Protein AF-W5NQS3-F1 (afdb_monomer)

Radius of gyration: 40.61 Å; Cα contacts (8 Å, |Δi|>4): 223; chains: 1; bounding box: 128×78×98 Å

pLDDT: mean 78.12, std 18.82, range [23.06, 98.0]

Sequence (465 aa):
MEGWTDILYNTNDAAGNTWNWLYFLPLIIIGSFFMLNLVLGVLSGEFAKERERVENRRAFLKLRRQQQIERELNGYLEWIFKAEEVMLAEEDKNAEEKSPLDVLKRAAAKRSRNDLIHAEEGEGRSADLCAVGSPFARASLKSGKTESSSYFRRKEKMFRFFIRRLVKAQSFYWAVLCVVALNTLCVAIVHYQQPQRLTTALYFAEFVFLGLFLAEMALKMYGLGPRSYFRSSFNCFDFGVIVGSIFEVVWAAIKPGTSFGISVLRALRLLRIFKVTKYWSSLRNLVVSLLNSMKSIISLLFLLFLFIVVFALLGMQLFGGQFNFQDETPTTNFDTFPAAILTVFQILTGEDWNAVMYHGIESQGGVSKGMFSSVYFIVLTLFGNYTLLNVFLAIAVDNLANAQELTKDEEEMEEAANQKLALQKAKEVAEVSPMSAANISIAAFVKQTRGTVTRSSSVSSVNSP

Mean predicted aligned error: 15.46 Å

Secondary structure (DSSP, 8-state):
--SHHHHHHHHHHHH-SSSTHHHHHHHHHHHHHHHHHHHHHHHHHHHHHHHHHHHHHHHHHHHHHHHHHHHHHHHHHHHHHHHHHHHHHHHHHHHHTT-HHHHHHHHHHHHHHHHSSSS---------------------S--SSHHHHHHHHHHHHHHHHHHHHHHTSHHHHHHHHHHHHHHHHHHHT--TT--HHHHHHHHHHHHHHHHHHHHHHHHHHHHH-HHHHHTSHHHHHHHHHHHHHHHHHHHHHHSTT-HHHHHHHHHHGGGGGGHHHHH-HHHHHHHHHHHHHHHHHHHHHHHHHHHHHHHHHHHHHHHTTT---SS---SS-SSSHHHHHHHHHHHHHTSSHHHHHHHHHHHTTHHHHGGGGHHHHHHHHHHHHHHHHHHHHHHHHHHHHHHHHHHHHHHHHHHHHHHHHHHHHHHHHHHH-HHHHHHHHHHHHHHHHHHHHHHHHTTSSS---

Nearest PDB structures (foldseek):
  7vfw-assembly1_A  TM=7.939E-01  e=2.216E-32  Homo sapiens
  7miy-assembly1_A  TM=7.704E-01  e=2.255E-33  Homo sapiens
  8x91-assembly1_A  TM=8.191E-01  e=1.533E-30  Homo sapiens
  8x93-assembly1_A  TM=8.223E-01  e=2.588E-30  Homo sapiens
  7yg5-assembly1_A  TM=8.174E-01  e=2.917E-26  Homo sapiens

Solvent-accessible surface area (backbone atoms only — not comparable to full-atom values): 26073 Å² total; per-residue (Å²): 138,67,72,55,65,59,55,52,48,56,46,27,74,74,75,44,69,86,58,58,61,72,53,53,51,53,51,50,54,53,48,49,52,50,51,51,50,51,51,50,49,52,48,52,52,51,52,51,53,50,50,52,52,52,52,52,53,48,52,52,52,52,52,53,52,50,56,47,50,51,51,50,50,51,52,51,48,52,52,50,53,53,50,49,53,52,50,51,55,50,50,50,51,53,49,65,63,47,40,81,68,45,53,51,49,52,52,51,48,57,52,50,60,64,62,63,78,75,67,88,87,85,87,85,91,81,89,85,83,88,83,83,88,81,97,72,86,82,89,78,87,87,80,77,70,58,59,60,52,51,54,50,53,51,50,49,52,52,49,35,50,50,41,35,52,48,69,68,31,72,67,47,54,52,52,54,52,49,54,42,52,53,52,50,49,61,60,68,68,66,57,89,93,60,58,68,68,55,56,52,51,50,55,54,47,50,55,52,52,48,52,53,53,51,50,54,49,49,48,44,34,62,30,63,30,59,73,63,36,63,70,34,67,69,50,43,50,52,48,52,54,50,53,51,53,51,48,44,56,53,47,52,70,75,49,78,78,62,63,76,63,52,55,56,50,60,52,53,61,62,57,54,60,57,58,52,35,78,74,38,63,69,56,32,52,50,52,51,51,51,60,66,47,40,68,61,49,52,59,46,52,49,52,53,48,50,52,42,50,56,52,19,54,51,41,29,75,75,37,42,75,42,54,68,49,96,91,54,62,60,89,66,34,22,68,44,73,72,41,12,40,49,37,47,49,37,34,54,72,56,55,69,37,64,60,52,35,49,50,48,14,45,54,48,60,25,82,86,61,5,54,67,50,42,54,60,51,53,50,46,41,54,53,41,42,50,52,50,49,54,47,51,49,53,50,51,50,54,51,51,57,50,51,55,46,54,52,48,54,52,51,53,50,50,51,52,49,52,50,51,51,52,53,48,53,51,51,54,51,36,73,77,35,69,80,60,38,61,64,50,50,53,52,51,52,56,52,53,52,52,57,53,53,61,60,53,61,72,68,70,77,83,77,79,136

Structure (mmCIF, N/CA/C/O backbone):
data_AF-W5NQS3-F1
#
_entry.id   AF-W5NQS3-F1
#
loop_
_atom_site.group_PDB
_atom_site.id
_atom_site.type_symbol
_atom_site.label_atom_id
_atom_site.label_alt_id
_atom_site.label_comp_id
_atom_site.label_asym_id
_atom_site.label_entity_id
_atom_site.label_seq_id
_atom_site.pdbx_PDB_ins_code
_atom_site.Cartn_x
_atom_site.Cartn_y
_atom_site.Cartn_z
_atom_site.occupancy
_atom_site.B_iso_or_equiv
_atom_site.auth_seq_id
_atom_site.auth_comp_id
_atom_site.auth_asym_id
_atom_site.auth_atom_id
_atom_site.pdbx_PDB_model_num
ATOM 1 N N . MET A 1 1 ? 23.374 2.181 -8.013 1.00 84.88 1 MET A N 1
ATOM 2 C CA . MET A 1 1 ? 23.959 0.865 -7.680 1.00 84.88 1 MET A CA 1
ATOM 3 C C . MET A 1 1 ? 23.405 -0.226 -8.593 1.00 84.88 1 MET A C 1
ATOM 5 O O . MET A 1 1 ? 23.549 -1.391 -8.269 1.00 84.88 1 MET A O 1
ATOM 9 N N . GLU A 1 2 ? 22.826 0.142 -9.737 1.00 88.44 2 GLU A N 1
ATOM 10 C CA . GLU A 1 2 ? 22.215 -0.795 -10.680 1.00 88.44 2 GLU A CA 1
ATOM 11 C C . GLU A 1 2 ? 23.173 -1.022 -11.852 1.00 88.44 2 GLU A C 1
ATOM 13 O O . GLU A 1 2 ? 23.837 -0.067 -12.266 1.00 88.44 2 GLU A O 1
ATOM 18 N N . GLY A 1 3 ? 23.300 -2.264 -12.331 1.00 88.69 3 GLY A N 1
ATOM 19 C CA . GLY A 1 3 ? 24.117 -2.623 -13.503 1.00 88.69 3 GLY A CA 1
ATOM 20 C C . GLY A 1 3 ? 25.634 -2.394 -13.379 1.00 88.69 3 GLY A C 1
ATOM 21 O O . GLY A 1 3 ? 26.357 -2.446 -14.371 1.00 88.69 3 GLY A O 1
ATOM 22 N N . TRP A 1 4 ? 26.164 -2.108 -12.183 1.00 92.69 4 TRP A N 1
ATOM 23 C CA . TRP A 1 4 ? 27.591 -1.781 -12.017 1.00 92.69 4 TRP A CA 1
ATOM 24 C C . TRP A 1 4 ? 28.512 -2.999 -12.171 1.00 92.69 4 TRP A C 1
ATOM 26 O O . TRP A 1 4 ? 29.656 -2.852 -12.605 1.00 92.69 4 TRP A O 1
ATOM 36 N N . THR A 1 5 ? 28.026 -4.193 -11.821 1.00 93.75 5 THR A N 1
ATOM 37 C CA . THR A 1 5 ? 28.763 -5.452 -11.984 1.00 93.75 5 THR A CA 1
ATOM 38 C C . THR A 1 5 ? 28.946 -5.804 -13.449 1.00 93.75 5 THR A C 1
ATOM 40 O O . THR A 1 5 ? 30.009 -6.291 -13.817 1.00 93.75 5 THR A O 1
ATOM 43 N N . ASP A 1 6 ? 27.963 -5.491 -14.291 1.00 93.38 6 ASP A N 1
ATOM 44 C CA . ASP A 1 6 ? 28.035 -5.764 -15.727 1.00 93.38 6 ASP A CA 1
ATOM 45 C C . ASP A 1 6 ? 29.139 -4.921 -16.367 1.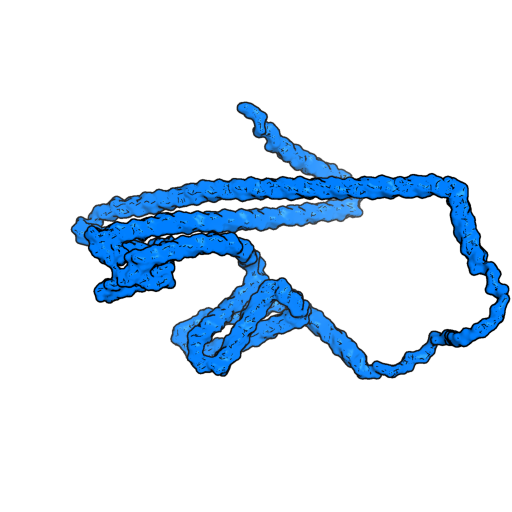00 93.38 6 ASP A C 1
ATOM 47 O O . ASP A 1 6 ? 29.952 -5.422 -17.138 1.00 93.38 6 ASP A O 1
ATOM 51 N N . ILE A 1 7 ? 29.257 -3.652 -15.960 1.00 93.19 7 ILE A N 1
ATOM 52 C CA . ILE A 1 7 ? 30.352 -2.776 -16.396 1.00 93.19 7 ILE A CA 1
ATOM 53 C C . ILE A 1 7 ? 31.706 -3.292 -15.881 1.00 93.19 7 ILE A C 1
ATOM 55 O O . ILE A 1 7 ? 32.685 -3.293 -16.632 1.00 93.19 7 ILE A O 1
ATOM 59 N N . LEU A 1 8 ? 31.782 -3.763 -14.631 1.00 93.81 8 LEU A N 1
ATOM 60 C CA . LEU A 1 8 ? 32.999 -4.376 -14.086 1.00 93.81 8 LEU A CA 1
ATOM 61 C C . LEU A 1 8 ? 33.418 -5.608 -14.902 1.00 93.81 8 LEU A C 1
ATOM 63 O O . LEU A 1 8 ? 34.589 -5.721 -15.262 1.00 93.81 8 LEU A O 1
ATOM 67 N N . TYR A 1 9 ? 32.485 -6.509 -15.214 1.00 95.12 9 TYR A N 1
ATOM 68 C CA . TYR A 1 9 ? 32.772 -7.714 -15.991 1.00 95.12 9 TYR A CA 1
ATOM 69 C C . TYR A 1 9 ? 33.158 -7.391 -17.433 1.00 95.12 9 TYR A C 1
ATOM 71 O O . TYR A 1 9 ? 34.188 -7.876 -17.889 1.00 95.12 9 TYR A O 1
ATOM 79 N N . ASN A 1 10 ? 32.469 -6.456 -18.088 1.00 94.38 10 ASN A N 1
ATOM 80 C CA . ASN A 1 10 ? 32.867 -5.969 -19.412 1.00 94.38 10 ASN A CA 1
ATOM 81 C C . ASN A 1 10 ? 34.294 -5.388 -19.406 1.00 94.38 10 ASN A C 1
ATOM 83 O O . ASN A 1 10 ? 35.069 -5.593 -20.339 1.00 94.38 10 ASN A O 1
ATOM 87 N N . THR A 1 11 ? 34.674 -4.686 -18.334 1.00 94.06 11 THR A N 1
ATOM 88 C CA . THR A 1 11 ? 36.037 -4.150 -18.181 1.00 94.06 11 THR A CA 1
ATOM 89 C C . THR A 1 11 ? 37.053 -5.270 -17.931 1.00 94.06 11 THR A C 1
ATOM 91 O O . THR A 1 11 ? 38.169 -5.220 -18.450 1.00 94.06 11 THR A O 1
ATOM 94 N N . ASN A 1 12 ? 36.682 -6.299 -17.164 1.00 95.12 12 ASN A N 1
ATOM 95 C CA . ASN A 1 12 ? 37.519 -7.478 -16.930 1.00 95.12 12 ASN A CA 1
ATOM 96 C C . ASN A 1 12 ? 37.780 -8.264 -18.214 1.00 95.12 12 ASN A C 1
ATOM 98 O O . ASN A 1 12 ? 38.911 -8.696 -18.424 1.00 95.12 12 ASN A O 1
ATOM 102 N N . ASP A 1 13 ? 36.772 -8.402 -19.069 1.00 95.62 13 ASP A N 1
ATOM 103 C CA . ASP A 1 13 ? 36.897 -9.096 -20.348 1.00 95.62 13 ASP A CA 1
ATOM 104 C C . ASP A 1 13 ? 37.767 -8.304 -21.336 1.00 95.62 13 ASP A C 1
ATOM 106 O O . ASP A 1 13 ? 38.534 -8.890 -22.099 1.00 95.62 13 ASP A O 1
ATOM 110 N N . ALA A 1 14 ? 37.711 -6.968 -21.289 1.00 94.19 14 ALA A N 1
ATOM 111 C CA . ALA A 1 14 ? 38.488 -6.101 -22.175 1.00 94.19 14 ALA A CA 1
ATOM 112 C C . ALA A 1 14 ? 39.953 -5.895 -21.736 1.00 94.19 14 ALA A C 1
ATOM 114 O O . ALA A 1 14 ? 40.851 -5.877 -22.577 1.00 94.19 14 ALA A O 1
ATOM 115 N N . ALA A 1 15 ? 40.203 -5.695 -20.437 1.00 91.88 15 ALA A N 1
ATOM 116 C CA . ALA A 1 15 ? 41.502 -5.262 -19.901 1.00 91.88 15 ALA A CA 1
ATOM 117 C C . ALA A 1 15 ? 42.138 -6.247 -18.897 1.00 91.88 15 ALA A C 1
ATOM 119 O O . ALA A 1 15 ? 43.254 -6.016 -18.428 1.00 91.88 15 ALA A O 1
ATOM 120 N N . GLY A 1 16 ? 41.454 -7.348 -18.569 1.00 89.56 16 GLY A N 1
ATOM 121 C CA . GLY A 1 16 ? 41.859 -8.311 -17.542 1.00 89.56 16 GLY A CA 1
ATOM 122 C C . GLY A 1 16 ? 41.371 -7.943 -16.133 1.00 89.56 16 GLY A C 1
ATOM 123 O O . GLY A 1 16 ? 41.188 -6.779 -15.791 1.00 89.56 16 GLY A O 1
ATOM 124 N N . ASN A 1 17 ? 41.175 -8.949 -15.275 1.00 91.19 17 ASN A N 1
ATOM 125 C CA . ASN A 1 17 ? 40.559 -8.803 -13.941 1.00 91.19 17 ASN A CA 1
ATOM 126 C C . ASN A 1 17 ? 41.521 -8.318 -12.829 1.00 91.19 17 ASN A C 1
ATOM 128 O O . ASN A 1 17 ? 41.143 -8.182 -11.669 1.00 91.19 17 ASN A O 1
ATOM 132 N N . THR A 1 18 ? 42.794 -8.074 -13.126 1.00 90.62 18 THR A N 1
ATOM 133 C CA . THR A 1 18 ? 43.811 -7.921 -12.072 1.00 90.62 18 THR A CA 1
ATOM 134 C C . THR A 1 18 ? 43.593 -6.680 -11.194 1.00 90.62 18 THR A C 1
ATOM 136 O O . THR A 1 18 ? 43.826 -6.738 -9.987 1.00 90.62 18 THR A O 1
ATOM 139 N N . TRP A 1 19 ? 43.111 -5.574 -11.779 1.00 90.56 19 TRP A N 1
ATOM 140 C CA . TRP A 1 19 ? 43.070 -4.263 -11.111 1.00 90.56 19 TRP A CA 1
ATOM 141 C C . TRP A 1 19 ? 41.715 -3.541 -11.149 1.00 90.56 19 TRP A C 1
ATOM 143 O O . TRP A 1 19 ? 41.509 -2.624 -10.359 1.00 90.56 19 TRP A O 1
ATOM 153 N N . ASN A 1 20 ? 40.765 -3.938 -12.001 1.00 91.06 20 ASN A N 1
ATOM 154 C CA . ASN A 1 20 ? 39.506 -3.195 -12.183 1.00 91.06 20 ASN A CA 1
ATOM 155 C C . ASN A 1 20 ? 38.659 -3.122 -10.904 1.00 91.06 20 ASN A C 1
ATOM 157 O O . ASN A 1 20 ? 38.038 -2.098 -10.613 1.00 91.06 20 ASN A O 1
ATOM 161 N N . TRP A 1 21 ? 38.677 -4.182 -10.092 1.00 90.12 21 TRP A N 1
ATOM 162 C CA . TRP A 1 21 ? 37.953 -4.232 -8.822 1.00 90.12 21 TRP A CA 1
ATOM 163 C C . TRP A 1 21 ? 38.385 -3.124 -7.842 1.00 90.12 21 TRP A C 1
ATOM 165 O O . TRP A 1 21 ? 37.553 -2.664 -7.058 1.00 90.12 21 TRP A O 1
ATOM 175 N N . LEU A 1 22 ? 39.638 -2.642 -7.916 1.00 92.81 22 LEU A N 1
ATOM 176 C CA . LEU A 1 22 ? 40.135 -1.530 -7.092 1.00 92.81 22 LEU A CA 1
ATOM 177 C C . LEU A 1 22 ? 39.477 -0.191 -7.428 1.00 92.81 22 LEU A C 1
ATOM 179 O O . LEU A 1 22 ? 39.502 0.708 -6.597 1.00 92.81 22 LEU A O 1
ATOM 183 N N . TYR A 1 23 ? 38.907 -0.033 -8.621 1.00 92.94 23 TYR A N 1
ATOM 184 C CA . TYR A 1 23 ? 38.142 1.158 -8.976 1.00 92.94 23 TYR A CA 1
ATOM 185 C C . TYR A 1 23 ? 36.671 0.999 -8.580 1.00 92.94 23 TYR A C 1
ATOM 187 O O . TYR A 1 23 ? 36.119 1.834 -7.860 1.00 92.94 23 TYR A O 1
ATOM 195 N N . PHE A 1 24 ? 36.041 -0.098 -9.009 1.00 94.06 24 PHE A N 1
ATOM 196 C CA . PHE A 1 24 ? 34.600 -0.287 -8.840 1.00 94.06 24 PHE A CA 1
ATOM 197 C C . PHE A 1 24 ? 34.189 -0.503 -7.379 1.00 94.06 24 PHE A C 1
ATOM 199 O O . PHE A 1 24 ? 33.191 0.077 -6.954 1.00 94.06 24 PHE A O 1
ATOM 206 N N . LEU A 1 25 ? 34.945 -1.272 -6.580 1.00 93.31 25 LEU A N 1
ATOM 207 C CA . LEU A 1 25 ? 34.571 -1.502 -5.178 1.00 93.31 25 LEU A CA 1
ATOM 208 C C . LEU A 1 25 ? 34.609 -0.210 -4.349 1.00 93.31 25 LEU A C 1
ATOM 210 O O . LEU A 1 25 ? 33.595 0.095 -3.719 1.00 93.31 25 LEU A O 1
ATOM 214 N N . PRO A 1 26 ? 35.684 0.605 -4.359 1.00 95.00 26 PRO A N 1
ATOM 215 C CA . PRO A 1 26 ? 35.670 1.879 -3.649 1.00 95.00 26 PRO A CA 1
ATOM 216 C C . PRO A 1 26 ? 34.640 2.859 -4.203 1.00 95.00 26 PRO A C 1
ATOM 218 O O . PRO A 1 26 ? 33.994 3.535 -3.411 1.00 95.00 26 PRO A O 1
ATOM 221 N N . LEU A 1 27 ? 34.430 2.917 -5.524 1.00 94.31 27 LEU A N 1
ATOM 222 C CA . LEU A 1 27 ? 33.406 3.782 -6.117 1.00 94.31 27 LEU A CA 1
ATOM 223 C C . LEU A 1 27 ? 32.010 3.451 -5.575 1.00 94.31 27 LEU A C 1
ATOM 225 O O . LEU A 1 27 ? 31.273 4.352 -5.178 1.00 94.31 27 LEU A O 1
ATOM 229 N N . ILE A 1 28 ? 31.653 2.166 -5.528 1.00 94.12 28 ILE A N 1
ATOM 230 C CA . ILE A 1 28 ? 30.353 1.728 -5.021 1.00 94.12 28 ILE A CA 1
ATOM 231 C C . ILE A 1 28 ? 30.265 1.898 -3.509 1.00 94.12 28 ILE A C 1
ATOM 233 O O . ILE A 1 28 ? 29.268 2.434 -3.038 1.00 94.12 28 ILE A O 1
ATOM 237 N N . ILE A 1 29 ? 31.284 1.510 -2.740 1.00 93.94 29 ILE A N 1
ATOM 238 C CA . ILE A 1 29 ? 31.284 1.654 -1.276 1.00 93.94 29 ILE A CA 1
ATOM 239 C C . ILE A 1 29 ? 31.210 3.130 -0.871 1.00 93.94 29 ILE A C 1
ATOM 241 O O . ILE A 1 29 ? 30.323 3.512 -0.114 1.00 93.94 29 ILE A O 1
ATOM 245 N N . ILE A 1 30 ? 32.096 3.979 -1.394 1.00 94.69 30 ILE A N 1
ATOM 246 C CA . ILE A 1 30 ? 32.132 5.407 -1.058 1.00 94.69 30 ILE A CA 1
ATOM 247 C C . ILE A 1 30 ? 30.890 6.108 -1.607 1.00 94.69 30 ILE A C 1
ATOM 249 O O . ILE A 1 30 ? 30.262 6.880 -0.888 1.00 94.69 30 ILE A O 1
ATOM 253 N N . GLY A 1 31 ? 30.497 5.823 -2.852 1.00 91.00 31 GLY A N 1
ATOM 254 C CA . GLY A 1 31 ? 29.333 6.440 -3.485 1.00 91.00 31 GLY A CA 1
ATOM 255 C C . GLY A 1 31 ? 28.022 6.071 -2.792 1.00 91.00 31 GLY A C 1
ATOM 256 O O . GLY A 1 31 ? 27.206 6.945 -2.514 1.00 91.00 31 GLY A O 1
ATOM 257 N N . SER A 1 32 ? 27.830 4.793 -2.453 1.00 89.25 32 SER A N 1
ATOM 258 C CA . SER A 1 32 ? 26.659 4.330 -1.695 1.00 89.25 32 SER A CA 1
ATOM 259 C C . SER A 1 32 ? 26.621 4.911 -0.291 1.00 89.25 32 SER A C 1
ATOM 261 O O . SER A 1 32 ? 25.582 5.422 0.117 1.00 89.25 32 SER A O 1
ATOM 263 N N . PHE A 1 33 ? 27.748 4.902 0.421 1.00 91.75 33 PHE A N 1
ATOM 264 C CA . PHE A 1 33 ? 27.846 5.476 1.756 1.00 91.75 33 PHE A CA 1
ATOM 265 C C . PHE A 1 33 ? 27.564 6.981 1.740 1.00 91.75 33 PHE A C 1
ATOM 267 O O . PHE A 1 33 ? 26.804 7.479 2.569 1.00 91.75 33 PHE A O 1
ATOM 274 N N . PHE A 1 34 ? 28.113 7.703 0.762 1.00 91.50 34 PHE A N 1
ATOM 275 C CA . PHE A 1 34 ? 27.843 9.123 0.569 1.00 91.50 34 PHE A CA 1
ATOM 276 C C . PHE A 1 34 ? 26.362 9.381 0.278 1.00 91.50 34 PHE A C 1
ATOM 278 O O . PHE A 1 34 ? 25.754 10.213 0.946 1.00 91.50 34 PHE A O 1
ATOM 285 N N . MET A 1 35 ? 25.761 8.644 -0.661 1.00 85.75 35 MET A N 1
ATOM 286 C CA . MET A 1 35 ? 24.342 8.790 -0.999 1.00 85.75 35 MET A CA 1
ATOM 287 C C . MET A 1 35 ? 23.434 8.472 0.190 1.00 85.75 35 MET A C 1
ATOM 289 O O . MET A 1 35 ? 22.506 9.230 0.461 1.00 85.75 35 MET A O 1
ATOM 293 N N . LEU A 1 36 ? 23.715 7.401 0.937 1.00 85.94 36 LEU A N 1
ATOM 294 C CA . LEU A 1 36 ? 22.963 7.055 2.144 1.00 85.94 36 LEU A CA 1
ATOM 295 C C . LEU A 1 36 ? 23.073 8.151 3.200 1.00 85.94 36 LEU A C 1
ATOM 297 O O . LEU A 1 36 ? 22.055 8.557 3.746 1.00 85.94 36 LEU A O 1
ATOM 301 N N . ASN A 1 37 ? 24.271 8.675 3.458 1.00 88.25 37 ASN A N 1
ATOM 302 C CA . ASN A 1 37 ? 24.455 9.742 4.440 1.00 88.25 37 ASN A CA 1
ATOM 303 C C . ASN A 1 37 ? 23.826 11.062 4.001 1.00 88.25 37 ASN A C 1
ATOM 305 O O . ASN A 1 37 ? 23.280 11.775 4.837 1.00 88.25 37 ASN A O 1
ATOM 309 N N . LEU A 1 38 ? 23.864 11.384 2.708 1.00 86.56 38 LEU A N 1
ATOM 310 C CA . LEU A 1 38 ? 23.178 12.552 2.167 1.00 86.56 38 LEU A CA 1
ATOM 311 C C . LEU A 1 38 ? 21.665 12.415 2.366 1.00 86.56 38 LEU A C 1
ATOM 313 O O . LEU A 1 38 ? 21.034 13.321 2.903 1.00 86.56 38 LEU A O 1
ATOM 317 N N . VAL A 1 39 ? 21.094 11.268 1.988 1.00 82.94 39 VAL A N 1
ATOM 318 C CA . VAL A 1 39 ? 19.663 10.987 2.151 1.00 82.94 39 VAL A CA 1
ATOM 319 C C . VAL A 1 39 ? 19.274 11.002 3.627 1.00 82.94 39 VAL A C 1
ATOM 321 O O . VAL A 1 39 ? 18.310 11.670 3.984 1.00 82.94 39 VAL A O 1
ATOM 324 N N . LEU A 1 40 ? 20.034 10.339 4.500 1.00 84.25 40 LEU A N 1
ATOM 325 C CA . LEU A 1 40 ? 19.803 10.333 5.947 1.00 84.25 40 LEU A CA 1
ATOM 326 C C . LEU A 1 40 ? 19.945 11.728 6.556 1.00 84.25 40 LEU A C 1
ATOM 328 O O . LEU A 1 40 ? 19.153 12.088 7.420 1.00 84.25 40 LEU A O 1
ATOM 332 N N . GLY A 1 41 ? 20.916 12.520 6.106 1.00 86.94 41 GLY A N 1
ATOM 333 C CA . GLY A 1 41 ? 21.126 13.889 6.564 1.00 86.94 41 GLY A CA 1
ATOM 334 C C . GLY A 1 41 ? 19.971 14.807 6.171 1.00 86.94 41 GLY A C 1
ATOM 335 O O . GLY 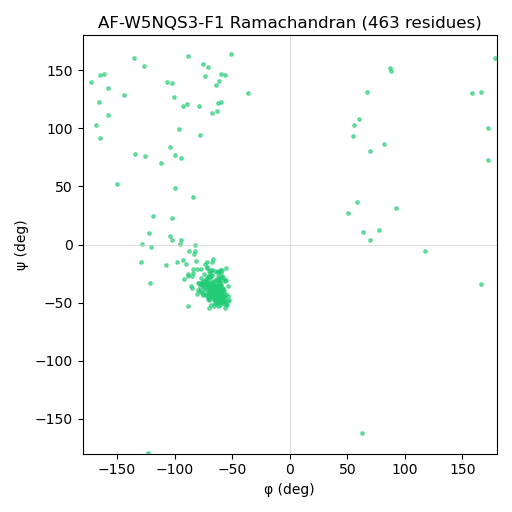A 1 41 ? 19.429 15.506 7.026 1.00 86.94 41 GLY A O 1
ATOM 336 N N . VAL A 1 42 ? 19.545 14.760 4.904 1.00 83.81 42 VAL A N 1
ATOM 337 C CA . VAL A 1 42 ? 18.388 15.522 4.407 1.00 83.81 42 VAL A CA 1
ATOM 338 C C . VAL A 1 42 ? 17.114 15.077 5.114 1.00 83.81 42 VAL A C 1
ATOM 340 O O . VAL A 1 42 ? 16.389 15.920 5.638 1.00 83.81 42 VAL A O 1
ATOM 343 N N . LEU A 1 43 ? 16.874 13.765 5.203 1.00 82.12 43 LEU A N 1
ATOM 344 C CA . LEU A 1 43 ? 15.743 13.216 5.942 1.00 82.12 43 LEU A CA 1
ATOM 345 C C . LEU A 1 43 ? 15.769 13.690 7.389 1.00 82.12 43 LEU A C 1
ATOM 347 O O . LEU A 1 43 ? 14.774 14.218 7.853 1.00 82.12 43 LEU A O 1
ATOM 351 N N . SER A 1 44 ? 16.886 13.547 8.103 1.00 83.81 44 SER A N 1
ATOM 352 C CA . SER A 1 44 ? 16.990 13.944 9.508 1.00 83.81 44 SER A CA 1
ATOM 353 C C . SER A 1 44 ? 16.745 15.440 9.702 1.00 83.81 44 SER A C 1
ATOM 355 O O . SER A 1 44 ? 16.077 15.821 10.663 1.00 83.81 44 SER A O 1
ATOM 357 N N . GLY A 1 45 ? 17.270 16.287 8.813 1.00 85.75 45 GLY A N 1
ATOM 358 C CA . GLY A 1 45 ? 17.059 17.732 8.860 1.00 85.75 45 GLY A CA 1
ATOM 359 C C . GLY A 1 45 ? 15.599 18.113 8.623 1.00 85.75 45 GLY A C 1
ATOM 360 O O . GLY A 1 45 ? 15.020 18.872 9.402 1.00 85.75 45 GLY A O 1
ATOM 361 N N . GLU A 1 46 ? 14.976 17.544 7.592 1.00 82.94 46 GLU A N 1
ATOM 362 C CA . GLU A 1 46 ? 13.569 17.801 7.284 1.00 82.94 46 GLU A CA 1
ATOM 363 C C . GLU A 1 46 ? 12.624 17.181 8.327 1.00 82.94 46 GLU A C 1
ATOM 365 O O . GLU A 1 46 ? 11.678 17.838 8.755 1.00 82.94 46 GLU A O 1
ATOM 370 N N . PHE A 1 47 ? 12.912 15.973 8.828 1.00 82.81 47 PHE A N 1
ATOM 371 C CA . PHE A 1 47 ? 12.183 15.344 9.938 1.00 82.81 47 PHE A CA 1
ATOM 372 C C . PHE A 1 47 ? 12.223 16.225 11.187 1.00 82.81 47 PHE A C 1
ATOM 374 O O . PHE A 1 47 ? 11.192 16.413 11.831 1.00 82.81 47 PHE A O 1
ATOM 381 N N . ALA A 1 48 ? 13.391 16.770 11.542 1.00 84.62 48 ALA A N 1
ATOM 382 C CA . ALA A 1 48 ? 13.535 17.640 12.707 1.00 84.62 48 ALA A CA 1
ATOM 383 C C . ALA A 1 48 ? 12.715 18.927 12.547 1.00 84.62 48 ALA A C 1
ATOM 385 O O . ALA A 1 48 ? 11.951 19.293 13.440 1.00 84.62 48 ALA A O 1
ATOM 386 N N . LYS A 1 49 ? 12.816 19.565 11.378 1.00 85.38 49 LYS A N 1
ATOM 387 C CA . LYS A 1 49 ? 12.087 20.793 11.051 1.00 85.38 49 LYS A CA 1
ATOM 388 C C . LYS A 1 49 ? 10.574 20.584 11.036 1.00 85.38 49 LYS A C 1
ATOM 390 O O . LYS A 1 49 ? 9.828 21.406 11.566 1.00 85.38 49 LYS A O 1
ATOM 395 N N . GLU A 1 50 ? 10.104 19.491 10.439 1.00 78.81 50 GLU A N 1
ATOM 396 C CA . GLU A 1 50 ? 8.675 19.193 10.370 1.00 78.81 50 GLU A CA 1
ATOM 397 C C . GLU A 1 50 ? 8.120 18.806 11.742 1.00 78.81 50 GLU A C 1
ATOM 399 O O . GLU A 1 50 ? 7.052 19.276 12.138 1.00 78.81 50 GLU A O 1
ATOM 404 N N . ARG A 1 51 ? 8.882 18.043 12.532 1.00 79.12 51 ARG A N 1
ATOM 405 C CA . ARG A 1 51 ? 8.526 17.740 13.919 1.00 79.12 51 ARG A CA 1
ATOM 406 C C . ARG A 1 51 ? 8.371 19.011 14.754 1.00 79.12 51 ARG A C 1
ATOM 408 O O . ARG A 1 51 ? 7.372 19.144 15.460 1.00 79.12 51 ARG A O 1
ATOM 415 N N . GLU A 1 52 ? 9.308 19.950 14.648 1.00 84.06 52 GLU A N 1
ATOM 416 C CA . GLU A 1 52 ? 9.240 21.233 15.356 1.00 84.06 52 GLU A CA 1
ATOM 417 C C . GLU A 1 52 ? 7.987 22.032 14.956 1.00 84.06 52 GLU A C 1
ATOM 419 O O . GLU A 1 52 ? 7.262 22.545 15.811 1.00 84.06 52 GLU A O 1
ATOM 424 N N . ARG A 1 53 ? 7.655 22.082 13.657 1.00 82.38 53 ARG A N 1
ATOM 425 C CA . ARG A 1 53 ? 6.417 22.722 13.172 1.00 82.38 53 ARG A CA 1
ATOM 426 C C . ARG A 1 53 ? 5.163 22.077 13.754 1.00 82.38 53 ARG A C 1
ATOM 428 O O . ARG A 1 53 ? 4.245 22.794 14.164 1.00 82.38 53 ARG A O 1
ATOM 435 N N . VAL A 1 54 ? 5.107 20.745 13.791 1.00 78.94 54 VAL A N 1
ATOM 436 C CA . VAL A 1 54 ? 3.973 20.000 14.354 1.00 78.94 54 VAL A CA 1
ATOM 437 C C . VAL A 1 54 ? 3.847 20.264 15.856 1.00 78.94 54 VAL A C 1
ATOM 439 O O . VAL A 1 54 ? 2.742 20.535 16.331 1.00 78.94 54 VAL A O 1
ATOM 442 N N . GLU A 1 55 ? 4.951 20.256 16.605 1.00 79.56 55 GLU A N 1
ATOM 443 C CA . GLU A 1 55 ? 4.968 20.574 18.039 1.00 79.56 55 GLU A CA 1
ATOM 444 C C . GLU A 1 55 ? 4.519 22.023 18.312 1.00 79.56 55 GLU A C 1
ATOM 446 O O . GLU A 1 55 ? 3.634 22.237 19.144 1.00 79.56 55 GLU A O 1
ATOM 451 N N . ASN A 1 56 ? 5.004 23.004 17.545 1.00 86.12 56 ASN A N 1
ATOM 452 C CA . ASN A 1 56 ? 4.590 24.409 17.656 1.00 86.12 56 ASN A CA 1
ATOM 453 C C . ASN A 1 56 ? 3.100 24.607 17.344 1.00 86.12 56 ASN A C 1
ATOM 455 O O . ASN A 1 56 ? 2.373 25.275 18.087 1.00 86.12 56 ASN A O 1
ATOM 459 N N . ARG A 1 57 ? 2.601 23.978 16.273 1.00 82.50 57 ARG A N 1
ATOM 460 C CA . ARG A 1 57 ? 1.176 24.015 15.915 1.00 82.50 57 ARG A CA 1
ATOM 461 C C . ARG A 1 57 ? 0.310 23.382 17.005 1.00 82.50 57 ARG A C 1
ATOM 463 O O . ARG A 1 57 ? -0.762 23.904 17.316 1.00 82.50 57 ARG A O 1
ATOM 470 N N . ARG A 1 58 ? 0.774 22.283 17.607 1.00 77.44 58 ARG A N 1
ATOM 471 C CA . ARG A 1 58 ? 0.112 21.625 18.742 1.00 77.44 58 ARG A CA 1
ATOM 472 C C . ARG A 1 58 ? 0.078 22.529 19.971 1.00 77.44 58 ARG A C 1
ATOM 474 O O . ARG A 1 58 ? -0.992 22.690 20.555 1.00 77.44 58 ARG A O 1
ATOM 481 N N . ALA A 1 59 ? 1.202 23.143 20.338 1.00 83.38 59 ALA A N 1
ATOM 482 C CA . ALA A 1 59 ? 1.280 24.077 21.459 1.00 83.38 59 ALA A CA 1
ATOM 483 C C . ALA A 1 59 ? 0.300 25.247 21.277 1.00 83.38 59 ALA A C 1
ATOM 485 O O . ALA A 1 59 ? -0.468 25.563 22.186 1.00 83.38 59 ALA A O 1
ATOM 486 N N . PHE A 1 60 ? 0.236 25.805 20.066 1.00 88.50 60 PHE A N 1
ATOM 487 C CA . PHE A 1 60 ? -0.712 26.859 19.716 1.00 88.50 60 PHE A CA 1
ATOM 488 C C . PHE A 1 60 ? -2.180 26.418 19.849 1.00 88.50 60 PHE A C 1
ATOM 490 O O . PHE A 1 60 ? -2.992 27.123 20.450 1.00 88.50 60 PHE A O 1
ATOM 497 N N . LEU A 1 61 ? -2.543 25.240 19.326 1.00 82.38 61 LEU A N 1
ATOM 498 C CA . LEU A 1 61 ? -3.911 24.717 19.433 1.00 82.38 61 LEU A CA 1
ATOM 499 C C . LEU A 1 61 ? -4.307 24.406 20.884 1.00 82.38 61 LEU A C 1
ATOM 501 O O . LEU A 1 61 ? -5.438 24.706 21.274 1.00 82.38 61 LEU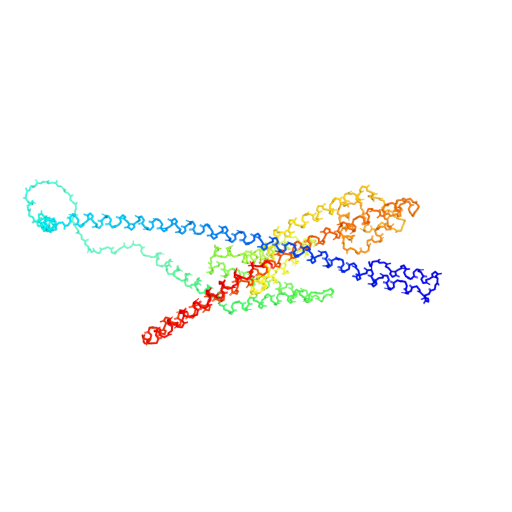 A O 1
ATOM 505 N N . LYS A 1 62 ? -3.390 23.853 21.692 1.00 85.94 62 LYS A N 1
ATOM 506 C CA . LYS A 1 62 ? -3.609 23.628 23.132 1.00 85.94 62 LYS A CA 1
ATOM 507 C C . LYS A 1 62 ? -3.847 24.949 23.860 1.00 85.94 62 LYS A C 1
ATOM 509 O O . LYS A 1 62 ? -4.842 25.061 24.571 1.00 85.94 62 LYS A O 1
ATOM 514 N N . LEU A 1 63 ? -3.013 25.960 23.611 1.00 89.44 63 LEU A N 1
ATOM 515 C CA . LEU A 1 63 ? -3.170 27.291 24.199 1.00 89.44 63 LEU A CA 1
ATOM 516 C C . LEU A 1 63 ? -4.525 27.910 23.833 1.00 89.44 63 LEU A C 1
ATOM 518 O O . LEU A 1 63 ? -5.251 28.379 24.706 1.00 89.44 63 LEU A O 1
ATOM 522 N N . ARG A 1 64 ? -4.917 27.842 22.556 1.00 90.12 64 ARG A N 1
ATOM 523 C CA . ARG A 1 64 ? -6.209 28.362 22.089 1.00 90.12 64 ARG A CA 1
ATOM 524 C C . ARG A 1 64 ? -7.392 27.641 22.736 1.00 90.12 64 ARG A C 1
ATOM 526 O O . ARG A 1 64 ? -8.381 28.282 23.088 1.00 90.12 64 ARG A O 1
ATOM 533 N N . ARG A 1 65 ? -7.303 26.318 22.902 1.00 86.94 65 ARG A N 1
ATOM 534 C CA . ARG A 1 65 ? -8.328 25.524 23.593 1.00 86.94 65 ARG A CA 1
ATOM 535 C C . ARG A 1 65 ? -8.412 25.897 25.070 1.00 86.94 65 ARG A C 1
ATOM 537 O O . ARG A 1 65 ? -9.514 26.035 25.584 1.00 86.94 65 ARG A O 1
ATOM 544 N N . GLN A 1 66 ? -7.276 26.116 25.724 1.00 88.88 66 GLN A N 1
ATOM 545 C CA . GLN A 1 66 ? -7.226 26.536 27.120 1.00 88.88 66 GLN A CA 1
ATOM 546 C C . GLN A 1 66 ? -7.838 27.927 27.312 1.00 88.88 66 GLN A C 1
ATOM 548 O O . GLN A 1 66 ? -8.711 28.084 28.154 1.00 88.88 66 GLN A O 1
ATOM 553 N N . GLN A 1 67 ? -7.505 28.890 26.449 1.00 89.38 67 GLN A N 1
ATOM 554 C CA . GLN A 1 67 ? -8.135 30.216 26.441 1.00 89.38 67 GLN A CA 1
ATOM 555 C C . GLN A 1 67 ? -9.641 30.168 26.151 1.00 89.38 67 GLN A C 1
ATOM 557 O O . GLN A 1 67 ? -10.386 31.048 26.576 1.00 89.38 67 GLN A O 1
ATOM 562 N N . GLN A 1 68 ? -10.103 29.200 25.355 1.00 90.94 68 GLN A N 1
ATOM 563 C CA . GLN A 1 68 ? -11.529 28.999 25.104 1.00 90.94 68 GLN A CA 1
ATOM 564 C C . GLN A 1 68 ? -12.230 28.458 26.353 1.00 90.94 68 GLN A C 1
ATOM 566 O O . GLN A 1 68 ? -13.241 29.016 26.758 1.00 90.94 68 GLN A O 1
ATOM 571 N N . ILE A 1 69 ? -11.660 27.430 26.987 1.00 92.12 69 ILE A N 1
ATOM 572 C CA . ILE A 1 69 ? -12.188 26.844 28.225 1.00 92.12 69 ILE A CA 1
ATOM 573 C C . ILE A 1 69 ? -12.193 27.875 29.353 1.00 92.12 69 ILE A C 1
ATOM 575 O O . ILE A 1 69 ? -13.162 27.945 30.090 1.00 92.12 69 ILE A O 1
ATOM 579 N N . GLU A 1 70 ? -11.150 28.691 29.482 1.00 91.12 70 GLU A N 1
ATOM 580 C CA . GLU A 1 70 ? -11.071 29.740 30.501 1.00 91.12 70 GLU A CA 1
ATOM 581 C C . GLU A 1 70 ? -12.145 30.816 30.291 1.00 91.12 70 GLU A C 1
ATOM 583 O O . GLU A 1 70 ? -12.815 31.214 31.240 1.00 91.12 70 GLU A O 1
ATOM 588 N N . ARG A 1 71 ? -12.390 31.226 29.039 1.00 91.88 71 ARG A N 1
ATOM 589 C CA . ARG A 1 71 ? -13.495 32.139 28.708 1.00 91.88 71 ARG A CA 1
ATOM 590 C C . ARG A 1 71 ? -14.864 31.519 28.982 1.00 91.88 71 ARG A C 1
ATOM 592 O O . ARG A 1 71 ? -15.727 32.197 29.528 1.00 91.88 71 ARG A O 1
ATOM 599 N N . GLU A 1 72 ? -15.063 30.250 28.629 1.00 93.31 72 GLU A N 1
ATOM 600 C CA . GLU A 1 72 ? -16.301 29.521 28.931 1.00 93.31 72 GLU A CA 1
ATOM 601 C C . GLU A 1 72 ? -16.500 29.363 30.444 1.00 93.31 72 GLU A C 1
ATOM 603 O O . GLU A 1 72 ? -17.591 29.617 30.940 1.00 93.31 72 GLU A O 1
ATOM 608 N N . LEU A 1 73 ? -15.446 29.023 31.191 1.00 92.94 73 LEU A N 1
ATOM 609 C CA . LEU A 1 73 ? -15.469 28.890 32.646 1.00 92.94 73 LEU A CA 1
ATOM 610 C C . LEU A 1 73 ? -15.806 30.218 33.325 1.00 92.94 73 LEU A C 1
ATOM 612 O O . LEU A 1 73 ? -16.665 30.235 34.200 1.00 92.94 73 LEU A O 1
ATOM 616 N N . ASN A 1 74 ? -15.184 31.319 32.897 1.00 92.00 74 ASN A N 1
ATOM 617 C CA . ASN A 1 74 ? -15.499 32.649 33.414 1.00 92.00 74 ASN A CA 1
ATOM 618 C C . ASN A 1 74 ? -16.945 33.046 33.090 1.00 92.00 74 ASN A C 1
ATOM 620 O O . ASN A 1 74 ? -17.641 33.546 33.966 1.00 92.00 74 ASN A O 1
ATOM 624 N N . GLY A 1 75 ? -17.434 32.747 31.881 1.00 91.38 75 GLY A N 1
ATOM 625 C CA . GLY A 1 75 ? -18.837 32.970 31.522 1.00 91.38 75 GLY A CA 1
ATOM 626 C C . GLY A 1 75 ? -19.813 32.152 32.378 1.00 91.38 75 GLY A C 1
ATOM 627 O O . GLY A 1 75 ? -20.828 32.676 32.833 1.00 91.38 75 GLY A O 1
ATOM 628 N N . TYR A 1 76 ? -19.496 30.883 32.662 1.00 91.50 76 TYR A N 1
ATOM 629 C CA . TYR A 1 76 ? -20.288 30.068 33.586 1.00 91.50 76 TYR A CA 1
ATOM 630 C C . TYR A 1 76 ? -20.240 30.610 35.015 1.00 91.50 76 TYR A C 1
ATOM 632 O O . TYR A 1 76 ? -21.266 30.614 35.692 1.00 91.50 76 TYR A O 1
ATOM 640 N N . LEU A 1 77 ? -19.079 31.082 35.472 1.00 91.19 77 LEU A N 1
ATOM 641 C CA . LEU A 1 77 ? -18.916 31.652 36.804 1.00 91.19 77 LEU A CA 1
ATOM 642 C C . LEU A 1 77 ? -19.739 32.939 36.967 1.00 91.19 77 LEU A C 1
ATOM 644 O O . LEU A 1 77 ? -20.426 33.092 37.971 1.00 91.19 77 LEU A O 1
ATOM 648 N N . GLU A 1 78 ? -19.752 33.817 35.959 1.00 91.12 78 GLU A N 1
ATOM 649 C CA . GLU A 1 78 ? -20.618 35.003 35.937 1.00 91.12 78 GLU A CA 1
ATOM 650 C C . GLU A 1 78 ? -22.106 34.638 35.999 1.00 91.12 78 GLU A C 1
ATOM 652 O O . GLU A 1 78 ? -22.865 35.263 36.739 1.00 91.12 78 GLU A O 1
ATOM 657 N N . TRP A 1 79 ? -22.545 33.614 35.258 1.00 90.31 79 TRP A N 1
ATOM 658 C CA . TRP A 1 79 ? -23.925 33.127 35.350 1.00 90.31 79 TRP A CA 1
ATOM 659 C C . TRP A 1 79 ? -24.260 32.559 36.728 1.00 90.31 79 TRP A C 1
ATOM 661 O O . TRP A 1 79 ? -25.369 32.788 37.207 1.00 90.31 79 TRP A O 1
ATOM 671 N N . ILE A 1 80 ? -23.325 31.852 37.371 1.00 89.06 80 ILE A N 1
ATOM 672 C CA . ILE A 1 80 ? -23.502 31.341 38.735 1.00 89.06 80 ILE A CA 1
ATOM 673 C C . ILE A 1 80 ? -23.636 32.503 39.721 1.00 89.06 80 ILE A C 1
ATOM 675 O O . ILE A 1 80 ? -24.617 32.534 40.457 1.00 89.06 80 ILE A O 1
ATOM 679 N N . PHE A 1 81 ? -22.726 33.482 39.693 1.00 87.94 81 PHE A N 1
ATOM 680 C CA . PHE A 1 81 ? -22.801 34.650 40.578 1.00 87.94 81 PHE A CA 1
ATOM 681 C C . PHE A 1 81 ? -24.086 35.448 40.372 1.00 87.94 81 PHE A C 1
ATOM 683 O O . PHE A 1 81 ? -24.736 35.842 41.333 1.00 87.94 81 PHE A O 1
ATOM 690 N N . LYS A 1 82 ? -24.509 35.632 39.119 1.00 88.62 82 LYS A N 1
ATOM 691 C CA . LYS A 1 82 ? -25.758 36.332 38.817 1.00 88.62 82 LYS A CA 1
ATOM 692 C C . LYS A 1 82 ? -26.990 35.560 39.291 1.00 88.62 82 LYS A C 1
ATOM 694 O O . LYS A 1 82 ? -27.962 36.169 39.724 1.00 88.62 82 LYS A O 1
ATOM 699 N N . ALA A 1 83 ? -26.967 34.230 39.208 1.00 83.12 83 ALA A N 1
ATOM 700 C CA . ALA A 1 83 ? -28.022 33.396 39.771 1.00 83.12 83 ALA A CA 1
ATOM 701 C C . ALA A 1 83 ? -28.037 33.467 41.308 1.00 83.12 83 ALA A C 1
ATOM 703 O O . ALA A 1 83 ? -29.115 33.556 41.890 1.00 83.12 83 ALA A O 1
ATOM 704 N N . GLU A 1 84 ? -26.867 33.476 41.953 1.00 82.94 84 GLU A N 1
ATOM 705 C CA . GLU A 1 84 ? -26.717 33.633 43.404 1.00 82.94 84 GLU A CA 1
ATOM 706 C C . GLU A 1 84 ? -27.234 34.997 43.886 1.00 82.94 84 GLU A C 1
ATOM 708 O O . GLU A 1 84 ? -28.036 35.037 44.814 1.00 82.94 84 GLU A O 1
ATOM 713 N N . GLU A 1 85 ? -26.891 36.098 43.208 1.00 82.88 85 GLU A N 1
ATOM 714 C CA . GLU A 1 85 ? -27.431 37.436 43.502 1.00 82.88 85 GLU A CA 1
ATOM 715 C C . GLU A 1 85 ? -28.959 37.491 43.389 1.00 82.88 85 GLU A C 1
ATOM 717 O O . GLU A 1 85 ? -29.621 38.077 44.243 1.00 82.88 85 GLU A O 1
ATOM 722 N N . VAL A 1 86 ? -29.540 36.883 42.347 1.00 80.94 86 VAL A N 1
ATOM 723 C CA . VAL A 1 86 ? -31.002 36.838 42.178 1.00 80.94 86 VAL A CA 1
ATOM 724 C C . VAL A 1 86 ? -31.653 36.011 43.286 1.00 80.94 86 VAL A C 1
ATOM 726 O O . VAL A 1 86 ? -32.676 36.436 43.819 1.00 80.94 86 VAL A O 1
ATOM 729 N N . MET A 1 87 ? -31.062 34.873 43.665 1.00 74.12 87 MET A N 1
ATOM 730 C CA . MET A 1 87 ? -31.558 34.068 44.783 1.00 74.12 87 MET A CA 1
ATOM 731 C C . MET A 1 87 ? -31.485 34.827 46.110 1.00 74.12 87 MET A C 1
ATOM 733 O O . MET A 1 87 ? -32.472 34.837 46.836 1.00 74.12 87 MET A O 1
ATOM 737 N N . LEU A 1 88 ? -30.369 35.504 46.399 1.00 74.50 88 LEU A N 1
ATOM 738 C CA . LEU A 1 88 ? -30.211 36.326 47.604 1.00 74.50 88 LEU A CA 1
ATOM 739 C C . LEU A 1 88 ? -31.207 37.492 47.624 1.00 74.50 88 LEU A C 1
ATOM 741 O O . LEU A 1 88 ? -31.867 37.711 48.631 1.00 74.50 88 LEU A O 1
ATOM 745 N N . ALA A 1 89 ? -31.406 38.185 46.499 1.00 76.06 89 ALA A N 1
ATOM 746 C CA . ALA A 1 89 ? -32.404 39.250 46.398 1.00 76.06 89 ALA A CA 1
ATOM 747 C C . ALA A 1 89 ? -33.844 38.732 46.571 1.00 76.06 89 ALA A C 1
ATOM 749 O O . ALA A 1 89 ? -34.721 39.457 47.043 1.00 76.06 89 ALA A O 1
ATOM 750 N N . GLU A 1 90 ? -34.119 37.490 46.171 1.00 73.00 90 GLU A N 1
ATOM 751 C CA . GLU A 1 90 ? -35.409 36.839 46.394 1.00 73.00 90 GLU A CA 1
ATOM 752 C C . GLU A 1 90 ? -35.562 36.344 47.841 1.00 73.00 90 GLU A C 1
ATOM 754 O O . GLU A 1 90 ? -36.659 36.423 48.394 1.00 73.00 90 GLU A O 1
ATOM 759 N N . GLU A 1 91 ? -34.484 35.911 48.498 1.00 66.56 91 GLU A N 1
ATOM 760 C CA . GLU A 1 91 ? -34.452 35.648 49.941 1.00 66.56 91 GLU A CA 1
ATOM 761 C C . GLU A 1 91 ? -34.661 36.929 50.763 1.00 66.56 91 GLU A C 1
ATOM 763 O O . GLU A 1 91 ? -35.484 36.910 51.677 1.00 66.56 91 GLU A O 1
ATOM 768 N N . ASP A 1 92 ? -34.028 38.046 50.395 1.00 66.62 92 ASP A N 1
ATOM 769 C CA . ASP A 1 92 ? -34.191 39.356 51.041 1.00 66.62 92 ASP A CA 1
ATOM 770 C C . ASP A 1 92 ? -35.605 39.914 50.846 1.00 66.62 92 ASP A C 1
ATOM 772 O O . ASP A 1 92 ? -36.239 40.335 51.812 1.00 66.62 92 ASP A O 1
ATOM 776 N N . LYS A 1 93 ? -36.176 39.825 49.635 1.00 64.19 93 LYS A N 1
ATOM 777 C CA . LYS A 1 93 ? -37.597 40.152 49.405 1.00 64.19 93 LYS A CA 1
ATOM 778 C C . LYS A 1 93 ? -38.525 39.265 50.227 1.00 64.19 93 LYS A C 1
ATOM 780 O O . LYS A 1 93 ? -39.510 39.749 50.777 1.00 64.19 93 LYS A O 1
ATOM 785 N N . ASN A 1 94 ? -38.218 37.973 50.337 1.00 54.78 94 ASN A N 1
ATOM 786 C CA . ASN A 1 94 ? -38.962 37.056 51.195 1.00 54.78 94 ASN A CA 1
ATOM 787 C C . ASN A 1 94 ? -38.747 37.341 52.691 1.00 54.78 94 ASN A C 1
ATOM 789 O O . ASN A 1 94 ? -39.610 36.973 53.485 1.00 54.78 94 ASN A O 1
ATOM 793 N N . ALA A 1 95 ? -37.634 37.955 53.099 1.00 56.28 95 ALA A N 1
ATOM 794 C CA . ALA A 1 95 ? -37.364 38.381 54.470 1.00 56.28 95 ALA A CA 1
ATOM 795 C C . ALA A 1 95 ? -38.072 39.708 54.805 1.00 56.28 95 ALA A C 1
ATOM 797 O O . ALA A 1 95 ? -38.663 39.817 55.877 1.00 56.28 95 ALA A O 1
ATOM 798 N N . GLU A 1 96 ? -38.116 40.664 53.872 1.00 53.19 96 GLU A N 1
ATOM 799 C CA . GLU A 1 96 ? -38.889 41.910 53.981 1.00 53.19 96 GLU A CA 1
ATOM 800 C C . GLU A 1 96 ? -40.407 41.657 53.937 1.00 53.19 96 GLU A C 1
ATOM 802 O O . GLU A 1 96 ? -41.148 42.198 54.759 1.00 53.19 96 GLU A O 1
ATOM 807 N N . GLU A 1 97 ? -40.888 40.753 53.071 1.00 48.19 97 GLU A N 1
ATOM 808 C CA . GLU A 1 97 ? -42.278 40.260 53.109 1.00 48.19 97 GLU A CA 1
ATOM 809 C C . GLU A 1 97 ? -42.581 39.411 54.358 1.00 48.19 97 GLU A C 1
ATOM 811 O O . GLU A 1 97 ? -43.745 39.142 54.667 1.00 48.19 97 GLU A O 1
ATOM 816 N N . LYS A 1 98 ? -41.557 38.959 55.091 1.00 46.50 98 LYS A N 1
ATOM 817 C CA . LYS A 1 98 ? -41.691 38.293 56.394 1.00 46.50 98 LYS A CA 1
ATOM 818 C C . LYS A 1 98 ? -41.409 39.272 57.533 1.00 46.50 98 LYS A C 1
ATOM 820 O O . LYS A 1 98 ? -40.733 38.938 58.504 1.00 46.50 98 LYS A O 1
ATOM 825 N N . SER A 1 99 ? -42.029 40.451 57.496 1.00 43.03 99 SER A N 1
ATOM 826 C CA . SER A 1 99 ? -42.309 41.154 58.748 1.00 43.03 99 SER A CA 1
ATOM 827 C C . SER A 1 99 ? -43.135 40.224 59.670 1.00 43.03 99 SER A C 1
ATOM 829 O O . SER A 1 99 ? -43.969 39.449 59.176 1.00 43.03 99 SER A O 1
ATOM 831 N N . PRO A 1 100 ? -42.960 40.261 61.008 1.00 52.81 100 PRO A N 1
ATOM 832 C CA . PRO A 1 100 ? -43.690 39.380 61.933 1.00 52.81 100 PRO A CA 1
ATOM 833 C C . PRO A 1 100 ? -45.220 39.468 61.791 1.00 52.81 100 PRO A C 1
ATOM 835 O O . PRO A 1 100 ? -45.940 38.551 62.188 1.00 52.81 100 PRO A O 1
ATOM 838 N N . LEU A 1 101 ? -45.714 40.561 61.200 1.00 49.28 101 LEU A N 1
ATOM 839 C CA . LEU A 1 101 ? -47.126 40.832 60.963 1.00 49.28 101 LEU A CA 1
ATOM 840 C C . LEU A 1 101 ? -47.703 40.042 59.769 1.00 49.28 101 LEU A C 1
ATOM 842 O O . LEU A 1 101 ? -48.860 39.620 59.819 1.00 49.28 101 LEU A O 1
ATOM 846 N N . ASP A 1 102 ? -46.911 39.787 58.721 1.00 50.28 102 ASP A N 1
ATOM 847 C CA . ASP A 1 102 ? -47.383 39.126 57.491 1.00 50.28 102 ASP A CA 1
ATOM 848 C C . ASP A 1 102 ? -47.286 37.597 57.539 1.00 50.28 102 ASP A C 1
ATOM 850 O O . ASP A 1 102 ? -48.122 36.895 56.958 1.00 50.28 102 ASP A O 1
ATOM 854 N N . VAL A 1 103 ? -46.351 37.050 58.323 1.00 54.47 103 VAL A N 1
ATOM 855 C CA . VAL A 1 103 ? -46.323 35.611 58.653 1.00 54.47 103 VAL A CA 1
ATOM 856 C C . VAL A 1 103 ? -47.572 35.218 59.453 1.00 54.47 103 VAL A C 1
ATOM 858 O O . VAL A 1 103 ? -48.178 34.176 59.185 1.00 54.47 103 VAL A O 1
ATOM 861 N N . LEU A 1 104 ? -48.021 36.089 60.365 1.00 52.75 104 LEU A N 1
ATOM 862 C CA . LEU A 1 104 ? -49.260 35.931 61.134 1.00 52.75 104 LEU A CA 1
ATOM 863 C C . LEU A 1 104 ? -50.509 36.064 60.249 1.00 52.75 104 LEU A C 1
ATOM 865 O O . LEU A 1 104 ? -51.419 35.243 60.366 1.00 52.75 104 LEU A O 1
ATOM 869 N N . LYS A 1 105 ? -50.534 37.011 59.297 1.00 53.16 105 LYS A N 1
ATOM 870 C CA . LYS A 1 105 ? -51.627 37.134 58.314 1.00 53.16 105 LYS A CA 1
ATOM 871 C C . LYS A 1 105 ? -51.708 35.956 57.345 1.00 53.16 105 LYS A C 1
ATOM 873 O O . LYS A 1 105 ? -52.812 35.498 57.071 1.00 53.16 105 LYS A O 1
ATOM 878 N N . ARG A 1 106 ? -50.590 35.409 56.847 1.00 53.72 106 ARG A N 1
ATOM 879 C CA . ARG A 1 106 ? -50.610 34.223 55.961 1.00 53.72 106 ARG A CA 1
ATOM 880 C C . ARG A 1 106 ? -50.943 32.931 56.707 1.00 53.72 106 ARG A C 1
ATOM 882 O O . ARG A 1 106 ? -51.627 32.082 56.138 1.00 53.72 106 ARG A O 1
ATOM 889 N N . ALA A 1 107 ? -50.524 32.779 57.965 1.00 52.69 107 ALA A N 1
ATOM 890 C CA . ALA A 1 107 ? -50.942 31.660 58.813 1.00 52.69 107 ALA A CA 1
ATOM 891 C C . ALA A 1 107 ? -52.437 31.749 59.180 1.00 52.69 107 ALA A C 1
ATOM 893 O O . ALA A 1 107 ? -53.140 30.741 59.111 1.00 52.69 107 ALA A O 1
ATOM 894 N N . ALA A 1 108 ? -52.951 32.952 59.467 1.00 51.59 108 ALA A N 1
ATOM 895 C CA . ALA A 1 108 ? -54.377 33.200 59.684 1.00 51.59 108 ALA A CA 1
ATOM 896 C C . ALA A 1 108 ? -55.210 33.023 58.400 1.00 51.59 108 ALA A C 1
ATOM 898 O O . ALA A 1 108 ? -56.287 32.438 58.457 1.00 51.59 108 ALA A O 1
ATOM 899 N N . ALA A 1 109 ? -54.696 33.421 57.231 1.00 50.09 109 ALA A N 1
ATOM 900 C CA . ALA A 1 109 ? -55.361 33.234 55.939 1.00 50.09 109 ALA A CA 1
ATOM 901 C C . ALA A 1 109 ? -55.345 31.770 55.461 1.00 50.09 109 ALA A C 1
ATOM 903 O O . ALA A 1 109 ? -56.319 31.320 54.868 1.00 50.09 109 ALA A O 1
ATOM 904 N N . LYS A 1 110 ? -54.291 30.988 55.749 1.00 50.88 110 LYS A N 1
ATOM 905 C CA . LYS A 1 110 ? -54.286 29.531 55.494 1.00 50.88 110 LYS A CA 1
ATOM 906 C C . LYS A 1 110 ? -55.192 28.757 56.455 1.00 50.88 110 LYS A C 1
ATOM 908 O O . LYS A 1 110 ? -55.728 27.731 56.053 1.00 50.88 110 LYS A O 1
ATOM 913 N N . ARG A 1 111 ? -55.398 29.247 57.682 1.00 47.38 111 ARG A N 1
ATOM 914 C CA . ARG A 1 111 ? -56.368 28.671 58.630 1.00 47.38 111 ARG A CA 1
ATOM 915 C C . ARG A 1 111 ? -57.808 29.047 58.250 1.00 47.38 111 ARG A C 1
ATOM 917 O O . ARG A 1 111 ? -58.649 28.172 58.135 1.00 47.38 111 ARG A O 1
ATOM 924 N N . SER A 1 112 ? -58.048 30.308 57.885 1.00 43.69 112 SER A N 1
ATOM 925 C CA . SER A 1 112 ? -59.347 30.799 57.399 1.00 43.69 112 SER A CA 1
ATOM 926 C C . SER A 1 112 ? -59.762 30.197 56.046 1.00 43.69 112 SER A C 1
ATOM 928 O O . SER A 1 112 ? -60.937 29.913 55.851 1.00 43.69 112 SER A O 1
ATOM 930 N N . ARG A 1 113 ? -58.823 29.918 55.129 1.00 43.69 113 ARG A N 1
ATOM 931 C CA . ARG A 1 113 ? -59.125 29.294 53.825 1.00 43.69 113 ARG A CA 1
ATOM 932 C C . ARG A 1 113 ? -59.384 27.783 53.904 1.00 43.69 113 ARG A C 1
ATOM 934 O O . ARG A 1 113 ? -60.032 27.252 53.009 1.00 43.69 113 ARG A O 1
ATOM 941 N N . ASN A 1 114 ? -58.919 27.107 54.956 1.00 45.00 114 ASN A N 1
ATOM 942 C CA . ASN A 1 114 ? -59.272 25.706 55.209 1.00 45.00 114 ASN A CA 1
ATOM 943 C C . ASN A 1 114 ? -60.611 25.563 55.953 1.00 45.00 114 ASN A C 1
ATOM 945 O O . ASN A 1 114 ? -61.280 24.552 55.763 1.00 45.00 114 ASN A O 1
ATOM 949 N N . ASP A 1 115 ? -61.037 26.582 56.707 1.00 43.56 115 ASP A N 1
ATOM 950 C CA . ASP A 1 115 ? -62.307 26.560 57.449 1.00 43.56 115 ASP A CA 1
ATOM 951 C C . ASP A 1 115 ? -63.500 27.169 56.671 1.00 43.56 115 ASP A C 1
ATOM 953 O O . ASP A 1 115 ? -64.645 26.913 57.027 1.00 43.56 115 ASP A O 1
ATOM 957 N N . LEU A 1 116 ? -63.275 27.896 55.563 1.00 45.41 116 LEU A N 1
ATOM 958 C CA . LEU A 1 116 ? -64.344 28.422 54.683 1.00 45.41 116 LEU A CA 1
ATOM 959 C C . LEU A 1 116 ? -64.705 27.536 53.475 1.00 45.41 116 LEU A C 1
ATOM 961 O O . LEU A 1 116 ? -65.538 27.923 52.664 1.00 45.41 116 LEU A O 1
ATOM 965 N N . ILE A 1 117 ? -64.112 26.347 53.338 1.00 44.94 117 ILE A N 1
ATOM 966 C CA . ILE A 1 117 ? -64.533 25.354 52.325 1.00 44.94 117 ILE A CA 1
ATOM 967 C C . ILE A 1 117 ? -65.526 24.335 52.931 1.00 44.94 117 ILE A C 1
ATOM 969 O O . ILE A 1 117 ? -66.017 23.450 52.237 1.00 44.94 117 ILE A O 1
ATOM 973 N N . HIS A 1 118 ? -65.877 24.471 54.219 1.00 42.53 118 HIS A N 1
ATOM 974 C CA . HIS A 1 118 ? -66.674 23.476 54.947 1.00 42.53 118 HIS A CA 1
ATOM 975 C C . HIS A 1 118 ? -67.991 23.958 55.576 1.00 42.53 118 HIS A C 1
ATOM 977 O O . HIS A 1 118 ? -68.624 23.174 56.283 1.00 42.53 118 HIS A O 1
ATOM 983 N N . ALA A 1 119 ? -68.470 25.170 55.293 1.00 40.72 119 ALA A N 1
ATOM 984 C CA . ALA A 1 119 ? -69.781 25.605 55.773 1.00 40.72 119 ALA A CA 1
ATOM 985 C C . ALA A 1 119 ? -70.490 26.495 54.745 1.00 40.72 119 ALA A C 1
ATOM 987 O O . ALA A 1 119 ? -69.921 27.482 54.300 1.00 40.72 119 ALA A O 1
ATOM 988 N N . GLU A 1 120 ? -71.737 26.121 54.446 1.00 32.91 120 GLU A N 1
ATOM 989 C CA . GLU A 1 120 ? -72.736 26.819 53.619 1.00 32.91 120 GLU A CA 1
ATOM 990 C C . GLU A 1 120 ? -72.625 26.654 52.095 1.00 32.91 120 GLU A C 1
ATOM 992 O O . GLU A 1 120 ? -72.065 27.482 51.393 1.00 32.91 120 GLU A O 1
ATOM 997 N N . GLU A 1 121 ? -73.249 25.581 51.588 1.00 30.09 121 GLU A N 1
ATOM 998 C CA . GLU A 1 121 ? -74.355 25.697 50.617 1.00 30.09 121 GLU A CA 1
ATOM 999 C C . GLU A 1 121 ? -75.118 24.352 50.498 1.00 30.09 121 GLU A C 1
ATOM 1001 O O . GLU A 1 121 ? -74.781 23.459 49.722 1.00 30.09 121 GLU A O 1
ATOM 1006 N N . GLY A 1 122 ? -76.164 24.196 51.316 1.00 29.39 122 GLY A N 1
ATOM 1007 C CA . GLY A 1 122 ? -77.448 23.615 50.893 1.00 29.39 122 GLY A CA 1
ATOM 1008 C C . GLY A 1 122 ? -78.420 24.801 50.814 1.00 29.39 122 GLY A C 1
ATOM 1009 O O . GLY A 1 122 ? -78.300 25.711 51.623 1.00 29.39 122 GLY A O 1
ATOM 1010 N N . GLU A 1 123 ? -79.330 24.952 49.856 1.00 27.95 123 GLU A N 1
ATOM 1011 C CA . GLU A 1 123 ? -80.371 24.028 49.410 1.00 27.95 123 GLU A CA 1
ATOM 1012 C C . GLU A 1 123 ? -81.031 24.642 48.145 1.00 27.95 123 GLU A C 1
ATOM 1014 O O . GLU A 1 123 ? -81.242 25.853 48.100 1.00 27.95 123 GLU A O 1
ATOM 1019 N N . GLY A 1 124 ? -81.365 23.859 47.104 1.00 27.33 124 GLY A N 1
ATOM 1020 C CA . GLY A 1 124 ? -81.962 24.427 45.878 1.00 27.33 124 GLY A CA 1
ATOM 1021 C C . GLY A 1 124 ? -82.132 23.473 44.689 1.00 27.33 124 GLY A C 1
ATOM 1022 O O . GLY A 1 124 ? -81.421 23.544 43.699 1.00 27.33 124 GLY A O 1
ATOM 1023 N N . ARG A 1 125 ? -83.103 22.570 44.811 1.00 27.78 125 ARG A N 1
ATOM 1024 C CA . ARG A 1 125 ? -83.660 21.605 43.839 1.00 27.78 125 ARG A CA 1
ATOM 1025 C C . ARG A 1 125 ? -83.761 22.096 42.372 1.00 27.78 125 ARG A C 1
ATOM 1027 O O . ARG A 1 125 ? -84.432 23.097 42.137 1.00 27.78 125 ARG A O 1
ATOM 1034 N N . SER A 1 126 ? -83.274 21.307 41.395 1.00 23.06 126 SER A N 1
ATOM 1035 C CA . SER A 1 126 ? -84.045 20.731 40.253 1.00 23.06 126 SER A CA 1
ATOM 1036 C C . SER A 1 126 ? -83.163 20.152 39.123 1.00 23.06 126 SER A C 1
ATOM 1038 O O . SER A 1 126 ? -82.283 20.834 38.624 1.00 23.06 126 SER A O 1
ATOM 1040 N N . ALA A 1 127 ? -83.499 18.918 38.711 1.00 26.92 127 ALA A N 1
ATOM 1041 C CA . ALA A 1 127 ? -83.332 18.300 37.380 1.00 26.92 127 ALA A CA 1
ATOM 1042 C C . ALA A 1 127 ? -81.924 18.248 36.730 1.00 26.92 127 ALA A C 1
ATOM 1044 O O . ALA A 1 127 ? -81.461 19.217 36.148 1.00 26.92 127 ALA A O 1
ATOM 1045 N N . ASP A 1 128 ? -81.256 17.085 36.743 1.00 26.03 128 ASP A N 1
ATOM 1046 C CA . ASP A 1 128 ? -81.389 16.062 35.684 1.00 26.03 128 ASP A CA 1
ATOM 1047 C C . ASP A 1 128 ? -80.194 15.077 35.608 1.00 26.03 128 ASP A C 1
ATOM 1049 O O . ASP A 1 128 ? -79.030 15.453 35.531 1.00 26.03 128 ASP A O 1
ATOM 1053 N N . LEU A 1 129 ? -80.565 13.790 35.585 1.00 28.61 129 LEU A N 1
ATOM 1054 C CA . LEU A 1 129 ? -79.979 12.649 34.859 1.00 28.61 129 LEU A CA 1
ATOM 1055 C C . LEU A 1 129 ? -78.509 12.190 35.078 1.00 28.61 129 LEU A C 1
ATOM 1057 O O . LEU A 1 129 ? -77.568 12.696 34.481 1.00 28.61 129 LEU A O 1
ATOM 1061 N N . CYS A 1 130 ? -78.426 11.024 35.753 1.00 28.03 130 CYS A N 1
ATOM 1062 C CA . CYS A 1 130 ? -77.580 9.836 35.486 1.00 28.03 130 CYS A CA 1
ATOM 1063 C C . CYS A 1 130 ? -76.042 9.938 35.649 1.00 28.03 130 CYS A C 1
ATOM 1065 O O . CYS A 1 130 ? -75.392 10.763 35.037 1.00 28.03 130 CYS A O 1
ATOM 1067 N N . ALA A 1 131 ? -75.323 9.041 36.334 1.00 30.17 131 ALA A N 1
ATOM 1068 C CA . ALA A 1 131 ? -75.651 7.818 37.061 1.00 30.17 131 ALA A CA 1
ATOM 1069 C C . ALA A 1 131 ? -74.486 7.466 38.016 1.00 30.17 131 ALA A C 1
ATOM 1071 O O . ALA A 1 131 ? -73.316 7.709 37.725 1.00 30.17 131 ALA A O 1
ATOM 1072 N N . VAL A 1 132 ? -74.856 6.890 39.158 1.00 31.14 132 VAL A N 1
ATOM 1073 C CA . VAL A 1 132 ? -74.029 6.515 40.313 1.00 31.14 132 VAL A CA 1
ATOM 1074 C C . VAL A 1 132 ? -73.188 5.253 40.063 1.00 31.14 132 VAL A C 1
ATOM 1076 O O . VAL A 1 132 ? -73.520 4.404 39.240 1.00 31.14 132 VAL A O 1
ATOM 1079 N N . GLY A 1 133 ? -72.092 5.173 40.823 1.00 28.88 133 GLY A N 1
ATOM 1080 C CA . GLY A 1 133 ? -71.055 4.146 40.860 1.00 28.88 133 GLY A CA 1
ATOM 1081 C C . GLY A 1 133 ? -71.456 2.671 40.988 1.00 28.88 133 GLY A C 1
ATOM 1082 O O . GLY A 1 133 ? -72.537 2.299 41.432 1.00 28.88 133 GLY A O 1
ATOM 1083 N N . SER A 1 134 ? -70.469 1.829 40.679 1.00 28.92 134 SER A N 1
ATOM 1084 C CA . SER A 1 134 ? -70.227 0.522 41.299 1.00 28.92 134 SER A CA 1
ATOM 1085 C C . SER A 1 134 ? -68.816 0.038 40.921 1.00 28.92 134 SER A C 1
ATOM 1087 O O . SER A 1 134 ? -68.523 -0.089 39.728 1.00 28.92 134 SER A O 1
ATOM 1089 N N . PRO A 1 135 ? -67.929 -0.248 41.892 1.00 44.53 135 PRO A N 1
ATOM 1090 C CA . PRO A 1 135 ? -66.665 -0.922 41.662 1.00 44.53 135 PRO A CA 1
ATOM 1091 C C . PRO A 1 135 ? -66.809 -2.404 42.026 1.00 44.53 135 PRO A C 1
ATOM 1093 O O . PRO A 1 135 ? -66.359 -2.832 43.082 1.00 44.53 135 PRO A O 1
ATOM 1096 N N . PHE A 1 136 ? -67.436 -3.215 41.173 1.00 31.95 136 PHE A N 1
ATOM 1097 C CA . PHE A 1 136 ? -67.236 -4.666 41.223 1.00 31.95 136 PHE A CA 1
ATOM 1098 C C . PHE A 1 136 ? -67.579 -5.342 39.891 1.00 31.95 136 PHE A C 1
ATOM 1100 O O . PHE A 1 136 ? -68.616 -5.090 39.288 1.00 31.95 136 PHE A O 1
ATOM 1107 N N . ALA A 1 137 ? -66.681 -6.238 39.480 1.00 39.66 137 ALA A N 1
ATOM 1108 C CA . ALA A 1 137 ? -66.894 -7.351 38.558 1.00 39.66 137 ALA A CA 1
ATOM 1109 C C . ALA A 1 137 ? -67.491 -7.062 37.163 1.00 39.66 137 ALA A C 1
ATOM 1111 O O . ALA A 1 137 ? -68.679 -7.238 36.915 1.00 39.66 137 ALA A O 1
ATOM 1112 N N . ARG A 1 138 ? -66.603 -6.861 36.179 1.00 34.38 138 ARG A N 1
ATOM 1113 C CA . ARG A 1 138 ? -66.753 -7.486 34.850 1.00 34.38 138 ARG A CA 1
ATOM 1114 C C . ARG A 1 138 ? -65.422 -8.071 34.385 1.00 34.38 138 ARG A C 1
ATOM 1116 O O . ARG A 1 138 ? -64.725 -7.529 33.536 1.00 34.38 138 ARG A O 1
ATOM 1123 N N . ALA A 1 139 ? -65.099 -9.236 34.938 1.00 41.53 139 ALA A N 1
ATOM 1124 C CA . ALA A 1 139 ? -64.414 -10.252 34.158 1.00 41.53 139 ALA A CA 1
ATOM 1125 C C . ALA A 1 139 ? -65.406 -10.740 33.094 1.00 41.53 139 ALA A C 1
ATOM 1127 O O . ALA A 1 139 ? -66.433 -11.310 33.444 1.00 41.53 139 ALA A O 1
ATOM 1128 N N . SER A 1 140 ? -65.140 -10.474 31.814 1.00 35.09 140 SER A N 1
ATOM 1129 C CA . SER A 1 140 ? -65.755 -11.219 30.711 1.00 35.09 140 SER A CA 1
ATOM 1130 C C . SER A 1 140 ? -65.078 -10.915 29.370 1.00 35.09 140 SER A C 1
ATOM 1132 O O . SER A 1 140 ? -65.361 -9.918 28.713 1.00 35.09 140 SER A O 1
ATOM 1134 N N . LEU A 1 141 ? -64.245 -11.876 28.964 1.00 43.78 141 LEU A N 1
ATOM 1135 C CA . LEU A 1 141 ? -64.195 -12.442 27.611 1.00 43.78 141 LEU A CA 1
ATOM 1136 C C . LEU A 1 141 ? -63.662 -11.565 26.465 1.00 43.78 141 LEU A C 1
ATOM 1138 O O . LEU A 1 141 ? -64.386 -11.151 25.565 1.00 43.78 141 LEU A O 1
ATOM 1142 N N . LYS A 1 142 ? -62.328 -11.498 26.386 1.00 34.78 142 LYS A N 1
ATOM 1143 C CA . LYS A 1 142 ? -61.609 -11.839 25.140 1.00 34.78 142 LYS A CA 1
ATOM 1144 C C . LYS A 1 142 ? -60.208 -12.390 25.449 1.00 34.78 142 LYS A C 1
ATOM 1146 O O . LYS A 1 142 ? -59.202 -11.905 24.942 1.00 34.78 142 LYS A O 1
ATOM 1151 N N . SER A 1 143 ? -60.147 -13.390 26.330 1.00 43.06 143 SER A N 1
ATOM 1152 C CA . SER A 1 143 ? -58.928 -14.161 26.610 1.00 43.06 143 SER A CA 1
ATOM 1153 C C . SER A 1 143 ? -59.003 -15.490 25.865 1.00 43.06 143 SER A C 1
ATOM 1155 O O . SER A 1 143 ? -60.007 -16.190 25.940 1.00 43.06 143 SER A O 1
ATOM 1157 N N . GLY A 1 144 ? -57.971 -15.793 25.084 1.00 37.12 144 GLY A N 1
ATOM 1158 C CA . GLY A 1 144 ? -57.854 -17.050 24.340 1.00 37.12 144 GLY A CA 1
ATOM 1159 C C . GLY A 1 144 ? -56.762 -17.009 23.270 1.00 37.12 144 GLY A C 1
ATOM 1160 O O . GLY A 1 144 ? -56.060 -17.991 23.065 1.00 37.12 144 GLY A O 1
ATOM 1161 N N . LYS A 1 145 ? -56.530 -15.846 22.638 1.00 39.41 145 LYS A N 1
ATOM 1162 C CA . LYS A 1 145 ? -55.424 -15.643 21.669 1.00 39.41 145 LYS A CA 1
ATOM 1163 C C . LYS A 1 145 ? -54.262 -14.781 22.189 1.00 39.41 145 LYS A C 1
ATOM 1165 O O . LYS A 1 145 ? -53.166 -14.833 21.637 1.00 39.41 145 LYS A O 1
ATOM 1170 N N . THR A 1 146 ? -54.464 -14.014 23.259 1.00 44.34 146 THR A N 1
ATOM 1171 C CA . THR A 1 146 ? -53.478 -13.077 23.834 1.00 44.34 146 THR A CA 1
ATOM 1172 C C . THR A 1 146 ? -52.551 -13.701 24.877 1.00 44.34 146 THR A C 1
ATOM 1174 O O . THR A 1 146 ? -51.411 -13.252 25.009 1.00 44.34 146 THR A O 1
ATOM 1177 N N . GLU A 1 147 ? -52.966 -14.769 25.561 1.00 46.09 147 GLU A N 1
ATOM 1178 C CA . GLU A 1 147 ? -52.073 -15.514 26.457 1.00 46.09 147 GLU A CA 1
ATOM 1179 C C . GLU A 1 147 ? -51.000 -16.252 25.657 1.00 46.09 147 GLU A C 1
ATOM 1181 O O . GLU A 1 147 ? -49.820 -15.988 25.849 1.00 46.09 147 GLU A O 1
ATOM 1186 N N . SER A 1 148 ? -51.363 -17.048 24.648 1.00 49.09 148 SER A N 1
ATOM 1187 C CA . SER A 1 148 ? -50.369 -17.730 23.802 1.00 49.09 148 SER A CA 1
ATOM 1188 C C . SER A 1 148 ? -49.331 -16.747 23.225 1.00 49.09 148 SER A C 1
ATOM 1190 O O . SER A 1 148 ? -48.129 -16.932 23.407 1.00 49.09 148 SER A O 1
ATOM 1192 N N . SER A 1 149 ? -49.780 -15.615 22.665 1.00 52.69 149 SER A N 1
ATOM 1193 C CA . SER A 1 149 ? -48.903 -14.550 22.146 1.00 52.69 149 SER A CA 1
ATOM 1194 C C . SER A 1 149 ? -47.973 -13.938 23.209 1.00 52.69 149 SER A C 1
ATOM 1196 O O . SER A 1 149 ? -46.790 -13.713 22.946 1.00 52.69 149 SER A O 1
ATOM 1198 N N . SER A 1 150 ? -48.447 -13.715 24.438 1.00 57.00 150 SER A N 1
ATOM 1199 C CA . SER A 1 150 ? -47.613 -13.175 25.523 1.00 57.00 150 SER A CA 1
ATOM 1200 C C . SER A 1 150 ? -46.635 -14.207 26.103 1.00 57.00 150 SER A C 1
ATOM 1202 O O . SER A 1 150 ? -45.490 -13.848 26.400 1.00 57.00 150 SER A O 1
ATOM 1204 N N . TYR A 1 151 ? -47.010 -15.488 26.164 1.00 59.31 151 TYR A N 1
ATOM 1205 C CA . TYR A 1 151 ? -46.110 -16.599 26.499 1.00 59.31 151 TYR A CA 1
ATOM 1206 C C . TYR A 1 151 ? -45.012 -16.784 25.438 1.00 59.31 151 TYR A C 1
ATOM 1208 O O . TYR A 1 151 ? -43.832 -16.880 25.791 1.00 59.31 151 TYR A O 1
ATOM 1216 N N . PHE A 1 152 ? -45.360 -16.751 24.146 1.00 62.00 152 PHE A N 1
ATOM 1217 C CA . PHE A 1 152 ? -44.394 -16.801 23.042 1.00 62.00 152 PHE A CA 1
ATOM 1218 C C . PHE A 1 152 ? -43.443 -15.601 23.065 1.00 62.00 152 PHE A C 1
ATOM 1220 O O . PHE A 1 152 ? -42.230 -15.783 22.990 1.00 62.00 152 PHE A O 1
ATOM 1227 N N . ARG A 1 153 ? -43.951 -14.385 23.295 1.00 65.12 153 ARG A N 1
ATOM 1228 C CA . ARG A 1 153 ? -43.131 -13.165 23.404 1.00 65.12 153 ARG A CA 1
ATOM 1229 C C . ARG A 1 153 ? -42.200 -13.186 24.622 1.00 65.12 153 ARG A C 1
ATOM 1231 O O . ARG A 1 153 ? -41.101 -12.633 24.572 1.00 65.12 153 ARG A O 1
ATOM 1238 N N . ARG A 1 154 ? -42.603 -13.833 25.723 1.00 68.25 154 ARG A N 1
ATOM 1239 C CA . ARG A 1 154 ? -41.763 -14.025 26.919 1.00 68.25 154 ARG A CA 1
ATOM 1240 C C . ARG A 1 154 ? -40.657 -15.053 26.670 1.00 68.25 154 ARG A C 1
ATOM 1242 O O . ARG A 1 154 ? -39.506 -14.780 27.013 1.00 68.25 154 ARG A O 1
ATOM 1249 N N . LYS A 1 155 ? -40.970 -16.180 26.019 1.00 72.94 155 LYS A N 1
ATOM 1250 C CA . LYS A 1 155 ? -39.971 -17.179 25.600 1.00 72.94 155 LYS A CA 1
ATOM 1251 C C . LYS A 1 155 ? -39.002 -16.624 24.556 1.00 72.94 155 LYS A C 1
ATOM 1253 O O . LYS A 1 155 ? -37.805 -16.846 24.683 1.00 72.94 155 LYS A O 1
ATOM 1258 N N . GLU A 1 156 ? -39.476 -15.829 23.598 1.00 78.50 156 GLU A N 1
ATOM 1259 C CA . GLU A 1 156 ? -38.631 -15.161 22.601 1.00 78.50 156 GLU A CA 1
ATOM 1260 C C . GLU A 1 156 ? -37.644 -14.189 23.261 1.00 78.50 156 GLU A C 1
ATOM 1262 O O . GLU A 1 156 ? -36.453 -14.207 22.953 1.00 78.50 156 GLU A O 1
ATOM 1267 N N . LYS A 1 157 ? -38.107 -13.374 24.219 1.00 75.06 157 LYS A N 1
ATOM 1268 C CA . LYS A 1 157 ? -37.234 -12.473 24.989 1.00 75.06 157 LYS A CA 1
ATOM 1269 C C . LYS A 1 157 ? -36.176 -13.242 25.782 1.00 75.06 157 LYS A C 1
ATOM 1271 O O . LYS A 1 157 ? -35.013 -12.839 25.775 1.00 75.06 157 LYS A O 1
ATOM 1276 N N . MET A 1 158 ? -36.555 -14.350 26.421 1.00 77.12 158 MET A N 1
ATOM 1277 C CA . MET A 1 158 ? -35.615 -15.213 27.147 1.00 77.12 158 MET A CA 1
ATOM 1278 C C . MET A 1 158 ? -34.606 -15.875 26.208 1.00 77.12 158 MET A C 1
ATOM 1280 O O . MET A 1 158 ? -33.413 -15.887 26.502 1.00 77.12 158 MET A O 1
ATOM 1284 N N . PHE A 1 159 ? -35.053 -16.336 25.041 1.00 78.44 159 PHE A N 1
ATOM 1285 C CA . PHE A 1 159 ? -34.185 -16.917 24.025 1.00 78.44 159 PHE A CA 1
ATOM 1286 C C . PHE A 1 159 ? -33.213 -15.877 23.448 1.00 78.44 159 PHE A C 1
ATOM 1288 O O . PHE A 1 159 ? -32.014 -16.122 23.395 1.00 78.44 159 PHE A O 1
ATOM 1295 N N . ARG A 1 160 ? -33.674 -14.664 23.115 1.00 81.19 160 ARG A N 1
ATOM 1296 C CA . ARG A 1 160 ? -32.796 -13.553 22.698 1.00 81.19 160 ARG A CA 1
ATOM 1297 C C . ARG A 1 160 ? -31.765 -13.200 23.767 1.00 81.19 160 ARG A C 1
ATOM 1299 O O . ARG A 1 160 ? -30.615 -12.926 23.434 1.00 81.19 160 ARG A O 1
ATOM 1306 N N . PHE A 1 161 ? -32.156 -13.205 25.041 1.00 81.56 161 PHE A N 1
ATOM 1307 C CA . PHE A 1 161 ? -31.237 -12.950 26.148 1.00 81.56 161 PHE A CA 1
ATOM 1308 C C . PHE A 1 161 ? -30.195 -14.066 26.300 1.00 81.56 161 PHE A C 1
ATOM 1310 O O . PHE A 1 161 ? -29.011 -13.774 26.469 1.00 81.56 161 PHE A O 1
ATOM 1317 N N . PHE A 1 162 ? -30.608 -15.328 26.161 1.00 84.12 162 PHE A N 1
ATOM 1318 C CA . PHE A 1 162 ? -29.706 -16.477 26.139 1.00 84.12 162 PHE A CA 1
ATOM 1319 C C . PHE A 1 162 ? -28.702 -16.390 24.981 1.00 84.12 162 PHE A C 1
ATOM 1321 O O . PHE A 1 162 ? -27.499 -16.469 25.210 1.00 84.12 162 PHE A O 1
ATOM 1328 N N . ILE A 1 163 ? -29.170 -16.119 23.759 1.00 87.38 163 ILE A N 1
ATOM 1329 C CA . ILE A 1 163 ? -28.309 -15.958 22.576 1.00 87.38 163 ILE A CA 1
ATOM 1330 C C . ILE A 1 163 ? -27.354 -14.777 22.757 1.00 87.38 163 ILE A C 1
ATOM 1332 O O . ILE A 1 163 ? -26.169 -14.885 22.455 1.00 87.38 163 ILE A O 1
ATOM 1336 N N . ARG A 1 164 ? -27.823 -13.657 23.317 1.00 85.62 164 ARG A N 1
ATOM 1337 C CA . ARG A 1 164 ? -26.960 -12.517 23.649 1.00 85.62 164 ARG A CA 1
ATOM 1338 C C . ARG A 1 164 ? -25.879 -12.892 24.664 1.00 85.62 164 ARG A C 1
ATOM 1340 O O . ARG A 1 164 ? -24.752 -12.423 24.527 1.00 85.62 164 ARG A O 1
ATOM 1347 N N . ARG A 1 165 ? -26.206 -13.707 25.670 1.00 86.56 165 ARG A N 1
ATOM 1348 C CA . ARG A 1 165 ? -25.239 -14.211 26.655 1.00 86.56 165 ARG A CA 1
ATOM 1349 C C . ARG A 1 165 ? -24.218 -15.142 25.996 1.00 86.56 165 ARG A C 1
ATOM 1351 O O . ARG A 1 165 ? -23.034 -14.988 26.259 1.00 86.56 165 ARG A O 1
ATOM 1358 N N . LEU A 1 166 ? -24.663 -16.027 25.104 1.00 89.81 166 LEU A N 1
ATOM 1359 C CA . LEU A 1 166 ? -23.806 -16.935 24.339 1.00 89.81 166 LEU A CA 1
ATOM 1360 C C . LEU A 1 166 ? -22.837 -16.164 23.434 1.00 89.81 166 LEU A C 1
ATOM 1362 O O . LEU A 1 166 ? -21.636 -16.378 23.514 1.00 89.81 166 LEU A O 1
ATOM 1366 N N . VAL A 1 167 ? -23.329 -15.211 22.636 1.00 88.00 167 VAL A N 1
ATOM 1367 C CA . VAL A 1 167 ? -22.501 -14.394 21.725 1.00 88.00 167 VAL A CA 1
ATOM 1368 C C . VAL A 1 167 ? -21.450 -13.568 22.478 1.00 88.00 167 VAL A C 1
ATOM 1370 O O . VAL A 1 167 ? -20.390 -13.275 21.931 1.00 88.00 167 VAL A O 1
ATOM 1373 N N . LYS A 1 168 ? -21.735 -13.179 23.727 1.00 85.25 168 LYS A N 1
ATOM 1374 C CA . LYS A 1 168 ? -20.796 -12.456 24.598 1.00 85.25 168 LYS A CA 1
ATOM 1375 C C . LYS A 1 168 ? -19.872 -13.374 25.407 1.00 85.25 168 LYS A C 1
ATOM 1377 O O . LYS A 1 168 ? -19.008 -12.862 26.110 1.00 85.25 168 LYS A O 1
ATOM 1382 N N . ALA A 1 169 ? -20.060 -14.691 25.357 1.00 89.62 169 ALA A N 1
ATOM 1383 C CA . ALA A 1 169 ? -19.249 -15.626 26.121 1.00 89.62 169 ALA A CA 1
ATOM 1384 C C . ALA A 1 169 ? -17.839 -15.756 25.529 1.00 89.62 169 ALA A C 1
ATOM 1386 O O . ALA A 1 169 ? -17.657 -15.779 24.310 1.00 89.62 169 ALA A O 1
ATOM 1387 N N . GLN A 1 170 ? -16.843 -15.936 26.400 1.00 88.69 170 GLN A N 1
ATOM 1388 C CA . GLN A 1 170 ? -15.452 -16.142 25.985 1.00 88.69 170 GLN A CA 1
ATOM 1389 C C . GLN A 1 170 ? -15.271 -17.427 25.158 1.00 88.69 170 GLN A C 1
ATOM 1391 O O . GLN A 1 170 ? -14.424 -17.493 24.273 1.00 88.69 170 GLN A O 1
ATOM 1396 N N . SER A 1 171 ? -16.093 -18.450 25.399 1.00 89.75 171 SER A N 1
ATOM 1397 C CA . SER A 1 171 ? -16.084 -19.688 24.612 1.00 89.75 171 SER A CA 1
ATOM 1398 C C . SER A 1 171 ? -16.501 -19.459 23.159 1.00 89.75 171 SER A C 1
ATOM 1400 O O . SER A 1 171 ? -15.899 -20.029 22.253 1.00 89.75 171 SER A O 1
ATOM 1402 N N . PHE A 1 172 ? -17.485 -18.589 22.918 1.00 89.94 172 PHE A N 1
ATOM 1403 C CA . PHE A 1 172 ? -17.921 -18.238 21.567 1.00 89.94 172 PHE A CA 1
ATOM 1404 C C . PHE A 1 172 ? -16.814 -17.508 20.796 1.00 89.94 172 PHE A C 1
ATOM 1406 O O . PHE A 1 172 ? -16.606 -17.777 19.616 1.00 89.94 172 PHE A O 1
ATOM 1413 N N . TYR A 1 173 ? -16.059 -16.644 21.481 1.00 86.31 173 TYR A N 1
ATOM 1414 C CA . TYR A 1 173 ? -14.865 -16.005 20.928 1.00 86.31 173 TYR A CA 1
ATOM 1415 C C . TYR A 1 173 ? -13.840 -17.038 20.429 1.00 86.31 173 TYR A C 1
ATOM 1417 O O . TYR A 1 173 ? -13.468 -17.012 19.255 1.00 86.31 173 TYR A O 1
ATOM 1425 N N . TRP A 1 174 ? -13.430 -17.977 21.289 1.00 90.00 174 TRP A N 1
ATOM 1426 C CA . TRP A 1 174 ? -12.426 -18.984 20.931 1.00 90.00 174 TRP A CA 1
ATOM 1427 C C . TRP A 1 174 ? -12.926 -19.919 19.831 1.00 90.00 174 TRP A C 1
ATOM 1429 O O . TRP A 1 174 ? -12.180 -20.221 18.906 1.00 90.00 174 TRP A O 1
ATOM 1439 N N . ALA A 1 175 ? -14.204 -20.304 19.871 1.00 92.25 175 ALA A N 1
ATOM 1440 C CA . ALA A 1 175 ? -14.809 -21.137 18.839 1.00 92.25 175 ALA A CA 1
ATOM 1441 C C . ALA A 1 175 ? -14.750 -20.474 17.454 1.00 92.25 175 ALA A C 1
ATOM 1443 O O . ALA A 1 175 ? -14.307 -21.100 16.493 1.00 92.25 175 ALA A O 1
ATOM 1444 N N . VAL A 1 176 ? -15.141 -19.198 17.343 1.00 90.50 176 VAL A N 1
ATOM 1445 C CA . VAL A 1 176 ? -15.072 -18.468 16.066 1.00 90.50 176 VAL A CA 1
ATOM 1446 C C . VAL A 1 176 ? -13.630 -18.347 15.583 1.00 90.50 176 VAL A C 1
ATOM 1448 O O . VAL A 1 176 ? -13.366 -18.557 14.400 1.00 90.50 176 VAL A O 1
ATOM 1451 N N . LEU A 1 177 ? -12.691 -18.050 16.483 1.00 89.25 177 LEU A N 1
ATOM 1452 C CA . LEU A 1 177 ? -11.277 -17.946 16.132 1.00 89.25 177 LEU A CA 1
ATOM 1453 C C . LEU A 1 177 ? -10.721 -19.279 15.605 1.00 89.25 177 LEU A C 1
ATOM 1455 O O . LEU A 1 177 ? -10.045 -19.288 14.579 1.00 89.25 177 LEU A O 1
ATOM 1459 N N . CYS A 1 178 ? -11.060 -20.404 16.241 1.00 92.12 178 CYS A N 1
ATOM 1460 C CA . CYS A 1 178 ? -10.693 -21.738 15.765 1.00 92.12 178 CYS A CA 1
ATOM 1461 C C . CYS A 1 178 ? -11.271 -22.031 14.375 1.00 92.12 178 CYS A C 1
ATOM 1463 O O . CYS A 1 178 ? -10.558 -22.540 13.515 1.00 92.12 178 CYS A O 1
ATOM 1465 N N . VAL A 1 179 ? -12.534 -21.672 14.120 1.00 92.62 179 VAL A N 1
ATOM 1466 C CA . VAL A 1 179 ? -13.163 -21.852 12.799 1.00 92.62 179 VAL A CA 1
ATOM 1467 C C . VAL A 1 179 ? -12.449 -21.023 11.727 1.00 92.62 179 VAL A C 1
ATOM 1469 O O . VAL A 1 179 ? -12.208 -21.526 10.631 1.00 92.62 179 VAL A O 1
ATOM 1472 N N . VAL A 1 180 ? -12.062 -19.780 12.036 1.00 91.00 180 VAL A N 1
ATOM 1473 C CA . VAL A 1 180 ? -11.264 -18.941 11.124 1.00 91.00 180 VAL A CA 1
ATOM 1474 C C . VAL A 1 180 ? -9.895 -19.568 10.866 1.00 91.00 180 VAL A C 1
ATOM 1476 O O . VAL A 1 180 ? -9.499 -19.678 9.711 1.00 91.00 180 VAL A O 1
ATOM 1479 N N . ALA A 1 181 ? -9.194 -20.028 11.905 1.00 90.75 181 ALA A N 1
ATOM 1480 C CA . ALA A 1 181 ? -7.881 -20.656 11.765 1.00 90.75 181 ALA A CA 1
ATOM 1481 C C . ALA A 1 181 ? -7.932 -21.931 10.906 1.00 90.75 181 ALA A C 1
ATOM 1483 O O . ALA A 1 181 ? -7.115 -22.096 10.001 1.00 90.75 181 ALA A O 1
ATOM 1484 N N . LEU A 1 182 ? -8.926 -22.795 11.132 1.00 93.25 182 LEU A N 1
ATOM 1485 C CA . LEU A 1 182 ? -9.145 -23.995 10.323 1.00 93.25 182 LEU A CA 1
ATOM 1486 C C . LEU A 1 182 ? -9.478 -23.646 8.868 1.00 93.25 182 LEU A C 1
ATOM 1488 O O . LEU A 1 182 ? -8.953 -24.277 7.954 1.00 93.25 182 LEU A O 1
ATOM 1492 N N . ASN A 1 183 ? -10.297 -22.616 8.635 1.00 91.31 183 ASN A N 1
ATOM 1493 C CA . ASN A 1 183 ? -10.593 -22.160 7.280 1.00 91.31 183 ASN A CA 1
ATOM 1494 C C . ASN A 1 183 ? -9.334 -21.643 6.566 1.00 91.31 183 ASN A C 1
ATOM 1496 O O . ASN A 1 183 ? -9.098 -22.011 5.418 1.00 91.31 183 ASN A O 1
ATOM 1500 N N . THR A 1 184 ? -8.506 -20.852 7.251 1.00 90.69 184 THR A N 1
ATOM 1501 C CA . THR A 1 184 ? -7.222 -20.372 6.724 1.00 90.69 184 THR A CA 1
ATOM 1502 C C . THR A 1 184 ? -6.279 -21.531 6.404 1.00 90.69 184 THR A C 1
ATOM 1504 O O . THR A 1 184 ? -5.661 -21.530 5.343 1.00 90.69 184 THR A O 1
ATOM 1507 N N . LEU A 1 185 ? -6.210 -22.554 7.263 1.00 91.69 185 LEU A N 1
ATOM 1508 C CA . LEU A 1 185 ? -5.399 -23.748 7.018 1.00 91.69 185 LEU A CA 1
ATOM 1509 C C . LEU A 1 185 ? -5.864 -24.503 5.763 1.00 91.69 185 LEU A C 1
ATOM 1511 O O . LEU A 1 185 ? -5.040 -24.873 4.933 1.00 91.69 185 LEU A O 1
ATOM 1515 N N . CYS A 1 186 ? -7.176 -24.675 5.576 1.00 91.25 186 CYS A N 1
ATOM 1516 C CA . CYS A 1 186 ? -7.725 -25.276 4.359 1.00 91.25 186 CYS A CA 1
ATOM 1517 C C . CYS A 1 186 ? -7.344 -24.494 3.095 1.00 91.25 186 CYS A C 1
ATOM 1519 O O . CYS A 1 186 ? -7.052 -25.104 2.070 1.00 91.25 186 CYS A O 1
ATOM 1521 N N . VAL A 1 187 ? -7.314 -23.159 3.164 1.00 88.50 187 VAL A N 1
ATOM 1522 C CA . VAL A 1 187 ? -6.866 -22.328 2.037 1.00 88.50 187 VAL A CA 1
ATOM 1523 C C . VAL A 1 187 ? -5.359 -22.474 1.797 1.00 88.50 187 VAL A C 1
ATOM 1525 O O . VAL A 1 187 ? -4.946 -22.558 0.645 1.00 88.50 187 VAL A O 1
ATOM 1528 N N . ALA A 1 188 ? -4.551 -22.563 2.856 1.00 90.56 188 ALA A N 1
ATOM 1529 C CA . ALA A 1 188 ? -3.096 -22.704 2.764 1.00 90.56 188 ALA A CA 1
ATOM 1530 C C . ALA A 1 188 ? -2.631 -24.062 2.201 1.00 90.56 188 ALA A C 1
ATOM 1532 O O . ALA A 1 188 ? -1.560 -24.143 1.612 1.00 90.56 188 ALA A O 1
ATOM 1533 N N . ILE A 1 189 ? -3.426 -25.126 2.361 1.00 92.25 189 ILE A N 1
ATOM 1534 C CA . ILE A 1 189 ? -3.108 -26.477 1.859 1.00 92.25 189 ILE A CA 1
ATOM 1535 C C . ILE A 1 189 ? -3.216 -26.579 0.322 1.00 92.25 189 ILE A C 1
ATOM 1537 O O . ILE A 1 189 ? -2.655 -27.500 -0.279 1.00 92.25 189 ILE A O 1
ATOM 1541 N N . VAL A 1 190 ? -3.929 -25.656 -0.332 1.00 89.44 190 VAL A N 1
ATOM 1542 C CA . VAL A 1 190 ? -4.128 -25.668 -1.790 1.00 89.44 190 VAL A CA 1
ATOM 1543 C C . VAL A 1 190 ? -2.785 -25.526 -2.511 1.00 89.44 190 VAL A C 1
ATOM 1545 O O . VAL A 1 190 ? -2.093 -24.526 -2.346 1.00 89.44 190 VAL A O 1
ATOM 1548 N N . HIS A 1 191 ? -2.444 -26.498 -3.360 1.00 91.06 191 HIS A N 1
ATOM 1549 C CA . HIS A 1 191 ? -1.209 -26.495 -4.150 1.00 91.06 191 HIS A CA 1
ATOM 1550 C C . HIS A 1 191 ? -1.447 -26.909 -5.609 1.00 91.06 191 HIS A C 1
ATOM 1552 O O . HIS A 1 191 ? -2.470 -27.510 -5.954 1.00 91.06 191 HIS A O 1
ATOM 1558 N N . TYR A 1 192 ? -0.497 -26.552 -6.481 1.00 90.69 192 TYR A N 1
ATOM 1559 C CA . TYR A 1 192 ? -0.521 -26.925 -7.895 1.00 90.69 192 TYR A CA 1
ATOM 1560 C C . TYR A 1 192 ? -0.411 -28.451 -8.045 1.00 90.69 192 TYR A C 1
ATOM 1562 O O . TYR A 1 192 ? 0.381 -29.079 -7.350 1.00 90.69 192 TYR A O 1
ATOM 1570 N N . GLN A 1 193 ? -1.213 -29.040 -8.942 1.00 91.06 193 GLN A N 1
ATOM 1571 C CA . GLN A 1 193 ? -1.280 -30.495 -9.182 1.00 91.06 193 GLN A CA 1
ATOM 1572 C C . GLN A 1 193 ? -1.660 -31.339 -7.947 1.00 91.06 193 GLN A C 1
ATOM 1574 O O . GLN A 1 193 ? -1.181 -32.456 -7.758 1.00 91.06 193 GLN A O 1
ATOM 1579 N N . GLN A 1 194 ? -2.549 -30.820 -7.097 1.00 93.12 194 GLN A N 1
ATOM 1580 C CA . GLN A 1 194 ? -3.023 -31.546 -5.918 1.00 93.12 194 GLN A CA 1
ATOM 1581 C C . GLN A 1 194 ? -3.954 -32.737 -6.248 1.00 93.12 194 GLN A C 1
ATOM 1583 O O . GLN A 1 194 ? -4.689 -32.697 -7.239 1.00 93.12 194 GLN A O 1
ATOM 1588 N N . PRO A 1 195 ? -4.017 -33.775 -5.389 1.00 95.25 195 PRO A N 1
ATOM 1589 C CA . PRO A 1 195 ? -4.894 -34.926 -5.600 1.00 95.25 195 PRO A CA 1
ATOM 1590 C C . PRO A 1 195 ? -6.383 -34.552 -5.629 1.00 95.25 195 PRO A C 1
ATOM 1592 O O . PRO A 1 195 ? -6.865 -33.814 -4.768 1.00 95.25 195 PRO A O 1
ATOM 1595 N N . GLN A 1 196 ? -7.160 -35.178 -6.522 1.00 93.00 196 GLN A N 1
ATOM 1596 C CA . GLN A 1 196 ? -8.601 -34.908 -6.678 1.00 93.00 196 GLN A CA 1
ATOM 1597 C C . GLN A 1 196 ? -9.405 -35.097 -5.378 1.00 93.00 196 GLN A C 1
ATOM 1599 O O . GLN A 1 196 ? -10.388 -34.393 -5.131 1.00 93.00 196 GLN A O 1
ATOM 1604 N N . ARG A 1 197 ? -8.974 -36.023 -4.508 1.00 94.19 197 ARG A N 1
ATOM 1605 C CA . ARG A 1 197 ? -9.583 -36.232 -3.183 1.00 94.19 197 ARG A CA 1
ATOM 1606 C C . ARG A 1 197 ? -9.454 -35.002 -2.291 1.00 94.19 197 ARG A C 1
ATOM 1608 O O . ARG A 1 197 ? -10.419 -34.641 -1.626 1.00 94.19 197 ARG A O 1
ATOM 1615 N N . LEU A 1 198 ? -8.291 -34.352 -2.310 1.00 92.88 198 LEU A N 1
ATOM 1616 C CA . LEU A 1 198 ? -8.043 -33.139 -1.540 1.00 92.88 198 LEU A CA 1
ATOM 1617 C C . LEU A 1 198 ? -8.885 -31.981 -2.080 1.00 92.88 198 LEU A C 1
ATOM 1619 O O . LEU A 1 198 ? -9.559 -31.314 -1.305 1.00 92.88 198 LEU A O 1
ATOM 1623 N N . THR A 1 199 ? -8.936 -31.801 -3.403 1.00 90.12 199 THR A N 1
ATOM 1624 C CA . THR A 1 199 ? -9.796 -30.785 -4.031 1.00 90.12 199 THR A CA 1
ATOM 1625 C C . THR A 1 199 ? -11.264 -30.969 -3.657 1.00 90.12 199 THR A C 1
ATOM 1627 O O . THR A 1 199 ? -11.935 -30.008 -3.288 1.00 90.12 199 THR A O 1
ATOM 1630 N N . THR A 1 200 ? -11.751 -32.210 -3.686 1.00 90.06 200 THR A N 1
ATOM 1631 C CA . THR A 1 200 ? -13.136 -32.534 -3.324 1.00 90.06 200 THR A CA 1
ATOM 1632 C C . THR A 1 200 ? -13.401 -32.280 -1.836 1.00 90.06 200 THR A C 1
ATOM 1634 O O . THR A 1 200 ? -14.406 -31.669 -1.483 1.00 90.06 200 THR A O 1
ATOM 1637 N N . ALA A 1 201 ? -12.487 -32.692 -0.950 1.00 93.38 201 ALA A N 1
ATOM 1638 C CA . ALA A 1 201 ? -12.609 -32.455 0.488 1.00 93.38 201 ALA A CA 1
ATOM 1639 C C . ALA A 1 201 ? -12.611 -30.955 0.834 1.00 93.38 201 ALA A C 1
ATOM 1641 O O . ALA A 1 201 ? -13.439 -30.511 1.628 1.00 93.38 201 ALA A O 1
ATOM 1642 N N . LEU A 1 202 ? -11.726 -30.169 0.211 1.00 91.06 202 LEU A N 1
ATOM 1643 C CA . LEU A 1 202 ? -11.654 -28.718 0.400 1.00 91.06 202 LEU A CA 1
ATOM 1644 C C . LEU A 1 202 ? -12.911 -28.013 -0.121 1.00 91.06 202 LEU A C 1
ATOM 1646 O O . LEU A 1 202 ? -13.433 -27.139 0.565 1.00 91.06 202 LEU A O 1
ATOM 1650 N N . TYR A 1 203 ? -13.456 -28.453 -1.259 1.00 87.56 203 TYR A N 1
ATOM 1651 C CA . TYR A 1 203 ? -14.733 -27.956 -1.775 1.00 87.56 203 TYR A CA 1
ATOM 1652 C C . TYR A 1 203 ? -15.868 -28.148 -0.760 1.00 87.56 203 TYR A C 1
ATOM 1654 O O . TYR A 1 203 ? -16.573 -27.196 -0.441 1.00 87.56 203 TYR A O 1
ATOM 1662 N N . PHE A 1 204 ? -16.013 -29.341 -0.173 1.00 90.81 204 PHE A N 1
ATOM 1663 C CA . PHE A 1 204 ? -17.019 -29.566 0.873 1.00 90.81 204 PHE A CA 1
ATOM 1664 C C . PHE A 1 204 ? -16.749 -28.746 2.139 1.00 90.81 204 PHE A C 1
ATOM 1666 O O . PHE A 1 204 ? -17.681 -28.182 2.719 1.00 90.81 204 PHE A O 1
ATOM 1673 N N . ALA A 1 205 ? -15.485 -28.636 2.555 1.00 91.50 205 ALA A N 1
ATOM 1674 C CA . ALA A 1 205 ? -15.101 -27.831 3.707 1.00 91.50 205 ALA A CA 1
ATOM 1675 C C . ALA A 1 205 ? -15.507 -26.357 3.535 1.00 91.50 205 ALA A C 1
ATOM 1677 O O . ALA A 1 205 ? -15.959 -25.731 4.493 1.00 91.50 205 ALA A O 1
ATOM 1678 N N . GLU A 1 206 ? -15.427 -25.804 2.322 1.00 88.25 206 GLU A N 1
ATOM 1679 C CA . GLU A 1 206 ? -15.852 -24.429 2.032 1.00 88.25 206 GLU A CA 1
ATOM 1680 C C . GLU A 1 206 ? -17.334 -24.183 2.344 1.00 88.25 206 GLU A C 1
ATOM 1682 O O . GLU A 1 206 ? -17.651 -23.165 2.970 1.00 88.25 206 GLU A O 1
ATOM 1687 N N . PHE A 1 207 ? -18.228 -25.120 2.002 1.00 90.62 207 PHE A N 1
ATOM 1688 C CA . PHE A 1 207 ? -19.649 -25.032 2.366 1.00 90.62 207 PHE A CA 1
ATOM 1689 C C . PHE A 1 207 ? -19.865 -25.148 3.871 1.00 90.62 207 PHE A C 1
ATOM 1691 O O . PHE A 1 207 ? -20.676 -24.409 4.430 1.00 90.62 207 PHE A O 1
ATOM 1698 N N . VAL A 1 208 ? -19.123 -26.037 4.538 1.00 93.50 208 VAL A N 1
ATOM 1699 C CA . VAL A 1 208 ? -19.196 -26.192 5.997 1.00 93.50 208 VAL A CA 1
ATOM 1700 C C . VAL A 1 208 ? -18.792 -24.889 6.688 1.00 93.50 208 VAL A C 1
ATOM 1702 O O . VAL A 1 208 ? -19.541 -24.377 7.519 1.00 93.50 208 VAL A O 1
ATOM 1705 N N . PHE A 1 209 ? -17.658 -24.294 6.309 1.00 92.75 209 PHE A N 1
ATOM 1706 C CA . PHE A 1 209 ? -17.213 -23.017 6.870 1.00 92.75 209 PHE A CA 1
ATOM 1707 C C . PHE A 1 209 ? -18.178 -21.873 6.555 1.00 92.75 209 PHE A C 1
ATOM 1709 O O . PHE A 1 209 ? -18.460 -21.065 7.439 1.00 92.75 209 PHE A O 1
ATOM 1716 N N . LEU A 1 210 ? -18.724 -21.807 5.336 1.00 91.38 210 LEU A N 1
ATOM 1717 C CA . LEU A 1 210 ? -19.743 -20.816 4.986 1.00 91.38 210 LEU A CA 1
ATOM 1718 C C . LEU A 1 210 ? -20.983 -20.954 5.879 1.00 91.38 210 LEU A C 1
ATOM 1720 O O . LEU A 1 210 ? -21.458 -19.954 6.415 1.00 91.38 210 LEU A O 1
ATOM 1724 N N . GLY A 1 211 ? -21.462 -22.180 6.095 1.00 93.56 211 GLY A N 1
ATOM 1725 C CA . GLY A 1 211 ? -22.572 -22.465 7.002 1.00 93.56 211 GLY A CA 1
ATOM 1726 C C . GLY A 1 211 ? -22.280 -22.034 8.442 1.00 93.56 211 GLY A C 1
ATOM 1727 O O . GLY A 1 211 ? -23.109 -21.371 9.066 1.00 93.56 211 GLY A O 1
ATOM 1728 N N . LEU A 1 212 ? -21.080 -22.327 8.954 1.00 94.56 212 LEU A N 1
ATOM 1729 C CA . LEU A 1 212 ? -20.651 -21.911 10.294 1.00 94.56 212 LEU A CA 1
ATOM 1730 C C . LEU A 1 212 ? -20.575 -20.382 10.433 1.00 94.56 212 LEU A C 1
ATOM 1732 O O . LEU A 1 212 ? -21.051 -19.834 11.428 1.00 94.56 212 LEU A O 1
ATOM 1736 N N . PHE A 1 213 ? -20.037 -19.673 9.437 1.00 93.12 213 PHE A N 1
ATOM 1737 C CA . PHE A 1 213 ? -19.983 -18.207 9.448 1.00 93.12 213 PHE A CA 1
ATOM 1738 C C . PHE A 1 213 ? -21.361 -17.562 9.289 1.00 93.12 213 PHE A C 1
ATOM 1740 O O . PHE A 1 213 ? -21.640 -16.541 9.921 1.00 93.12 213 PHE A O 1
ATOM 1747 N N . LEU A 1 214 ? -22.248 -18.162 8.496 1.00 93.88 214 LEU A N 1
ATOM 1748 C CA . LEU A 1 214 ? -23.632 -17.716 8.381 1.00 93.88 214 LEU A CA 1
ATOM 1749 C C . LEU A 1 214 ? -24.376 -17.891 9.712 1.00 93.88 214 LEU A C 1
ATOM 1751 O O . LEU A 1 214 ? -25.079 -16.977 10.147 1.00 93.88 214 LEU A O 1
ATOM 1755 N N . ALA A 1 215 ? -24.174 -19.021 10.396 1.00 94.50 215 ALA A N 1
ATOM 1756 C CA . ALA A 1 215 ? -24.733 -19.270 11.721 1.00 94.50 215 ALA A CA 1
ATOM 1757 C C . ALA A 1 215 ? -24.199 -18.270 12.760 1.00 94.50 215 ALA A C 1
ATOM 1759 O O . ALA A 1 215 ? -24.978 -17.676 13.506 1.00 94.50 215 ALA A O 1
ATOM 1760 N N . GLU A 1 216 ? -22.888 -18.013 12.770 1.00 93.94 216 GLU A N 1
ATOM 1761 C CA . GLU A 1 216 ? -22.255 -16.981 13.600 1.00 93.94 216 GLU A CA 1
ATOM 1762 C C . GLU A 1 216 ? -22.915 -15.603 13.390 1.00 93.94 216 GLU A C 1
ATOM 1764 O O . GLU A 1 216 ? -23.281 -14.921 14.355 1.00 93.94 216 GLU A O 1
ATOM 1769 N N . MET A 1 217 ? -23.091 -15.196 12.129 1.00 92.62 217 MET A N 1
ATOM 1770 C CA . MET A 1 217 ? -23.715 -13.926 11.756 1.00 92.62 217 MET A CA 1
ATOM 1771 C C . MET A 1 217 ? -25.178 -13.856 12.198 1.00 92.62 217 MET A C 1
ATOM 1773 O O . MET A 1 217 ? -25.585 -12.864 12.807 1.00 92.62 217 MET A O 1
ATOM 1777 N N . ALA A 1 218 ? -25.958 -14.907 11.940 1.00 93.81 218 ALA A N 1
ATOM 1778 C CA . ALA A 1 218 ? -27.365 -14.982 12.315 1.00 93.81 218 ALA A CA 1
ATOM 1779 C C . ALA A 1 218 ? -27.550 -14.887 13.840 1.00 93.81 218 ALA A C 1
ATOM 1781 O O . ALA A 1 218 ? -28.374 -14.103 14.317 1.00 93.81 218 ALA A O 1
ATOM 1782 N N . LEU A 1 219 ? -26.727 -15.605 14.616 1.00 92.25 219 LEU A N 1
ATOM 1783 C CA . LEU A 1 219 ? -26.731 -15.546 16.082 1.00 92.25 219 LEU A CA 1
ATOM 1784 C C . LEU A 1 219 ? -26.411 -14.135 16.596 1.00 92.25 219 LEU A C 1
ATOM 1786 O O . LEU A 1 219 ? -27.117 -13.617 17.469 1.00 92.25 219 LEU A O 1
ATOM 1790 N N . LYS A 1 220 ? -25.389 -13.475 16.033 1.00 90.62 220 LYS A N 1
ATOM 1791 C CA . LYS A 1 220 ? -25.026 -12.091 16.381 1.00 90.62 220 LYS A CA 1
ATOM 1792 C C . LYS A 1 220 ? -26.147 -11.107 16.053 1.00 90.62 220 LYS A C 1
ATOM 1794 O O . LYS A 1 220 ? -26.503 -10.287 16.902 1.00 90.62 220 LYS A O 1
ATOM 1799 N N . MET A 1 221 ? -26.720 -11.195 14.855 1.00 91.00 221 MET A N 1
ATOM 1800 C CA . MET A 1 221 ? -27.779 -10.295 14.399 1.00 91.00 221 MET A CA 1
ATOM 1801 C C . MET A 1 221 ? -29.058 -10.458 15.232 1.00 91.00 221 MET A C 1
ATOM 1803 O O . MET A 1 221 ? -29.673 -9.462 15.617 1.00 91.00 221 MET A O 1
ATOM 1807 N N . TYR A 1 222 ? -29.413 -11.694 15.590 1.00 88.88 222 TYR A N 1
ATOM 1808 C CA . TYR A 1 222 ? -30.578 -11.991 16.422 1.00 88.88 222 TYR A CA 1
ATOM 1809 C C . TYR A 1 222 ? -30.386 -11.574 17.894 1.00 88.88 222 TYR A C 1
ATOM 1811 O O . TYR A 1 222 ? -31.278 -10.960 18.488 1.00 88.88 222 TYR A O 1
ATOM 1819 N N . GLY A 1 223 ? -29.218 -11.852 18.488 1.00 85.88 223 GLY A N 1
ATOM 1820 C CA . GLY A 1 223 ? -28.932 -11.561 19.901 1.00 85.88 223 GLY A CA 1
ATOM 1821 C C . GLY A 1 223 ? -28.663 -10.080 20.206 1.00 85.88 223 GLY A C 1
ATOM 1822 O O . GLY A 1 223 ? -29.149 -9.539 21.209 1.00 85.88 223 GLY A O 1
ATOM 1823 N N . LEU A 1 224 ? -27.896 -9.395 19.352 1.00 83.38 224 LEU A N 1
ATOM 1824 C 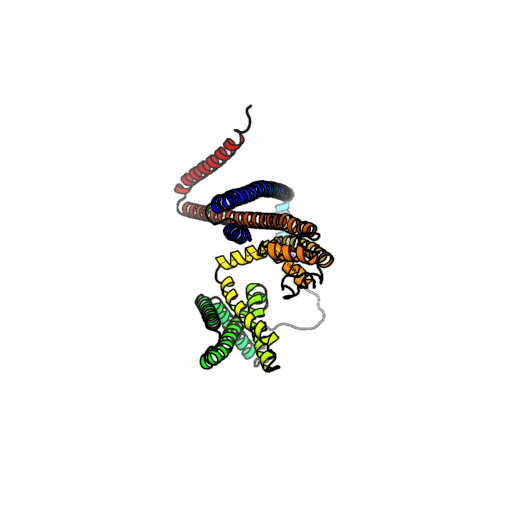CA . LEU A 1 224 ? -27.558 -7.972 19.515 1.00 83.38 224 LEU A CA 1
ATOM 1825 C C . LEU A 1 224 ? -28.645 -7.055 18.937 1.00 83.38 224 LEU A C 1
ATOM 1827 O O . LEU A 1 224 ? -28.843 -5.944 19.428 1.00 83.38 224 LEU A O 1
ATOM 1831 N N . GLY A 1 225 ? -29.381 -7.543 17.940 1.00 84.94 225 GLY A N 1
ATOM 1832 C CA . GLY A 1 225 ? -30.313 -6.766 17.136 1.00 84.94 225 GLY A CA 1
ATOM 1833 C C . GLY A 1 225 ? -29.620 -6.113 15.929 1.00 84.94 225 GLY A C 1
ATOM 1834 O O . GLY A 1 225 ? -28.449 -5.730 16.016 1.00 84.94 225 GLY A O 1
ATOM 1835 N N . PRO A 1 226 ? -30.337 -5.925 14.806 1.00 86.00 226 PRO A N 1
ATOM 1836 C CA . PRO A 1 226 ? -29.744 -5.488 13.540 1.00 86.00 226 PRO A CA 1
ATOM 1837 C C . PRO A 1 226 ? -29.104 -4.096 13.632 1.00 86.00 226 PRO A C 1
ATOM 1839 O O . PRO A 1 226 ? -27.978 -3.909 13.187 1.00 86.00 226 PRO A O 1
ATOM 1842 N N . ARG A 1 227 ? -29.750 -3.131 14.305 1.00 85.00 227 ARG A N 1
ATOM 1843 C CA . ARG A 1 227 ? -29.189 -1.777 14.488 1.00 85.00 227 ARG A CA 1
ATOM 1844 C C . ARG A 1 227 ? -27.853 -1.782 15.234 1.00 85.00 227 ARG A C 1
ATOM 1846 O O . ARG A 1 227 ? -26.927 -1.082 14.842 1.00 85.00 227 ARG A O 1
ATOM 1853 N N . SER A 1 228 ? -27.743 -2.573 16.303 1.00 84.81 228 SER A N 1
ATOM 1854 C CA . SER A 1 228 ? -26.492 -2.674 17.063 1.00 84.81 228 SER A CA 1
ATOM 1855 C C . SER A 1 228 ? -25.419 -3.439 16.294 1.00 84.81 228 SER A C 1
ATOM 1857 O O . SER A 1 228 ? -24.238 -3.157 16.474 1.00 84.81 228 SER A O 1
ATOM 1859 N N . TYR A 1 229 ? -25.816 -4.403 15.460 1.00 87.38 229 TYR A N 1
ATOM 1860 C CA . TYR A 1 229 ? -24.902 -5.170 14.624 1.00 87.38 229 TYR A CA 1
ATOM 1861 C C . TYR A 1 229 ? -24.228 -4.275 13.575 1.00 87.38 229 TYR A C 1
ATOM 1863 O O . TYR A 1 229 ? -23.001 -4.198 13.562 1.00 87.38 229 TYR A O 1
ATOM 1871 N N . PHE A 1 230 ? -25.013 -3.530 12.787 1.00 89.31 230 PHE A N 1
ATOM 1872 C CA . PHE A 1 230 ? -24.506 -2.666 11.710 1.00 89.31 230 PHE A CA 1
ATOM 1873 C C . PHE A 1 230 ? -23.781 -1.403 12.194 1.00 89.31 230 PHE A C 1
ATOM 1875 O O . PHE A 1 230 ? -23.038 -0.801 11.429 1.00 89.31 230 PHE A O 1
ATOM 1882 N N . ARG A 1 231 ? -23.924 -1.019 13.470 1.00 86.31 231 ARG A N 1
ATOM 1883 C CA . ARG A 1 231 ? -23.141 0.084 14.055 1.00 86.31 231 ARG A CA 1
ATOM 1884 C C . ARG A 1 231 ? -21.649 -0.250 14.193 1.00 86.31 231 ARG A C 1
ATOM 1886 O O . ARG A 1 231 ? -20.831 0.656 14.302 1.00 86.31 231 ARG A O 1
ATOM 1893 N N . SER A 1 232 ? -21.282 -1.531 14.226 1.00 83.81 232 SER A N 1
ATOM 1894 C CA . SER A 1 232 ? -19.882 -1.956 14.317 1.00 83.81 232 SER A CA 1
ATOM 1895 C C . SER A 1 232 ? -19.300 -2.193 12.924 1.00 83.81 232 SER A C 1
ATOM 1897 O O . SER A 1 232 ? -19.748 -3.097 12.219 1.00 83.81 232 SER A O 1
ATOM 1899 N N . SER A 1 233 ? -18.256 -1.443 12.555 1.00 87.00 233 SER A N 1
ATOM 1900 C CA . SER A 1 233 ? -17.592 -1.566 11.248 1.00 87.00 233 SER A CA 1
ATOM 1901 C C . SER A 1 233 ? -17.080 -2.985 10.972 1.00 87.00 233 SER A C 1
ATOM 1903 O O . SER A 1 233 ? -17.264 -3.497 9.874 1.00 87.00 233 SER A O 1
ATOM 1905 N N . PHE A 1 234 ? -16.538 -3.676 11.983 1.00 86.06 234 PHE A N 1
ATOM 1906 C CA . PHE A 1 234 ? -16.079 -5.066 11.845 1.00 86.06 234 PHE A CA 1
ATOM 1907 C C . PHE A 1 234 ? -17.222 -6.055 11.584 1.00 86.06 234 PHE A C 1
ATOM 1909 O O . PHE A 1 234 ? -17.057 -6.996 10.819 1.00 86.06 234 PHE A O 1
ATOM 1916 N N . ASN A 1 235 ? -18.397 -5.848 12.187 1.00 89.25 235 ASN A N 1
ATOM 1917 C CA . ASN A 1 235 ? -19.571 -6.671 11.876 1.00 89.25 235 ASN A CA 1
ATOM 1918 C C . ASN A 1 235 ? -20.099 -6.384 10.461 1.00 89.25 235 ASN A C 1
ATOM 1920 O O . ASN A 1 235 ? -20.563 -7.298 9.790 1.00 89.25 235 ASN A O 1
ATOM 1924 N N . CYS A 1 236 ? -20.028 -5.131 10.004 1.00 90.19 236 CYS A N 1
ATOM 1925 C CA . CYS A 1 236 ? -20.397 -4.770 8.635 1.00 90.19 236 CYS A CA 1
ATOM 1926 C C . CYS A 1 236 ? -19.455 -5.428 7.609 1.00 90.19 236 CYS A C 1
ATOM 1928 O O . CYS A 1 236 ? -19.916 -5.980 6.612 1.00 90.19 236 CYS A O 1
ATOM 1930 N N . PHE A 1 237 ? -18.151 -5.460 7.900 1.00 89.06 237 PHE A N 1
ATOM 1931 C CA . PHE A 1 237 ? -17.168 -6.208 7.113 1.00 89.06 237 PHE A CA 1
ATOM 1932 C C . PHE A 1 237 ? -17.484 -7.712 7.082 1.00 89.06 237 PHE A C 1
ATOM 1934 O O . PHE A 1 237 ? -17.570 -8.290 6.000 1.00 89.06 237 PHE A O 1
ATOM 1941 N N . ASP A 1 238 ? -17.745 -8.332 8.242 1.00 89.12 238 ASP A N 1
ATOM 1942 C CA . ASP A 1 238 ? -18.141 -9.748 8.334 1.00 89.12 238 ASP A CA 1
ATOM 1943 C C . ASP A 1 238 ? -19.374 -10.055 7.466 1.00 89.12 238 ASP A C 1
ATOM 1945 O O . ASP A 1 238 ? -19.412 -11.071 6.768 1.00 89.12 238 ASP A O 1
ATOM 1949 N N . PHE A 1 239 ? -20.372 -9.167 7.489 1.00 91.88 239 PHE A N 1
ATOM 1950 C CA . PHE A 1 239 ? -21.569 -9.269 6.656 1.00 91.88 239 PHE A CA 1
ATOM 1951 C C . PHE A 1 239 ? -21.227 -9.219 5.163 1.00 91.88 239 PHE A C 1
ATOM 1953 O O . PHE A 1 239 ? -21.665 -10.090 4.415 1.00 91.88 239 PHE A O 1
ATOM 1960 N N . GLY A 1 240 ? -20.400 -8.259 4.735 1.00 90.38 240 GLY A N 1
ATOM 1961 C CA . GLY A 1 240 ? -19.945 -8.155 3.347 1.00 90.38 240 GLY A CA 1
ATOM 1962 C C . GLY A 1 240 ? -19.209 -9.410 2.865 1.00 90.38 240 GLY A C 1
ATOM 1963 O O . GLY A 1 240 ? -19.503 -9.916 1.784 1.00 90.38 240 GLY A O 1
ATOM 1964 N N . VAL A 1 241 ? -18.321 -9.972 3.693 1.00 88.44 241 VAL A N 1
ATOM 1965 C CA . VAL A 1 241 ? -17.586 -11.212 3.379 1.00 88.44 241 VAL A CA 1
ATOM 1966 C C . VAL A 1 241 ? -18.532 -12.408 3.216 1.00 88.44 241 VAL A C 1
ATOM 1968 O O . VAL A 1 241 ? -18.355 -13.219 2.302 1.00 88.44 241 VAL A O 1
ATOM 1971 N N . ILE A 1 242 ? -19.553 -12.532 4.071 1.00 91.06 242 ILE A N 1
ATOM 1972 C CA . ILE A 1 242 ? -20.543 -13.619 3.984 1.00 91.06 242 ILE A CA 1
ATOM 1973 C C . ILE A 1 242 ? -21.436 -13.443 2.755 1.00 91.06 242 ILE A C 1
ATOM 1975 O O . ILE A 1 242 ? -21.651 -14.408 2.028 1.00 91.06 242 ILE A O 1
ATOM 1979 N N . VAL A 1 243 ? -21.906 -12.224 2.478 1.00 90.88 243 VAL A N 1
ATOM 1980 C CA . VAL A 1 243 ? -22.701 -11.925 1.277 1.00 90.88 243 VAL A CA 1
ATOM 1981 C C . VAL A 1 243 ? -21.905 -12.223 0.007 1.00 90.88 243 VAL A C 1
ATOM 1983 O O . VAL A 1 243 ? -22.424 -12.899 -0.876 1.00 90.88 243 VAL A O 1
ATOM 1986 N N . GLY A 1 244 ? -20.636 -11.808 -0.062 1.00 88.19 244 GLY A N 1
ATOM 1987 C CA . GLY A 1 244 ? -19.747 -12.134 -1.181 1.00 88.19 244 GLY A CA 1
ATOM 1988 C C . GLY A 1 244 ? -19.544 -13.642 -1.359 1.00 88.19 244 GLY A C 1
ATOM 1989 O O . GLY A 1 244 ? -19.571 -14.135 -2.481 1.00 88.19 244 GLY A O 1
ATOM 1990 N N . SER A 1 245 ? -19.438 -14.390 -0.256 1.00 87.31 245 SER A N 1
ATOM 1991 C CA . SER A 1 245 ? -19.313 -15.856 -0.289 1.00 87.31 245 SER A CA 1
ATOM 1992 C C . SER A 1 245 ? -20.601 -16.555 -0.754 1.00 87.31 245 SER A C 1
ATOM 1994 O O . SER A 1 245 ? -20.545 -17.555 -1.460 1.00 87.31 245 SER A O 1
ATOM 1996 N N . ILE A 1 246 ? -21.776 -16.044 -0.371 1.00 89.12 246 ILE A N 1
ATOM 1997 C CA . ILE A 1 246 ? -23.063 -16.559 -0.870 1.00 89.12 246 ILE A CA 1
ATOM 1998 C C . ILE A 1 246 ? -23.199 -16.250 -2.360 1.00 89.12 246 ILE A C 1
ATOM 2000 O O . ILE A 1 246 ? -23.594 -17.119 -3.135 1.00 89.12 246 ILE A O 1
ATOM 2004 N N . PHE A 1 247 ? -22.850 -15.026 -2.762 1.00 87.75 247 PHE A N 1
ATOM 2005 C CA . PHE A 1 247 ? -22.864 -14.612 -4.158 1.00 87.75 247 PHE A CA 1
ATOM 2006 C C . PHE A 1 247 ? -21.962 -15.503 -5.018 1.00 87.75 247 PHE A C 1
ATOM 2008 O O . PHE A 1 247 ? -22.397 -15.934 -6.078 1.00 87.75 247 PHE A O 1
ATOM 2015 N N . GLU A 1 248 ? -20.763 -15.850 -4.545 1.00 84.88 248 GLU A N 1
ATOM 2016 C CA . GLU A 1 248 ? -19.867 -16.803 -5.212 1.00 84.88 248 GLU A CA 1
ATOM 2017 C C . GLU A 1 248 ? -20.550 -18.156 -5.467 1.00 84.88 248 GLU A C 1
ATOM 2019 O O . GLU A 1 248 ? -20.561 -18.631 -6.603 1.00 84.88 248 GLU A O 1
ATOM 2024 N N . VAL A 1 249 ? -21.162 -18.754 -4.438 1.00 85.25 249 VAL A N 1
ATOM 2025 C CA . VAL A 1 249 ? -21.851 -20.052 -4.549 1.00 85.25 249 VAL A CA 1
ATOM 2026 C C . VAL A 1 249 ? -23.015 -19.984 -5.539 1.00 85.25 249 VAL A C 1
ATOM 2028 O O . VAL A 1 249 ? -23.160 -20.861 -6.391 1.00 85.25 249 VAL A O 1
ATOM 2031 N N . VAL A 1 250 ? -23.837 -18.935 -5.451 1.00 86.56 250 VAL A N 1
ATOM 2032 C CA . VAL A 1 250 ? -24.985 -18.730 -6.349 1.00 86.56 250 VAL A CA 1
ATOM 2033 C C . VAL A 1 250 ? -24.515 -18.507 -7.786 1.00 86.56 250 VAL A C 1
ATOM 2035 O O . VAL A 1 250 ? -25.056 -19.103 -8.715 1.00 86.56 250 VAL A O 1
ATOM 2038 N N . TRP A 1 251 ? -23.478 -17.694 -7.981 1.00 84.31 251 TRP A N 1
ATOM 2039 C CA . TRP A 1 251 ? -22.915 -17.412 -9.298 1.00 84.31 251 TRP A CA 1
ATOM 2040 C C . TRP A 1 251 ? -22.331 -18.669 -9.950 1.00 84.31 251 TRP A C 1
ATOM 2042 O O . TRP A 1 251 ? -22.601 -18.936 -11.123 1.00 84.31 251 TRP A O 1
ATOM 2052 N N . ALA A 1 252 ? -21.598 -19.478 -9.180 1.00 79.88 252 ALA A N 1
ATOM 2053 C CA . ALA A 1 252 ? -21.048 -20.751 -9.638 1.00 79.88 252 ALA A CA 1
ATOM 2054 C C . ALA A 1 252 ? -22.140 -21.750 -10.062 1.00 79.88 252 ALA A C 1
ATOM 2056 O O . ALA A 1 252 ? -21.922 -22.527 -10.990 1.00 79.88 252 ALA A O 1
ATOM 2057 N N . ALA A 1 253 ? -23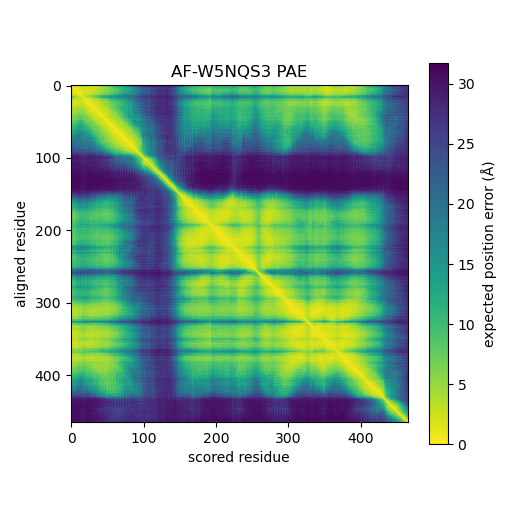.316 -21.706 -9.426 1.00 83.19 253 ALA A N 1
ATOM 2058 C CA . ALA A 1 253 ? -24.462 -22.534 -9.799 1.00 83.19 253 ALA A CA 1
ATOM 2059 C C . ALA A 1 253 ? -25.170 -22.048 -11.081 1.00 83.19 253 ALA A C 1
ATOM 2061 O O . ALA A 1 253 ? -25.639 -22.870 -11.863 1.00 83.19 253 ALA A O 1
ATOM 2062 N N . ILE A 1 254 ? -25.246 -20.730 -11.312 1.00 83.62 254 ILE A N 1
ATOM 2063 C CA . ILE A 1 254 ? -25.947 -20.144 -12.472 1.00 83.62 254 ILE A CA 1
ATOM 2064 C C . ILE A 1 254 ? -25.115 -20.249 -13.757 1.00 83.62 254 ILE A C 1
ATOM 2066 O O . ILE A 1 254 ? -25.666 -20.502 -14.828 1.00 83.62 254 ILE A O 1
ATOM 2070 N N . LYS A 1 255 ? -23.795 -20.033 -13.679 1.00 79.12 255 LYS A N 1
ATOM 2071 C CA . LYS A 1 255 ? -22.887 -20.060 -14.839 1.00 79.12 255 LYS A CA 1
ATOM 2072 C C . LYS A 1 255 ? -21.724 -21.035 -14.619 1.00 79.12 255 LYS A C 1
ATOM 2074 O O . LYS A 1 255 ? -20.594 -20.597 -14.379 1.00 79.12 255 LYS A O 1
ATOM 2079 N N . PRO A 1 256 ? -21.961 -22.354 -14.735 1.00 71.81 256 PRO A N 1
ATOM 2080 C CA . PRO A 1 256 ? -20.876 -23.325 -14.699 1.00 71.81 256 PRO A CA 1
ATOM 2081 C C . PRO A 1 256 ? -19.940 -23.087 -15.897 1.00 71.81 256 PRO A C 1
ATOM 2083 O O . PRO A 1 256 ? -20.349 -23.224 -17.046 1.00 71.81 256 PRO A O 1
ATOM 2086 N N . GLY A 1 257 ? -18.688 -22.691 -15.637 1.00 64.81 257 GLY A N 1
ATOM 2087 C CA . GLY A 1 257 ? -17.632 -22.603 -16.660 1.00 64.81 257 GLY A CA 1
ATOM 2088 C C . GLY A 1 257 ? -17.028 -21.219 -16.937 1.00 64.81 257 GLY A C 1
ATOM 2089 O O . GLY A 1 257 ? -16.040 -21.141 -17.662 1.00 64.81 257 GLY A O 1
ATOM 2090 N N . THR A 1 258 ? -17.526 -20.120 -16.352 1.00 68.50 258 THR A N 1
ATOM 2091 C CA . THR A 1 258 ? -16.867 -18.803 -16.505 1.00 68.50 258 THR A CA 1
ATOM 2092 C C . THR A 1 258 ? -15.635 -18.692 -15.601 1.00 68.50 258 THR A C 1
ATOM 2094 O O . THR A 1 258 ? -15.748 -18.332 -14.432 1.00 68.50 258 THR A O 1
ATOM 2097 N N . SER A 1 259 ? -14.449 -18.999 -16.126 1.00 57.84 259 SER A N 1
ATOM 2098 C CA . SER A 1 259 ? -13.202 -19.107 -15.348 1.00 57.84 259 SER A CA 1
ATOM 2099 C C . SER A 1 259 ? -12.700 -17.785 -14.748 1.00 57.84 259 SER A C 1
ATOM 2101 O O . SER A 1 259 ? -12.215 -17.775 -13.616 1.00 57.84 259 SER A O 1
ATOM 2103 N N . PHE A 1 260 ? -12.841 -16.669 -15.472 1.00 54.25 260 PHE A N 1
ATOM 2104 C CA . PHE A 1 260 ? -12.167 -15.414 -15.118 1.00 54.25 260 PHE A CA 1
ATOM 2105 C C . PHE A 1 260 ? -12.718 -14.771 -13.830 1.00 54.25 260 PHE A C 1
ATOM 2107 O O . PHE A 1 260 ? -11.954 -14.361 -12.962 1.00 54.25 260 PHE A O 1
ATOM 2114 N N . GLY A 1 261 ? -14.045 -14.757 -13.648 1.00 61.16 261 GLY A N 1
ATOM 2115 C CA . GLY A 1 261 ? -14.678 -14.189 -12.448 1.00 61.16 261 GLY A CA 1
ATOM 2116 C C . GLY A 1 261 ? -14.625 -15.105 -11.221 1.00 61.16 261 GLY A C 1
ATOM 2117 O O . GLY A 1 261 ? -14.481 -14.633 -10.096 1.00 61.16 261 GLY A O 1
ATOM 2118 N N . ILE A 1 262 ? -14.688 -16.425 -11.426 1.00 68.69 262 ILE A N 1
ATOM 2119 C CA . ILE A 1 262 ? -14.730 -17.405 -10.330 1.00 68.69 262 ILE A CA 1
ATOM 2120 C C . ILE A 1 262 ? -13.401 -17.432 -9.562 1.00 68.69 262 ILE A C 1
ATOM 2122 O O . ILE A 1 262 ? -13.413 -17.588 -8.346 1.00 68.69 262 ILE A O 1
ATOM 2126 N N . SER A 1 263 ? -12.260 -17.232 -10.231 1.00 68.62 263 SER A N 1
ATOM 2127 C CA . SER A 1 263 ? -10.951 -17.206 -9.559 1.00 68.62 263 SER A CA 1
ATOM 2128 C C . SER A 1 263 ? -10.805 -16.020 -8.592 1.00 68.62 263 SER A C 1
ATOM 2130 O O . SER A 1 263 ? -10.324 -16.180 -7.471 1.00 68.62 263 SER A O 1
ATOM 2132 N N . VAL A 1 264 ? -11.292 -14.837 -8.984 1.00 74.75 264 VAL A N 1
ATOM 2133 C CA . VAL A 1 264 ? -11.259 -13.635 -8.132 1.00 74.75 264 VAL A CA 1
ATOM 2134 C C . VAL A 1 264 ? -12.219 -13.774 -6.951 1.00 74.75 264 VAL A C 1
ATOM 2136 O O . VAL A 1 264 ? -11.842 -13.485 -5.817 1.00 74.75 264 VAL A O 1
ATOM 2139 N N . LEU A 1 265 ? -13.438 -14.274 -7.183 1.00 72.88 265 LEU A N 1
ATOM 2140 C CA . LEU A 1 265 ? -14.403 -14.535 -6.106 1.00 72.88 265 LEU A CA 1
ATOM 2141 C C . LEU A 1 265 ? -13.861 -15.566 -5.109 1.00 72.88 265 LEU A C 1
ATOM 2143 O O . LEU A 1 265 ? -13.948 -15.361 -3.901 1.00 72.88 265 LEU A O 1
ATOM 2147 N N . ARG A 1 266 ? -13.171 -16.591 -5.614 1.00 73.31 266 ARG A N 1
ATOM 2148 C CA . ARG A 1 266 ? -12.458 -17.571 -4.799 1.00 73.31 266 ARG A CA 1
ATOM 2149 C C . ARG A 1 266 ? -11.360 -16.928 -3.949 1.00 73.31 266 ARG A C 1
ATOM 2151 O O . ARG A 1 266 ? -11.122 -17.381 -2.836 1.00 73.31 266 ARG A O 1
ATOM 2158 N N . ALA A 1 267 ? -10.698 -15.868 -4.410 1.00 78.62 267 ALA A N 1
ATOM 2159 C CA . ALA A 1 267 ? -9.719 -15.141 -3.599 1.00 78.62 267 ALA A CA 1
ATOM 2160 C C . ALA A 1 267 ? -10.373 -14.337 -2.457 1.00 78.62 267 ALA A C 1
ATOM 2162 O O . ALA A 1 267 ? -9.757 -14.177 -1.404 1.00 78.62 267 ALA A O 1
ATOM 2163 N N . LEU A 1 268 ? -11.637 -13.904 -2.587 1.00 78.62 268 LEU A N 1
ATOM 2164 C CA . LEU A 1 268 ? -12.340 -13.147 -1.537 1.00 78.62 268 LEU A CA 1
ATOM 2165 C C . LEU A 1 268 ? -12.494 -13.928 -0.229 1.00 78.62 268 LEU A C 1
ATOM 2167 O O . LEU A 1 268 ? -12.603 -13.322 0.835 1.00 78.62 268 LEU A O 1
ATOM 2171 N N . ARG A 1 269 ? -12.446 -15.265 -0.254 1.00 76.12 269 ARG A N 1
ATOM 2172 C CA . ARG A 1 269 ? -12.442 -16.064 0.982 1.00 76.12 269 ARG A CA 1
ATOM 2173 C C . ARG A 1 269 ? -11.215 -15.803 1.856 1.00 76.12 269 ARG A C 1
ATOM 2175 O O . ARG A 1 269 ? -11.317 -15.970 3.068 1.00 76.12 269 ARG A O 1
ATOM 2182 N N . LEU A 1 270 ? -10.103 -15.323 1.285 1.00 83.19 270 LEU A N 1
ATOM 2183 C CA . LEU A 1 270 ? -8.940 -14.869 2.054 1.00 83.19 270 LEU A CA 1
ATOM 2184 C C . LEU A 1 270 ? -9.308 -13.719 2.990 1.00 83.19 270 LEU A C 1
ATOM 2186 O O . LEU A 1 270 ? -8.737 -13.617 4.070 1.00 83.19 270 LEU A O 1
ATOM 2190 N N . LEU A 1 271 ? -10.327 -12.918 2.656 1.00 86.62 271 LEU A N 1
ATOM 2191 C CA . LEU A 1 271 ? -10.784 -11.828 3.516 1.00 86.62 271 LEU A CA 1
ATOM 2192 C C . LEU A 1 271 ? -11.263 -12.312 4.892 1.00 86.62 271 LEU A C 1
ATOM 2194 O O . LEU A 1 271 ? -11.249 -11.552 5.858 1.00 86.62 271 LEU A O 1
ATOM 2198 N N . ARG A 1 272 ? -11.645 -13.590 5.018 1.00 83.00 272 ARG A N 1
ATOM 2199 C CA . ARG A 1 272 ? -12.068 -14.195 6.288 1.00 83.00 272 ARG A CA 1
ATOM 2200 C C . ARG A 1 272 ? -10.946 -14.197 7.325 1.00 83.00 272 ARG A C 1
ATOM 2202 O O . ARG A 1 272 ? -11.252 -14.112 8.513 1.00 83.00 272 ARG A O 1
ATOM 2209 N N . ILE A 1 273 ? -9.674 -14.210 6.910 1.00 86.75 273 ILE A N 1
ATOM 2210 C CA . ILE A 1 273 ? -8.537 -14.110 7.837 1.00 86.75 273 ILE A CA 1
ATOM 2211 C C . ILE A 1 273 ? -8.545 -12.777 8.597 1.00 86.75 273 ILE A C 1
ATOM 2213 O O . ILE A 1 273 ? -8.182 -12.731 9.772 1.00 86.75 273 ILE A O 1
ATOM 2217 N N . PHE A 1 274 ? -9.068 -11.703 7.991 1.00 86.50 274 PHE A N 1
ATOM 2218 C CA . PHE A 1 274 ? -9.171 -10.401 8.650 1.00 86.50 274 PHE A CA 1
ATOM 2219 C C . PHE A 1 274 ? -10.156 -10.404 9.820 1.00 86.50 274 PHE A C 1
ATOM 2221 O O . PHE A 1 274 ? -10.090 -9.499 10.649 1.00 86.50 274 PHE A O 1
ATOM 2228 N N . LYS A 1 275 ? -10.994 -11.438 9.992 1.00 83.94 275 LYS A N 1
ATOM 2229 C CA . LYS A 1 275 ? -11.779 -11.613 11.226 1.00 83.94 275 LYS A CA 1
ATOM 2230 C C . LYS A 1 275 ? -10.896 -11.630 12.473 1.00 83.94 275 LYS A C 1
ATOM 2232 O O . LYS A 1 275 ? -11.331 -11.157 13.519 1.00 83.94 275 LYS A O 1
ATOM 2237 N N . VAL A 1 276 ? -9.651 -12.106 12.365 1.00 85.69 276 VAL A N 1
ATOM 2238 C CA . VAL A 1 276 ? -8.673 -12.101 13.466 1.00 85.69 276 VAL A CA 1
ATOM 2239 C C . VAL A 1 276 ? -8.396 -10.678 13.966 1.00 85.69 276 VAL A C 1
ATOM 2241 O O . VAL A 1 276 ? -8.257 -10.474 15.172 1.00 85.69 276 VAL A O 1
ATOM 2244 N N . THR A 1 277 ? -8.413 -9.672 13.083 1.00 85.31 277 THR A N 1
ATOM 2245 C CA . THR A 1 277 ? -8.139 -8.269 13.455 1.00 85.31 277 THR A CA 1
ATOM 2246 C C . THR A 1 277 ? -9.131 -7.727 14.479 1.00 85.31 277 THR A C 1
ATOM 2248 O O . THR A 1 277 ? -8.763 -6.934 15.332 1.00 85.31 277 THR A O 1
ATOM 2251 N N . LYS A 1 278 ? -10.384 -8.190 14.471 1.00 81.69 278 LYS A N 1
ATOM 2252 C CA . LYS A 1 278 ? -11.395 -7.798 15.462 1.00 81.69 278 LYS A CA 1
ATOM 2253 C C . LYS A 1 278 ? -11.049 -8.277 16.874 1.00 81.69 278 LYS A C 1
ATOM 2255 O O . LYS A 1 278 ? -11.385 -7.610 17.858 1.00 81.69 278 LYS A O 1
ATOM 2260 N N . TYR A 1 279 ? -10.440 -9.455 16.948 1.00 78.31 279 TYR A N 1
ATOM 2261 C CA . TYR A 1 279 ? -10.209 -10.226 18.163 1.00 78.31 279 TYR A CA 1
ATOM 2262 C C . TYR A 1 279 ? -8.854 -9.917 18.799 1.00 78.31 279 TYR A C 1
ATOM 2264 O O . TYR A 1 279 ? -8.731 -9.948 20.020 1.00 78.31 279 TYR A O 1
ATOM 2272 N N . TRP A 1 280 ? -7.870 -9.541 17.986 1.00 82.50 280 TRP A N 1
ATOM 2273 C CA . TRP A 1 280 ? -6.534 -9.205 18.447 1.00 82.50 280 TRP A CA 1
ATOM 2274 C C . TRP A 1 280 ? -6.407 -7.688 18.627 1.00 82.50 280 TRP A C 1
ATOM 2276 O O . TRP A 1 280 ? -6.254 -6.953 17.655 1.00 82.50 280 TRP A O 1
ATOM 2286 N N . SER A 1 281 ? -6.522 -7.206 19.869 1.00 79.75 281 SER A N 1
ATOM 2287 C CA . SER A 1 281 ? -6.592 -5.771 20.200 1.00 79.75 281 SER A CA 1
ATOM 2288 C C . SER A 1 281 ? -5.438 -4.955 19.619 1.00 79.75 281 SER A C 1
ATOM 2290 O O . SER A 1 281 ? -5.690 -3.907 19.033 1.00 79.75 281 SER A O 1
ATOM 2292 N N . SER A 1 282 ? -4.203 -5.451 19.709 1.00 81.31 282 SER A N 1
ATOM 2293 C CA . SER A 1 282 ? -3.027 -4.778 19.146 1.00 81.31 282 SER A CA 1
ATOM 2294 C C . SER A 1 282 ? -3.120 -4.640 17.622 1.00 81.31 282 SER A C 1
ATOM 2296 O O . SER A 1 282 ? -2.936 -3.549 17.092 1.00 81.31 282 SER A O 1
ATOM 2298 N N . LEU A 1 283 ? -3.500 -5.713 16.914 1.00 84.00 283 LEU A N 1
ATOM 2299 C CA . LEU A 1 283 ? -3.692 -5.689 15.459 1.00 84.00 283 LEU A CA 1
ATOM 2300 C C . LEU A 1 283 ? -4.870 -4.790 15.061 1.00 84.00 283 LEU A C 1
ATOM 2302 O O . LEU A 1 283 ? -4.786 -4.057 14.081 1.00 84.00 283 LEU A O 1
ATOM 2306 N N . ARG A 1 284 ? -5.958 -4.806 15.838 1.00 84.38 284 ARG A N 1
ATOM 2307 C CA . ARG A 1 284 ? -7.110 -3.919 15.647 1.00 84.38 284 ARG A CA 1
ATOM 2308 C C . ARG A 1 284 ? -6.698 -2.457 15.718 1.00 84.38 284 ARG A C 1
ATOM 2310 O O . ARG A 1 284 ? -7.070 -1.681 14.844 1.00 84.38 284 ARG A O 1
ATOM 2317 N N . ASN A 1 285 ? -5.965 -2.096 16.767 1.00 80.12 285 ASN A N 1
ATOM 2318 C CA . ASN A 1 285 ? -5.519 -0.731 17.003 1.00 80.12 285 ASN A CA 1
ATOM 2319 C C . ASN A 1 285 ? -4.547 -0.294 15.900 1.00 80.12 285 ASN A C 1
ATOM 2321 O O . ASN A 1 285 ? -4.692 0.811 15.387 1.00 80.12 285 ASN A O 1
ATOM 2325 N N . LEU A 1 286 ? -3.652 -1.184 15.454 1.00 82.75 286 LEU A N 1
ATOM 2326 C CA . LEU A 1 286 ? -2.775 -0.939 14.307 1.00 82.75 286 LEU A CA 1
ATOM 2327 C C . LEU A 1 286 ? -3.573 -0.659 13.022 1.00 82.75 286 LEU A C 1
ATOM 2329 O O . LEU A 1 286 ? -3.325 0.339 12.353 1.00 82.75 286 LEU A O 1
ATOM 2333 N N . VAL A 1 287 ? -4.559 -1.502 12.695 1.00 84.06 287 VAL A N 1
ATOM 2334 C CA . VAL A 1 287 ? -5.406 -1.330 11.501 1.00 84.06 287 VAL A CA 1
ATOM 2335 C C . VAL A 1 287 ? -6.215 -0.035 11.576 1.00 84.06 287 VAL A C 1
ATOM 2337 O O . VAL A 1 287 ? -6.281 0.698 10.596 1.00 84.06 287 VAL A O 1
ATOM 2340 N N . VAL A 1 288 ? -6.820 0.275 12.726 1.00 81.06 288 VAL A N 1
ATOM 2341 C CA . VAL A 1 288 ? -7.577 1.525 12.915 1.00 81.06 288 VAL A CA 1
ATOM 2342 C C . VAL A 1 288 ? -6.658 2.744 12.805 1.00 81.06 288 VAL A C 1
ATOM 2344 O O . VAL A 1 288 ? -7.028 3.714 12.151 1.00 81.06 288 VAL A O 1
ATOM 2347 N N . SER A 1 289 ? -5.458 2.685 13.388 1.00 76.75 289 SER A N 1
ATOM 2348 C CA . SER A 1 289 ? -4.452 3.747 13.289 1.00 76.75 289 SER A CA 1
ATOM 2349 C C . SER A 1 289 ? -4.034 3.992 11.835 1.00 76.75 289 SER A C 1
ATOM 2351 O O . SER A 1 289 ? -4.091 5.127 11.364 1.00 76.75 289 SER A O 1
ATOM 2353 N N . LEU A 1 290 ? -3.749 2.920 11.083 1.00 82.00 290 LEU A N 1
ATOM 2354 C CA . LEU A 1 290 ? -3.471 2.995 9.646 1.00 82.00 290 LEU A CA 1
ATOM 2355 C C . LEU A 1 290 ? -4.637 3.617 8.872 1.00 82.00 290 LEU A C 1
ATOM 2357 O O . LEU A 1 290 ? -4.433 4.536 8.088 1.00 82.00 290 LEU A O 1
ATOM 2361 N N . LEU A 1 291 ? -5.873 3.166 9.105 1.00 83.50 291 LEU A N 1
ATOM 2362 C CA . LEU A 1 291 ? -7.053 3.714 8.426 1.00 83.50 291 LEU A CA 1
ATOM 2363 C C . LEU A 1 291 ? -7.273 5.202 8.728 1.00 83.50 291 LEU A C 1
ATOM 2365 O O . LEU A 1 291 ? -7.730 5.935 7.852 1.00 83.50 291 LEU A O 1
ATOM 2369 N N . ASN A 1 292 ? -6.923 5.661 9.929 1.00 78.81 292 ASN A N 1
ATOM 2370 C CA . ASN A 1 292 ? -6.995 7.076 10.283 1.00 78.81 292 ASN A CA 1
ATOM 2371 C C . ASN A 1 292 ? -5.933 7.910 9.546 1.00 78.81 292 ASN A C 1
ATOM 2373 O O . ASN A 1 292 ? -6.227 9.043 9.157 1.00 78.81 292 ASN A O 1
ATOM 2377 N N . SER A 1 293 ? -4.741 7.360 9.286 1.00 75.69 293 SER A N 1
ATOM 2378 C CA . SER A 1 293 ? -3.707 8.043 8.496 1.00 75.69 293 SER A CA 1
ATOM 2379 C C . SER A 1 293 ? -3.916 7.940 6.980 1.00 75.69 293 SER A C 1
ATOM 2381 O O . SER A 1 293 ? -3.363 8.755 6.237 1.00 75.69 293 SER A O 1
ATOM 2383 N N . MET A 1 294 ? -4.796 7.045 6.503 1.00 83.31 294 MET A N 1
ATOM 2384 C CA . MET A 1 294 ? -5.090 6.881 5.068 1.00 83.31 294 MET A CA 1
ATOM 2385 C C . MET A 1 294 ? -5.486 8.184 4.381 1.00 83.31 294 MET A C 1
ATOM 2387 O O . MET A 1 294 ? -5.113 8.387 3.232 1.00 83.31 294 MET A O 1
ATOM 2391 N N . LYS A 1 295 ? -6.208 9.093 5.050 1.00 77.94 295 LYS A N 1
ATOM 2392 C CA . LYS A 1 295 ? -6.586 10.375 4.430 1.00 77.94 295 LYS A CA 1
ATOM 2393 C C . LYS A 1 295 ? -5.357 11.208 4.033 1.00 77.94 295 LYS A C 1
ATOM 2395 O O . LYS A 1 295 ? -5.373 11.810 2.963 1.00 77.94 295 LYS A O 1
ATOM 2400 N N . SER A 1 296 ? -4.312 11.224 4.867 1.00 75.12 296 SER A N 1
ATOM 2401 C CA . SER A 1 296 ? -3.046 11.909 4.559 1.00 75.12 296 SER A CA 1
ATOM 2402 C C . SER A 1 296 ? -2.284 11.161 3.459 1.00 75.12 296 SER A C 1
ATOM 2404 O O . SER A 1 296 ? -1.915 11.745 2.439 1.00 75.12 296 SER A O 1
ATOM 2406 N N . ILE A 1 297 ? -2.180 9.833 3.593 1.00 83.31 297 ILE A N 1
ATOM 2407 C CA . ILE A 1 297 ? -1.493 8.962 2.627 1.00 83.31 297 ILE A CA 1
ATOM 2408 C C . ILE A 1 297 ? -2.104 9.086 1.224 1.00 83.31 297 ILE A C 1
ATOM 2410 O O . ILE A 1 297 ? -1.372 9.238 0.254 1.00 83.31 297 ILE A O 1
ATOM 2414 N N . ILE A 1 298 ? -3.434 9.078 1.097 1.00 87.00 298 ILE A N 1
ATOM 2415 C CA . ILE A 1 298 ? -4.134 9.191 -0.193 1.00 87.00 298 ILE A CA 1
ATOM 2416 C C . ILE A 1 298 ? -3.790 10.509 -0.891 1.00 87.00 298 ILE A C 1
ATOM 2418 O O . ILE A 1 298 ? -3.569 10.513 -2.100 1.00 87.00 298 ILE A O 1
ATOM 2422 N N . SER A 1 299 ? -3.712 11.619 -0.151 1.00 81.69 299 SER A N 1
ATOM 2423 C CA . SER A 1 299 ? -3.354 12.920 -0.729 1.00 81.69 299 SER A CA 1
ATOM 2424 C C . SER A 1 299 ? -1.938 12.917 -1.310 1.00 81.69 299 SER A C 1
ATOM 2426 O O . SER A 1 299 ? -1.699 13.516 -2.356 1.00 81.69 299 SER A O 1
ATOM 2428 N N . LEU A 1 300 ? -1.001 12.237 -0.649 1.00 81.88 300 LEU A N 1
ATOM 2429 C CA . LEU A 1 300 ? 0.387 12.137 -1.099 1.00 81.88 300 LEU A CA 1
ATOM 2430 C C . LEU A 1 300 ? 0.554 11.134 -2.245 1.00 81.88 300 LEU A C 1
ATOM 2432 O O . LEU A 1 300 ? 1.245 11.423 -3.220 1.00 81.88 300 LEU A O 1
ATOM 2436 N N . LEU A 1 301 ? -0.131 9.990 -2.178 1.00 86.25 301 LEU A N 1
ATOM 2437 C CA . LEU A 1 301 ? -0.180 9.023 -3.275 1.00 86.25 301 LEU A CA 1
ATOM 2438 C C . LEU A 1 301 ? -0.794 9.634 -4.535 1.00 86.25 301 LEU A C 1
ATOM 2440 O O . LEU A 1 301 ? -0.348 9.322 -5.633 1.00 86.25 301 LEU A O 1
ATOM 2444 N N . PHE A 1 302 ? -1.772 10.530 -4.395 1.00 88.44 302 PHE A N 1
ATOM 2445 C CA . PHE A 1 302 ? -2.331 11.263 -5.527 1.00 88.44 302 PHE A CA 1
ATOM 2446 C C . PHE A 1 302 ? -1.291 12.171 -6.199 1.00 88.44 302 PHE A C 1
ATOM 2448 O O . PHE A 1 302 ? -1.217 12.199 -7.425 1.00 88.44 302 PHE A O 1
ATOM 2455 N N . LEU A 1 303 ? -0.454 12.868 -5.420 1.00 86.69 303 LEU A N 1
ATOM 2456 C CA . LEU A 1 303 ? 0.638 13.683 -5.962 1.00 86.69 303 LEU A CA 1
ATOM 2457 C C . LEU A 1 303 ? 1.675 12.823 -6.698 1.00 86.69 303 LEU A C 1
ATOM 2459 O O . LEU A 1 303 ? 2.072 13.161 -7.812 1.00 86.69 303 LEU A O 1
ATOM 2463 N N . LEU A 1 304 ? 2.079 11.698 -6.100 1.00 88.31 304 LEU A N 1
ATOM 2464 C CA . LEU A 1 304 ? 2.990 10.746 -6.737 1.00 88.31 304 LEU A CA 1
ATOM 2465 C C . LEU A 1 304 ? 2.389 10.176 -8.029 1.00 88.31 304 LEU A C 1
ATOM 2467 O O . LEU A 1 304 ? 3.064 10.106 -9.051 1.00 88.31 304 LEU A O 1
ATOM 2471 N N . PHE A 1 305 ? 1.109 9.808 -8.006 1.00 91.81 305 PHE A N 1
ATOM 2472 C CA . PHE A 1 305 ? 0.410 9.309 -9.185 1.00 91.81 305 PHE A CA 1
ATOM 2473 C C . PHE A 1 305 ? 0.327 10.370 -10.287 1.00 91.81 305 PHE A C 1
ATOM 2475 O O . PHE A 1 305 ? 0.577 10.059 -11.447 1.00 91.81 305 PHE A O 1
ATOM 2482 N N . LEU A 1 306 ? 0.052 11.632 -9.942 1.00 92.50 306 LEU A N 1
ATOM 2483 C CA . LEU A 1 306 ? 0.072 12.740 -10.898 1.00 92.50 306 LEU A CA 1
ATOM 2484 C C . LEU A 1 306 ? 1.458 12.907 -11.536 1.00 92.50 306 LEU A C 1
ATOM 2486 O O . LEU A 1 306 ? 1.549 13.059 -12.752 1.00 92.50 306 LEU A O 1
ATOM 2490 N N . PHE A 1 307 ? 2.527 12.833 -10.740 1.00 92.75 307 PHE A N 1
ATOM 2491 C CA . PHE A 1 307 ? 3.901 12.859 -11.246 1.00 92.75 307 PHE A CA 1
ATOM 2492 C C . PHE A 1 307 ? 4.157 11.712 -12.237 1.00 92.75 307 PHE A C 1
ATOM 2494 O O . PHE A 1 307 ? 4.637 11.957 -13.344 1.00 92.75 307 PHE A O 1
ATOM 2501 N N . ILE A 1 308 ? 3.761 10.482 -11.883 1.00 95.50 308 ILE A N 1
ATOM 2502 C CA . ILE A 1 308 ? 3.868 9.310 -12.767 1.00 95.50 308 ILE A CA 1
ATOM 2503 C C . ILE A 1 308 ? 3.105 9.543 -14.073 1.00 95.50 308 ILE A C 1
ATOM 2505 O O . ILE A 1 308 ? 3.643 9.271 -15.139 1.00 95.50 308 ILE A O 1
ATOM 2509 N N . VAL A 1 309 ? 1.885 10.082 -14.016 1.00 96.44 309 VAL A N 1
ATOM 2510 C CA . VAL A 1 309 ? 1.073 10.361 -15.211 1.00 96.44 309 VAL A CA 1
ATOM 2511 C C . VAL A 1 309 ? 1.744 11.390 -16.120 1.00 96.44 309 VAL A C 1
ATOM 2513 O O . VAL A 1 309 ? 1.783 11.183 -17.330 1.00 96.44 309 VAL A O 1
ATOM 2516 N N . VAL A 1 310 ? 2.300 12.473 -15.567 1.00 96.50 310 VAL A N 1
ATOM 2517 C CA . VAL A 1 310 ? 3.000 13.501 -16.358 1.00 96.50 310 VAL A CA 1
ATOM 2518 C C . VAL A 1 310 ? 4.180 12.892 -17.116 1.00 96.50 310 VAL A C 1
ATOM 2520 O O . VAL A 1 310 ? 4.294 13.092 -18.326 1.00 96.50 310 VAL A O 1
ATOM 2523 N N . PHE A 1 311 ? 5.022 12.110 -16.436 1.00 96.81 311 PHE A N 1
ATOM 2524 C CA . PHE A 1 311 ? 6.164 11.457 -17.077 1.00 96.81 311 PHE A CA 1
ATOM 2525 C C . PHE A 1 311 ? 5.743 10.334 -18.023 1.00 96.81 311 PHE A C 1
ATOM 2527 O O . PHE A 1 311 ? 6.319 10.220 -19.095 1.00 96.81 311 PHE A O 1
ATOM 2534 N N . ALA A 1 312 ? 4.703 9.564 -17.703 1.00 97.94 312 ALA A N 1
ATOM 2535 C CA . ALA A 1 312 ? 4.185 8.530 -18.592 1.00 97.94 312 ALA A CA 1
ATOM 2536 C C . ALA A 1 312 ? 3.700 9.137 -19.914 1.00 97.94 312 ALA A C 1
ATOM 2538 O O . ALA A 1 312 ? 4.083 8.660 -20.977 1.00 97.94 312 ALA A O 1
ATOM 2539 N N . LEU A 1 313 ? 2.930 10.230 -19.865 1.00 98.00 313 LEU A N 1
ATOM 2540 C CA . LEU A 1 313 ? 2.475 10.930 -21.069 1.00 98.00 313 LEU A CA 1
ATOM 2541 C C . LEU A 1 313 ? 3.641 11.533 -21.857 1.00 98.00 313 LEU A C 1
ATOM 2543 O O . LEU A 1 313 ? 3.658 11.422 -23.080 1.00 98.00 313 LEU A O 1
ATOM 2547 N N . LEU A 1 314 ? 4.628 12.128 -21.180 1.00 97.69 314 LEU A N 1
ATOM 2548 C CA . LEU A 1 314 ? 5.835 12.628 -21.839 1.00 97.69 314 LEU A CA 1
ATOM 2549 C C . LEU A 1 314 ? 6.612 11.489 -22.519 1.00 97.69 314 LEU A C 1
ATOM 2551 O O . LEU A 1 314 ? 6.982 11.612 -23.682 1.00 97.69 314 LEU A O 1
ATOM 2555 N N . GLY A 1 315 ? 6.800 10.364 -21.831 1.00 97.06 315 GLY A N 1
ATOM 2556 C CA . GLY A 1 315 ? 7.447 9.169 -22.365 1.00 97.06 315 GLY A CA 1
ATOM 2557 C C . GLY A 1 315 ? 6.702 8.582 -23.563 1.00 97.06 315 GLY A C 1
ATOM 2558 O O . GLY A 1 315 ? 7.340 8.212 -24.540 1.00 97.06 315 GLY A O 1
ATOM 2559 N N . MET A 1 316 ? 5.364 8.585 -23.556 1.00 97.31 316 MET A N 1
ATOM 2560 C CA . MET A 1 316 ? 4.563 8.202 -24.728 1.00 97.31 316 MET A CA 1
ATOM 2561 C C . MET A 1 316 ? 4.818 9.117 -25.930 1.00 97.31 316 MET A C 1
ATOM 2563 O O . MET A 1 316 ? 4.916 8.628 -27.051 1.00 97.31 316 MET A O 1
ATOM 2567 N N . GLN A 1 317 ? 4.952 10.432 -25.720 1.00 96.75 317 GLN A N 1
ATOM 2568 C CA . GLN A 1 317 ? 5.252 11.366 -26.815 1.00 96.75 317 GLN A CA 1
ATOM 2569 C C . GLN A 1 317 ? 6.671 11.192 -27.366 1.00 96.75 317 GLN A C 1
ATOM 2571 O O . GLN A 1 317 ? 6.896 11.401 -28.554 1.00 96.75 317 GLN A O 1
ATOM 2576 N N . LEU A 1 318 ? 7.628 10.824 -26.512 1.00 95.31 318 LEU A N 1
ATOM 2577 C CA . LEU A 1 318 ? 9.029 10.666 -26.904 1.00 95.31 318 LEU A CA 1
ATOM 2578 C C . LEU A 1 318 ? 9.336 9.281 -27.495 1.00 95.31 318 LEU A C 1
ATOM 2580 O O . LEU A 1 318 ? 10.136 9.181 -28.420 1.00 95.31 318 LEU A O 1
ATOM 2584 N N . PHE A 1 319 ? 8.726 8.219 -26.965 1.00 96.31 319 PHE A N 1
ATOM 2585 C CA . PHE A 1 319 ? 9.128 6.828 -27.216 1.00 96.31 319 PHE A CA 1
ATOM 2586 C C . PHE A 1 319 ? 7.980 5.909 -27.664 1.00 96.31 319 PHE A C 1
ATOM 2588 O O . PHE A 1 319 ? 8.210 4.722 -27.894 1.00 96.31 319 PHE A O 1
ATOM 2595 N N . GLY A 1 320 ? 6.752 6.418 -27.804 1.00 94.44 320 GLY A N 1
ATOM 2596 C CA . GLY A 1 320 ? 5.595 5.614 -28.203 1.00 94.44 320 GLY A CA 1
ATOM 2597 C C . GLY A 1 320 ? 5.779 4.960 -29.575 1.00 94.44 320 GLY A C 1
ATOM 2598 O O . GLY A 1 320 ? 6.035 5.633 -30.576 1.00 94.44 320 GLY A O 1
ATOM 2599 N N . GLY A 1 321 ? 5.678 3.632 -29.622 1.00 91.94 321 GLY A N 1
ATOM 2600 C CA . GLY A 1 321 ? 5.889 2.816 -30.818 1.00 91.94 321 GLY A CA 1
ATOM 2601 C C . GLY A 1 321 ? 7.342 2.752 -31.296 1.00 91.94 321 GLY A C 1
ATOM 2602 O O . GLY A 1 321 ? 7.600 2.166 -32.345 1.00 91.94 321 GLY A O 1
ATOM 2603 N N . GLN A 1 322 ? 8.287 3.360 -30.569 1.00 91.06 322 GLN A N 1
ATOM 2604 C CA . GLN A 1 322 ? 9.701 3.413 -30.961 1.00 91.06 322 GLN A CA 1
ATOM 2605 C C . GLN A 1 322 ? 10.507 2.228 -30.411 1.00 91.06 322 GLN A C 1
ATOM 2607 O O . GLN A 1 322 ? 11.590 1.939 -30.909 1.00 91.06 322 GLN A O 1
ATOM 2612 N N . PHE A 1 323 ? 9.989 1.508 -29.410 1.00 92.31 323 PHE A N 1
ATOM 2613 C CA . PHE A 1 323 ? 10.651 0.343 -28.802 1.00 92.31 323 PHE A CA 1
ATOM 2614 C C . PHE A 1 323 ? 10.395 -0.946 -29.602 1.00 92.31 323 PHE A C 1
ATOM 2616 O O . PHE A 1 323 ? 10.142 -2.009 -29.040 1.00 92.31 323 PHE A O 1
ATOM 2623 N N . ASN A 1 324 ? 10.432 -0.848 -30.930 1.00 86.94 324 ASN A N 1
ATOM 2624 C CA . ASN A 1 324 ? 10.240 -1.974 -31.835 1.00 86.94 324 ASN A CA 1
ATOM 2625 C C . ASN A 1 324 ? 11.592 -2.411 -32.405 1.00 86.94 324 ASN A C 1
ATOM 2627 O O . ASN A 1 324 ? 12.011 -1.951 -33.469 1.00 86.94 324 ASN A O 1
ATOM 2631 N N . PHE A 1 325 ? 12.302 -3.244 -31.645 1.00 87.38 325 PHE A N 1
ATOM 2632 C CA . PHE A 1 325 ? 13.610 -3.774 -32.027 1.00 87.38 325 PHE A CA 1
ATOM 2633 C C . PHE A 1 325 ? 13.462 -5.066 -32.843 1.00 87.38 325 PHE A C 1
ATOM 2635 O O . PHE A 1 325 ? 12.405 -5.692 -32.845 1.00 87.38 325 PHE A O 1
ATOM 2642 N N . GLN A 1 326 ? 14.524 -5.463 -33.555 1.00 76.62 326 GLN A N 1
ATOM 2643 C CA . GLN A 1 326 ? 14.493 -6.630 -34.452 1.00 76.62 326 GLN A CA 1
ATOM 2644 C C . GLN A 1 326 ? 14.220 -7.949 -33.719 1.00 76.62 326 GLN A C 1
ATOM 2646 O O . GLN A 1 326 ? 13.581 -8.829 -34.292 1.00 76.62 326 GLN A O 1
ATOM 2651 N N . ASP A 1 327 ? 14.690 -8.063 -32.475 1.00 73.44 327 ASP A N 1
ATOM 2652 C CA . ASP A 1 327 ? 14.609 -9.302 -31.706 1.00 73.44 327 ASP A CA 1
ATOM 2653 C C . ASP A 1 327 ? 13.279 -9.452 -30.962 1.00 73.44 327 ASP A C 1
ATOM 2655 O O . ASP A 1 327 ? 12.789 -10.570 -30.884 1.00 73.44 327 ASP A O 1
ATOM 2659 N N . GLU A 1 328 ? 12.687 -8.358 -30.453 1.00 82.44 328 GLU A N 1
ATOM 2660 C CA . GLU A 1 328 ? 11.342 -8.298 -29.851 1.00 82.44 328 GLU A CA 1
ATOM 2661 C C . GLU A 1 328 ? 11.025 -6.878 -29.327 1.00 82.44 328 GLU A C 1
ATOM 2663 O O . GLU A 1 328 ? 11.922 -6.072 -29.060 1.00 82.44 328 GLU A O 1
ATOM 2668 N N . THR A 1 329 ? 9.737 -6.566 -29.132 1.00 85.00 329 THR A N 1
ATOM 2669 C CA . THR A 1 329 ? 9.299 -5.379 -28.374 1.00 85.00 329 THR A CA 1
ATOM 2670 C C . THR A 1 329 ? 9.401 -5.655 -26.869 1.00 85.00 329 THR A C 1
ATOM 2672 O O . THR A 1 329 ? 8.690 -6.546 -26.387 1.00 85.00 329 THR A O 1
ATOM 2675 N N . PRO A 1 330 ? 10.201 -4.898 -26.094 1.00 87.75 330 PRO A N 1
ATOM 2676 C CA . PRO A 1 330 ? 10.295 -5.080 -24.651 1.00 87.75 330 PRO A CA 1
ATOM 2677 C C . PRO A 1 330 ? 8.939 -4.882 -23.975 1.00 87.75 330 PRO A C 1
ATOM 2679 O O . PRO A 1 330 ? 8.141 -4.029 -24.376 1.00 87.75 330 PRO A O 1
ATOM 2682 N N . THR A 1 331 ? 8.688 -5.621 -22.895 1.00 87.44 331 THR A N 1
ATOM 2683 C CA . THR A 1 331 ? 7.478 -5.442 -22.074 1.00 87.44 331 THR A CA 1
ATOM 2684 C C . THR A 1 331 ? 7.436 -4.070 -21.392 1.00 87.44 331 THR A C 1
ATOM 2686 O O . THR A 1 331 ? 6.361 -3.578 -21.055 1.00 87.44 331 THR A O 1
ATOM 2689 N N . THR A 1 332 ? 8.600 -3.443 -21.209 1.00 92.56 332 THR A N 1
ATOM 2690 C CA . THR A 1 332 ? 8.818 -2.118 -20.618 1.00 92.56 332 THR A CA 1
ATOM 2691 C C . THR A 1 332 ? 8.881 -1.039 -21.701 1.00 92.56 332 THR A C 1
ATOM 2693 O O . THR A 1 332 ? 9.939 -0.525 -22.055 1.00 92.56 332 THR A O 1
ATOM 2696 N N . ASN A 1 333 ? 7.722 -0.702 -22.265 1.00 94.06 333 ASN A N 1
ATOM 2697 C CA . ASN A 1 333 ? 7.600 0.270 -23.355 1.00 94.06 333 ASN A CA 1
ATOM 2698 C C . ASN A 1 333 ? 6.655 1.437 -23.015 1.00 94.06 333 ASN A C 1
ATOM 2700 O O . ASN A 1 333 ? 6.100 1.527 -21.914 1.00 94.06 333 ASN A O 1
ATOM 2704 N N . PHE A 1 334 ? 6.499 2.349 -23.977 1.00 96.81 334 PHE A N 1
ATOM 2705 C CA . PHE A 1 334 ? 5.667 3.551 -23.879 1.00 96.81 334 PHE A CA 1
ATOM 2706 C C . PHE A 1 334 ? 4.536 3.569 -24.924 1.00 96.81 334 PHE A C 1
ATOM 2708 O O . PHE A 1 334 ? 4.040 4.633 -25.288 1.00 96.81 334 PHE A O 1
ATOM 2715 N N . ASP A 1 335 ? 4.108 2.404 -25.416 1.00 95.06 335 ASP A N 1
ATOM 2716 C CA . ASP A 1 335 ? 3.150 2.315 -26.531 1.00 95.06 335 ASP A CA 1
ATOM 2717 C C . ASP A 1 335 ? 1.711 2.590 -26.086 1.00 95.06 335 ASP A C 1
ATOM 2719 O O . ASP A 1 335 ? 0.905 3.168 -26.815 1.00 95.06 335 ASP A O 1
ATOM 2723 N N . THR A 1 336 ? 1.377 2.184 -24.860 1.00 95.88 336 THR A N 1
ATOM 2724 C CA . THR A 1 336 ? 0.052 2.383 -24.267 1.00 95.88 336 THR A CA 1
ATOM 2725 C C . THR A 1 336 ? 0.162 3.067 -22.916 1.00 95.88 336 THR A C 1
ATOM 2727 O O . THR A 1 336 ? 1.154 2.922 -22.205 1.00 95.88 336 THR A O 1
ATOM 2730 N N . PHE A 1 337 ? -0.891 3.782 -22.524 1.00 96.56 337 PHE A N 1
ATOM 2731 C CA . PHE A 1 337 ? -0.906 4.515 -21.260 1.00 96.56 337 PHE A CA 1
ATOM 2732 C C . PHE A 1 337 ? -0.664 3.626 -20.019 1.00 96.56 337 PHE A C 1
ATOM 2734 O O . PHE A 1 337 ? 0.171 3.998 -19.195 1.00 96.56 337 PHE A O 1
ATOM 2741 N N . PRO A 1 338 ? -1.289 2.435 -19.870 1.00 96.44 338 PRO A N 1
ATOM 2742 C CA . PRO A 1 338 ? -0.986 1.545 -18.747 1.00 96.44 338 PRO A CA 1
ATOM 2743 C C . PRO A 1 338 ? 0.452 1.012 -18.762 1.00 96.44 338 PRO A C 1
ATOM 2745 O O . PRO A 1 338 ? 1.071 0.936 -17.704 1.00 96.44 338 PRO A O 1
ATOM 2748 N N . ALA A 1 339 ? 0.997 0.682 -19.940 1.00 95.62 339 ALA A N 1
ATOM 2749 C CA . ALA A 1 339 ? 2.384 0.233 -20.065 1.00 95.62 339 ALA A CA 1
ATOM 2750 C C . ALA A 1 339 ? 3.364 1.350 -19.681 1.00 95.62 339 ALA A C 1
ATOM 2752 O O . ALA A 1 339 ? 4.243 1.129 -18.858 1.00 95.62 339 ALA A O 1
ATOM 2753 N N . ALA A 1 340 ? 3.143 2.576 -20.166 1.00 97.31 340 ALA A N 1
ATOM 2754 C CA . ALA A 1 340 ? 3.961 3.738 -19.827 1.00 97.31 340 ALA A CA 1
ATOM 2755 C C . ALA A 1 340 ? 3.963 4.034 -18.316 1.00 97.31 340 ALA A C 1
ATOM 2757 O O . ALA A 1 340 ? 5.014 4.338 -17.754 1.00 97.31 340 ALA A O 1
ATOM 2758 N N . ILE A 1 341 ? 2.814 3.907 -17.638 1.00 97.31 341 ILE A N 1
ATOM 2759 C CA . ILE A 1 341 ? 2.732 4.037 -16.172 1.00 97.31 341 ILE A CA 1
ATOM 2760 C C . ILE A 1 341 ? 3.602 2.986 -15.478 1.00 97.31 341 ILE A C 1
ATOM 2762 O O . ILE A 1 341 ? 4.332 3.329 -14.549 1.00 97.31 341 ILE A O 1
ATOM 2766 N N . LEU A 1 342 ? 3.531 1.723 -15.908 1.00 96.06 342 LEU A N 1
ATOM 2767 C CA . LEU A 1 342 ? 4.329 0.641 -15.327 1.00 96.06 342 LEU A CA 1
ATOM 2768 C C . LEU A 1 342 ? 5.826 0.846 -15.577 1.00 96.06 342 LEU A C 1
ATOM 2770 O O . LEU A 1 342 ? 6.614 0.709 -14.647 1.00 96.06 342 LEU A O 1
ATOM 2774 N N . THR A 1 343 ? 6.208 1.256 -16.786 1.00 96.31 343 THR A N 1
ATOM 2775 C CA . THR A 1 343 ? 7.598 1.567 -17.142 1.00 96.31 343 THR A CA 1
ATOM 2776 C C . THR A 1 343 ? 8.147 2.720 -16.295 1.00 96.31 343 THR A C 1
ATOM 2778 O O . THR A 1 343 ? 9.240 2.619 -15.744 1.00 96.31 343 THR A O 1
ATOM 2781 N N . VAL A 1 344 ? 7.380 3.803 -16.112 1.00 97.00 344 VAL A N 1
ATOM 2782 C CA . VAL A 1 344 ? 7.770 4.907 -15.215 1.00 97.00 344 VAL A CA 1
ATOM 2783 C C . VAL A 1 344 ? 7.868 4.431 -13.769 1.00 97.00 344 VAL A C 1
ATOM 2785 O O . VAL A 1 344 ? 8.819 4.785 -13.080 1.00 97.00 344 VAL A O 1
ATOM 2788 N N . PHE A 1 345 ? 6.923 3.612 -13.304 1.00 95.25 345 PHE A N 1
ATOM 2789 C CA . PHE A 1 345 ? 6.961 3.048 -11.957 1.00 95.25 345 PHE A CA 1
ATOM 2790 C C . PHE A 1 345 ? 8.213 2.190 -11.723 1.00 95.25 345 PHE A C 1
ATOM 2792 O O . PHE A 1 345 ? 8.867 2.369 -10.702 1.00 95.25 345 PHE A O 1
ATOM 2799 N N . GLN A 1 346 ? 8.597 1.334 -12.673 1.00 95.31 346 GLN A N 1
ATOM 2800 C CA . GLN A 1 346 ? 9.833 0.547 -12.607 1.00 95.31 346 GLN A CA 1
ATOM 2801 C C . GLN A 1 346 ? 11.087 1.439 -12.551 1.00 95.31 346 GLN A C 1
ATOM 2803 O O . GLN A 1 346 ? 11.991 1.208 -11.753 1.00 95.31 346 GLN A O 1
ATOM 2808 N N . ILE A 1 347 ? 11.135 2.523 -13.331 1.00 95.12 347 ILE A N 1
ATOM 2809 C CA . ILE A 1 347 ? 12.252 3.478 -13.245 1.00 95.12 347 ILE A CA 1
ATOM 2810 C C . ILE A 1 347 ? 12.308 4.132 -11.852 1.00 95.12 347 ILE A C 1
ATOM 2812 O O . ILE A 1 347 ? 13.392 4.325 -11.300 1.00 95.12 347 ILE A O 1
ATOM 2816 N N . LEU A 1 348 ? 11.151 4.439 -11.253 1.00 93.62 348 LEU A N 1
ATOM 2817 C CA . LEU A 1 348 ? 11.061 5.006 -9.905 1.00 93.62 348 LEU A CA 1
ATOM 2818 C C . LEU A 1 348 ? 11.458 4.031 -8.790 1.00 93.62 348 LEU A C 1
ATOM 2820 O O . LEU A 1 348 ? 11.921 4.489 -7.749 1.00 93.62 348 LEU A O 1
ATOM 2824 N N . THR A 1 349 ? 11.298 2.716 -8.971 1.00 92.44 349 THR A N 1
ATOM 2825 C CA . THR A 1 349 ? 11.830 1.730 -8.010 1.00 92.44 349 THR A CA 1
ATOM 2826 C C . THR A 1 349 ? 13.349 1.598 -8.110 1.00 92.44 349 THR A C 1
ATOM 2828 O O . THR A 1 349 ? 13.981 1.107 -7.176 1.00 92.44 349 THR A O 1
ATOM 2831 N N . GLY A 1 350 ? 13.940 2.072 -9.212 1.00 90.88 350 GLY A N 1
ATOM 2832 C CA . GLY A 1 350 ? 15.365 1.948 -9.501 1.00 90.88 350 GLY A CA 1
ATOM 2833 C C . GLY A 1 350 ? 15.766 0.556 -9.989 1.00 90.88 350 GLY A C 1
ATOM 2834 O O . GLY A 1 350 ? 16.961 0.277 -10.046 1.00 90.88 350 GLY A O 1
ATOM 2835 N N . GLU A 1 351 ? 14.798 -0.291 -10.339 1.00 91.62 351 GLU A N 1
ATOM 2836 C CA . GLU A 1 351 ? 15.016 -1.643 -10.855 1.00 91.62 351 GLU A CA 1
ATOM 2837 C C . GLU A 1 351 ? 15.156 -1.610 -12.377 1.00 91.62 351 GLU A C 1
ATOM 2839 O O . GLU A 1 351 ? 14.251 -1.146 -13.074 1.00 91.62 351 GLU A O 1
ATOM 2844 N N . ASP A 1 352 ? 16.294 -2.081 -12.894 1.00 93.00 352 ASP A N 1
ATOM 2845 C CA . ASP A 1 352 ? 16.556 -2.226 -14.335 1.00 93.00 352 ASP A CA 1
ATOM 2846 C C . ASP A 1 352 ? 16.262 -0.957 -15.177 1.00 93.00 352 ASP A C 1
ATOM 2848 O O . ASP A 1 352 ? 15.936 -0.983 -16.367 1.00 93.00 352 ASP A O 1
ATOM 2852 N N . TRP A 1 353 ? 16.360 0.218 -14.547 1.00 94.75 353 TRP A N 1
ATOM 2853 C CA . TRP A 1 353 ? 16.063 1.508 -15.178 1.00 94.75 353 TRP A CA 1
ATOM 2854 C C . TRP A 1 353 ? 17.083 1.869 -16.268 1.00 94.75 353 TRP A C 1
ATOM 2856 O O . TRP A 1 353 ? 16.776 2.613 -17.203 1.00 94.75 353 TRP A O 1
ATOM 2866 N N . ASN A 1 354 ? 18.306 1.346 -16.146 1.00 93.75 354 ASN A N 1
ATOM 2867 C CA . ASN A 1 354 ? 19.376 1.490 -17.122 1.00 93.75 354 ASN A CA 1
ATOM 2868 C C . ASN A 1 354 ? 19.046 0.749 -18.424 1.00 93.75 354 ASN A C 1
ATOM 2870 O O . ASN A 1 354 ? 19.287 1.321 -19.483 1.00 93.75 354 ASN A O 1
ATOM 2874 N N . ALA A 1 355 ? 18.441 -0.444 -18.377 1.00 92.94 355 ALA A N 1
ATOM 2875 C CA . ALA A 1 355 ? 18.011 -1.149 -19.586 1.00 92.94 355 ALA A CA 1
ATOM 2876 C C . ALA A 1 355 ? 16.921 -0.372 -20.336 1.00 92.94 355 ALA A C 1
ATOM 2878 O O . ALA A 1 355 ? 17.034 -0.149 -21.543 1.00 92.94 355 ALA A O 1
ATOM 2879 N N . VAL A 1 356 ? 15.919 0.151 -19.619 1.00 95.19 356 VAL A N 1
ATOM 2880 C CA . VAL A 1 356 ? 14.879 1.008 -20.220 1.00 95.19 356 VAL A CA 1
ATOM 2881 C C . VAL A 1 356 ? 15.493 2.262 -20.857 1.00 95.19 356 VAL A C 1
ATOM 2883 O O . VAL A 1 356 ? 15.110 2.661 -21.959 1.00 95.19 356 VAL A O 1
ATOM 2886 N N . MET A 1 357 ? 16.492 2.865 -20.205 1.00 95.56 357 MET A N 1
ATOM 2887 C CA . MET A 1 357 ? 17.243 3.988 -20.768 1.00 95.56 357 MET A CA 1
ATOM 2888 C C . MET A 1 357 ? 18.021 3.586 -22.029 1.00 95.56 357 MET A C 1
ATOM 2890 O O . MET A 1 357 ? 18.028 4.350 -22.995 1.00 95.56 357 MET A O 1
ATOM 2894 N N . TYR A 1 358 ? 18.655 2.409 -22.053 1.00 93.50 358 TYR A N 1
ATOM 2895 C CA . TYR A 1 358 ? 19.369 1.909 -23.231 1.00 93.50 358 TYR A CA 1
ATOM 2896 C C . TYR A 1 358 ? 18.425 1.699 -24.415 1.00 93.50 358 TYR A C 1
ATOM 2898 O O . TYR A 1 358 ? 18.739 2.157 -25.511 1.00 93.50 358 TYR A O 1
ATOM 2906 N N . HIS A 1 359 ? 17.232 1.139 -24.199 1.00 93.75 359 HIS A N 1
ATOM 2907 C CA . HIS A 1 359 ? 16.188 1.074 -25.229 1.00 93.75 359 HIS A CA 1
ATOM 2908 C C . HIS A 1 359 ? 15.761 2.471 -25.711 1.00 93.75 359 HIS A C 1
ATOM 2910 O O . HIS A 1 359 ? 15.610 2.708 -26.911 1.00 93.75 359 HIS A O 1
ATOM 2916 N N . GLY A 1 360 ? 15.641 3.433 -24.793 1.00 94.19 360 GLY A N 1
ATOM 2917 C CA . GLY A 1 360 ? 15.376 4.836 -25.115 1.00 94.19 360 GLY A CA 1
ATOM 2918 C C . GLY A 1 360 ? 16.437 5.479 -26.012 1.00 94.19 360 GLY A C 1
ATOM 2919 O O . GLY A 1 360 ? 16.097 6.203 -26.947 1.00 94.19 360 GLY A O 1
ATOM 2920 N N . ILE A 1 361 ? 17.715 5.202 -25.758 1.00 95.00 361 ILE A N 1
ATOM 2921 C CA . ILE A 1 361 ? 18.833 5.689 -26.578 1.00 95.00 361 ILE A CA 1
ATOM 2922 C C . ILE A 1 361 ? 18.845 4.985 -27.938 1.00 95.00 361 ILE A C 1
ATOM 2924 O O . ILE A 1 361 ? 18.953 5.648 -28.969 1.00 95.00 361 ILE A O 1
ATOM 2928 N N . GLU A 1 362 ? 18.698 3.660 -27.950 1.00 93.06 362 GLU A N 1
ATOM 2929 C CA . GLU A 1 362 ? 18.745 2.852 -29.170 1.00 93.06 362 GLU A CA 1
ATOM 2930 C C . GLU A 1 362 ? 17.628 3.237 -30.141 1.00 93.06 362 GLU A C 1
ATOM 2932 O O . GLU A 1 362 ? 17.892 3.526 -31.309 1.00 93.06 362 GLU A O 1
ATOM 2937 N N . SER A 1 363 ? 16.401 3.383 -29.631 1.00 92.12 363 SER A N 1
ATOM 2938 C CA . SER A 1 363 ? 15.232 3.787 -30.423 1.00 92.12 363 SER A CA 1
ATOM 2939 C C . SER A 1 363 ? 15.380 5.150 -31.113 1.00 92.12 363 SER A C 1
ATOM 2941 O O . SER A 1 363 ? 14.729 5.412 -32.120 1.00 92.12 363 SER A O 1
ATOM 2943 N N . GLN A 1 364 ? 16.272 6.011 -30.616 1.00 92.00 364 GLN A N 1
ATOM 2944 C CA . GLN A 1 364 ? 16.502 7.372 -31.113 1.00 92.00 364 GLN A CA 1
ATOM 2945 C C . GLN A 1 364 ? 17.771 7.485 -31.983 1.00 92.00 364 GLN A C 1
ATOM 2947 O O . GLN A 1 364 ? 18.338 8.567 -32.160 1.00 92.00 364 GLN A O 1
ATOM 2952 N N . GLY A 1 365 ? 18.221 6.365 -32.558 1.00 88.56 365 GLY A N 1
ATOM 2953 C CA . GLY A 1 365 ? 19.392 6.299 -33.438 1.00 88.56 365 GLY A CA 1
ATOM 2954 C C . GLY A 1 365 ? 20.693 5.974 -32.703 1.00 88.56 365 GLY A C 1
ATOM 2955 O O . GLY A 1 365 ? 21.760 6.456 -33.102 1.00 88.56 365 GLY A O 1
ATOM 2956 N N . GLY A 1 366 ? 20.598 5.191 -31.625 1.00 89.69 366 GLY A N 1
ATOM 2957 C CA . GLY A 1 366 ? 21.739 4.670 -30.877 1.00 89.69 366 GLY A CA 1
ATOM 2958 C C . GLY A 1 366 ? 22.609 5.744 -30.231 1.00 89.69 366 GLY A C 1
ATOM 2959 O O . GLY A 1 366 ? 22.233 6.910 -30.083 1.00 89.69 366 GLY A O 1
ATOM 2960 N N . VAL A 1 367 ? 23.833 5.360 -29.873 1.00 90.56 367 VAL A N 1
ATOM 2961 C CA . VAL A 1 367 ? 24.788 6.220 -29.150 1.00 90.56 367 VAL A CA 1
ATOM 2962 C C . VAL A 1 367 ? 25.132 7.513 -29.915 1.00 90.56 367 VAL A C 1
ATOM 2964 O O . VAL A 1 367 ? 25.495 8.518 -29.313 1.00 90.56 367 VAL A O 1
ATOM 2967 N N . SER A 1 368 ? 24.992 7.542 -31.244 1.00 88.75 368 SER A N 1
ATOM 2968 C CA . SER A 1 368 ? 25.362 8.721 -32.040 1.00 88.75 368 SER A CA 1
ATOM 2969 C C . SER A 1 368 ? 24.366 9.881 -31.925 1.00 88.75 368 SER A C 1
ATOM 2971 O O . SER A 1 368 ? 24.795 11.033 -31.885 1.00 88.75 368 SER A O 1
ATOM 2973 N N . LYS A 1 369 ? 23.057 9.601 -31.897 1.00 88.25 369 LYS A N 1
ATOM 2974 C CA . LYS A 1 369 ? 22.001 10.635 -31.899 1.00 88.25 369 LYS A CA 1
ATOM 2975 C C . LYS A 1 369 ? 21.075 10.551 -30.687 1.00 88.25 369 LYS A C 1
ATOM 2977 O O . LYS A 1 369 ? 20.639 11.583 -30.184 1.00 88.25 369 LYS A O 1
ATOM 2982 N N . GLY A 1 370 ? 20.830 9.346 -30.182 1.00 89.56 370 GLY A N 1
ATOM 2983 C CA . GLY A 1 370 ? 19.874 9.069 -29.115 1.00 89.56 370 GLY A CA 1
ATOM 2984 C C . GLY A 1 370 ? 20.389 9.323 -27.700 1.00 89.56 370 GLY A C 1
ATOM 2985 O O . GLY A 1 370 ? 19.609 9.258 -26.757 1.00 89.56 370 GLY A O 1
ATOM 2986 N N . MET A 1 371 ? 21.672 9.657 -27.511 1.00 91.94 371 MET A N 1
ATOM 2987 C CA . MET A 1 371 ? 22.234 9.923 -26.175 1.00 91.94 371 MET A CA 1
ATOM 2988 C C . MET A 1 371 ? 21.503 11.043 -25.430 1.00 91.94 371 MET A C 1
ATOM 2990 O O . MET A 1 371 ? 21.407 10.994 -24.206 1.00 91.94 371 MET A O 1
ATOM 2994 N N . PHE A 1 372 ? 20.940 12.025 -26.142 1.00 91.81 372 PHE A N 1
ATOM 2995 C CA . PHE A 1 372 ? 20.146 13.090 -25.525 1.00 91.81 372 PHE A CA 1
ATOM 2996 C C . PHE A 1 372 ? 18.902 12.552 -24.795 1.00 91.81 372 PHE A C 1
ATOM 2998 O O . PHE A 1 372 ? 18.515 13.086 -23.758 1.00 91.81 372 PHE A O 1
ATOM 3005 N N . SER A 1 373 ? 18.327 11.442 -25.261 1.00 93.06 373 SER A N 1
ATOM 3006 C CA . SER A 1 373 ? 17.175 10.784 -24.635 1.00 93.06 373 SER A CA 1
ATOM 3007 C C . SER A 1 373 ? 17.463 10.294 -23.216 1.00 93.06 373 SER A C 1
ATOM 3009 O O . SER A 1 373 ? 16.538 10.202 -22.411 1.00 93.06 373 SER A O 1
ATOM 3011 N N . SER A 1 374 ? 18.734 10.047 -22.866 1.00 94.81 374 SER A N 1
ATOM 3012 C CA . SER A 1 374 ? 19.139 9.699 -21.494 1.00 94.81 374 SER A CA 1
ATOM 3013 C C . SER A 1 374 ? 18.740 10.764 -20.466 1.00 94.81 374 SER A C 1
ATOM 3015 O O . SER A 1 374 ? 18.454 10.426 -19.318 1.00 94.81 374 SER A O 1
ATOM 3017 N N . VAL A 1 375 ? 18.635 12.036 -20.875 1.00 95.12 375 VAL A N 1
ATOM 3018 C CA . VAL A 1 375 ? 18.238 13.149 -19.999 1.00 95.12 375 VAL A CA 1
ATOM 3019 C C . VAL A 1 375 ? 16.852 12.914 -19.406 1.00 95.12 375 VAL A C 1
ATOM 3021 O O . VAL A 1 375 ? 16.660 13.161 -18.218 1.00 95.12 375 VAL A O 1
ATOM 3024 N N . TYR A 1 376 ? 15.905 12.391 -20.191 1.00 96.50 376 TYR A N 1
ATOM 3025 C CA . TYR A 1 376 ? 14.565 12.059 -19.702 1.00 96.50 376 TYR A CA 1
ATOM 3026 C C . TYR A 1 376 ? 14.633 11.073 -18.526 1.00 96.50 376 TYR A C 1
ATOM 3028 O O . TYR A 1 376 ? 14.050 11.329 -17.473 1.00 96.50 376 TYR A O 1
ATOM 3036 N N . PHE A 1 377 ? 15.398 9.988 -18.677 1.00 96.44 377 PHE A N 1
ATOM 3037 C CA . PHE A 1 377 ? 15.531 8.945 -17.659 1.00 96.44 377 PHE A CA 1
ATOM 3038 C C . PHE A 1 377 ? 16.289 9.441 -16.426 1.00 96.44 377 PHE A C 1
ATOM 3040 O O . PHE A 1 377 ? 15.862 9.186 -15.306 1.00 96.44 377 PHE A O 1
ATOM 3047 N N . ILE A 1 378 ? 17.363 10.215 -16.608 1.00 94.94 378 ILE A N 1
ATOM 3048 C CA . ILE A 1 378 ? 18.129 10.797 -15.496 1.00 94.94 378 ILE A CA 1
ATOM 3049 C C . ILE A 1 378 ? 17.257 11.760 -14.681 1.00 94.94 378 ILE A C 1
ATOM 3051 O O . ILE A 1 378 ? 17.231 11.678 -13.453 1.00 94.94 378 ILE A O 1
ATOM 3055 N N . VAL A 1 379 ? 16.519 12.655 -15.347 1.00 95.31 379 VAL A N 1
ATOM 3056 C CA . VAL A 1 379 ? 15.598 13.593 -14.687 1.00 95.31 379 VAL A CA 1
ATOM 3057 C C . VAL A 1 379 ? 14.500 12.830 -13.954 1.00 95.31 379 VAL A C 1
ATOM 3059 O O . VAL A 1 379 ? 14.241 13.124 -12.788 1.00 95.31 379 VAL A O 1
ATOM 3062 N N . LEU A 1 380 ? 13.895 11.828 -14.595 1.00 95.50 380 LEU A N 1
ATOM 3063 C CA . LEU A 1 380 ? 12.872 10.992 -13.977 1.00 95.50 380 LEU A CA 1
ATOM 3064 C C . LEU A 1 380 ? 13.401 10.287 -12.720 1.00 95.50 380 LEU A C 1
ATOM 3066 O O . LEU A 1 380 ? 12.766 10.366 -11.672 1.00 95.50 380 LEU A O 1
ATOM 3070 N N . THR A 1 381 ? 14.579 9.670 -12.782 1.00 92.44 381 THR A N 1
ATOM 3071 C CA . THR A 1 381 ? 15.178 8.975 -11.636 1.00 92.44 381 THR A CA 1
ATOM 3072 C C . THR A 1 381 ? 15.541 9.941 -10.507 1.00 92.44 381 THR A C 1
ATOM 3074 O O . THR A 1 381 ? 15.279 9.644 -9.342 1.00 92.44 381 THR A O 1
ATOM 3077 N N . LEU A 1 382 ? 16.118 11.110 -10.808 1.00 89.94 382 LEU A N 1
ATOM 3078 C CA . LEU A 1 382 ? 16.518 12.080 -9.781 1.00 89.94 382 LEU A CA 1
ATOM 3079 C C . LEU A 1 382 ? 15.312 12.747 -9.112 1.00 89.94 382 LEU A C 1
ATOM 3081 O O . LEU A 1 382 ? 15.179 12.700 -7.887 1.00 89.94 382 LEU A O 1
ATOM 3085 N N . PHE A 1 383 ? 14.423 13.355 -9.901 1.00 89.50 383 PHE A N 1
ATOM 3086 C CA . PHE A 1 383 ? 13.250 14.048 -9.363 1.00 89.50 383 PHE A CA 1
ATOM 3087 C C . PHE A 1 383 ? 12.233 13.070 -8.790 1.00 89.50 383 PHE A C 1
ATOM 3089 O O . PHE A 1 383 ? 11.648 13.344 -7.748 1.00 89.50 383 PHE A O 1
ATOM 3096 N N . GLY A 1 384 ? 12.060 11.914 -9.423 1.00 88.50 384 GLY A N 1
ATOM 3097 C CA . GLY A 1 384 ? 11.153 10.877 -8.962 1.00 88.50 384 GLY A CA 1
ATOM 3098 C C . GLY A 1 384 ? 11.533 10.317 -7.597 1.00 88.50 384 GLY A C 1
ATOM 3099 O O . GLY A 1 384 ? 10.694 10.282 -6.696 1.00 88.50 384 GLY A O 1
ATOM 3100 N N . ASN A 1 385 ? 12.809 9.974 -7.396 1.00 86.25 385 ASN A N 1
ATOM 3101 C CA . ASN A 1 385 ? 13.294 9.532 -6.087 1.00 86.25 385 ASN A CA 1
ATOM 3102 C C . ASN A 1 385 ? 13.218 10.642 -5.035 1.00 86.25 385 ASN A C 1
ATOM 3104 O O . ASN A 1 385 ? 12.887 10.370 -3.882 1.00 86.25 385 ASN A O 1
ATOM 3108 N N . TYR A 1 386 ? 13.457 11.899 -5.418 1.00 85.69 386 TYR A N 1
ATOM 3109 C CA . TYR A 1 386 ? 13.265 13.038 -4.519 1.00 85.69 386 TYR A CA 1
ATOM 3110 C C . TYR A 1 386 ? 11.794 13.200 -4.097 1.00 85.69 386 TYR A C 1
ATOM 3112 O O . TYR A 1 386 ? 11.495 13.368 -2.913 1.00 85.69 386 TYR A O 1
ATOM 3120 N N . THR A 1 387 ? 10.852 13.089 -5.038 1.00 84.56 387 THR A N 1
ATOM 3121 C CA . THR A 1 387 ? 9.415 13.114 -4.742 1.00 84.56 387 THR A CA 1
ATOM 3122 C C . THR A 1 387 ? 9.007 11.943 -3.848 1.00 84.56 387 THR A C 1
ATOM 3124 O O . THR A 1 387 ? 8.292 12.163 -2.870 1.00 84.56 387 THR A O 1
ATOM 3127 N N . LEU A 1 388 ? 9.489 10.726 -4.121 1.00 85.50 388 LEU A N 1
ATOM 3128 C CA . LEU A 1 388 ? 9.244 9.552 -3.276 1.00 85.50 388 LEU A CA 1
ATOM 3129 C C . LEU A 1 388 ? 9.767 9.751 -1.852 1.00 85.50 388 LEU A C 1
ATOM 3131 O O . LEU A 1 388 ? 9.049 9.459 -0.896 1.00 85.50 388 LEU A O 1
ATOM 3135 N N . LEU A 1 389 ? 10.978 10.291 -1.705 1.00 83.50 389 LEU A N 1
ATOM 3136 C CA . LEU A 1 389 ? 11.582 10.575 -0.407 1.00 83.50 389 LEU A CA 1
ATOM 3137 C C . LEU A 1 389 ? 10.741 11.570 0.397 1.00 83.50 389 LEU A C 1
ATOM 3139 O O . LEU A 1 389 ? 10.461 11.331 1.569 1.00 83.50 389 LEU A O 1
ATOM 3143 N N . ASN A 1 390 ? 10.289 12.652 -0.241 1.00 80.56 390 ASN A N 1
ATOM 3144 C CA . ASN A 1 390 ? 9.446 13.662 0.399 1.00 80.56 390 ASN A CA 1
ATOM 3145 C C . ASN A 1 390 ? 8.070 13.109 0.798 1.00 80.56 390 ASN A C 1
ATOM 3147 O O . ASN A 1 390 ? 7.561 13.435 1.870 1.00 80.56 390 ASN A O 1
ATOM 3151 N N . VAL A 1 391 ? 7.471 12.253 -0.036 1.00 83.94 391 VAL A N 1
ATOM 3152 C CA . VAL A 1 391 ? 6.215 11.562 0.294 1.00 83.94 391 VAL A CA 1
ATOM 3153 C C . VAL A 1 391 ? 6.414 10.612 1.476 1.00 83.94 391 VAL A C 1
ATOM 3155 O O . VAL A 1 391 ? 5.618 10.629 2.415 1.00 83.94 391 VAL A O 1
ATOM 3158 N N . PHE A 1 392 ? 7.484 9.815 1.468 1.00 81.50 392 PHE A N 1
ATOM 3159 C CA . PHE A 1 392 ? 7.816 8.903 2.561 1.00 81.50 392 PHE A CA 1
ATOM 3160 C C . PHE A 1 392 ? 8.042 9.655 3.877 1.00 81.50 392 PHE A C 1
ATOM 3162 O O . PHE A 1 392 ? 7.465 9.291 4.900 1.00 81.50 392 PHE A O 1
ATOM 3169 N N . LEU A 1 393 ? 8.831 10.729 3.831 1.00 80.69 393 LEU A N 1
ATOM 3170 C CA . LEU A 1 393 ? 9.097 11.624 4.951 1.00 80.69 393 LEU A CA 1
ATOM 3171 C C . LEU A 1 393 ? 7.793 12.158 5.554 1.00 80.69 393 LEU A C 1
ATOM 3173 O O . LEU A 1 393 ? 7.573 12.007 6.754 1.00 80.69 393 LEU A O 1
ATOM 3177 N N . ALA A 1 394 ? 6.904 12.716 4.729 1.00 78.94 394 ALA A N 1
ATOM 3178 C CA . ALA A 1 394 ? 5.628 13.254 5.194 1.00 78.94 394 ALA A CA 1
ATOM 3179 C C . ALA A 1 394 ? 4.766 12.184 5.893 1.00 78.94 394 ALA A C 1
ATOM 3181 O O . ALA A 1 394 ? 4.267 12.412 6.995 1.00 78.94 394 ALA A O 1
ATOM 3182 N N . ILE A 1 395 ? 4.655 10.983 5.310 1.00 79.06 395 ILE A N 1
ATOM 3183 C CA . ILE A 1 395 ? 3.897 9.869 5.905 1.00 79.06 395 ILE A CA 1
ATOM 3184 C C . ILE A 1 395 ? 4.528 9.407 7.224 1.00 79.06 395 ILE A C 1
ATOM 3186 O O . ILE A 1 395 ? 3.820 9.136 8.196 1.00 79.06 395 ILE A O 1
ATOM 3190 N N . ALA A 1 396 ? 5.853 9.288 7.270 1.00 78.69 396 ALA A N 1
ATOM 3191 C CA . ALA A 1 396 ? 6.572 8.840 8.454 1.00 78.69 396 ALA A CA 1
ATOM 3192 C C . ALA A 1 396 ? 6.453 9.849 9.608 1.00 78.69 396 ALA A C 1
ATOM 3194 O O . ALA A 1 396 ? 6.233 9.426 10.744 1.00 78.69 396 ALA A O 1
ATOM 3195 N N . VAL A 1 397 ? 6.527 11.158 9.325 1.00 77.00 397 VAL A N 1
ATOM 3196 C CA . VAL A 1 397 ? 6.298 12.219 10.322 1.00 77.00 397 VAL A CA 1
ATOM 3197 C C . VAL A 1 397 ? 4.884 12.119 10.881 1.00 77.00 397 VAL A C 1
ATOM 3199 O O . VAL A 1 397 ? 4.722 12.050 12.099 1.00 77.00 397 VAL A O 1
ATOM 3202 N N . ASP A 1 398 ? 3.872 12.066 10.012 1.00 75.69 398 ASP A N 1
ATOM 3203 C CA . ASP A 1 398 ? 2.467 12.003 10.424 1.00 75.69 398 ASP A CA 1
ATOM 3204 C C . ASP A 1 398 ? 2.192 10.760 11.282 1.00 75.69 398 ASP A C 1
ATOM 3206 O O . ASP A 1 398 ? 1.580 10.843 12.349 1.00 75.69 398 ASP A O 1
ATOM 3210 N N . ASN A 1 399 ? 2.679 9.593 10.853 1.00 74.50 399 ASN A N 1
ATOM 3211 C CA . ASN A 1 399 ? 2.487 8.345 11.587 1.00 74.50 399 ASN A CA 1
ATOM 3212 C C . ASN A 1 399 ? 3.221 8.346 12.935 1.00 74.50 399 ASN A C 1
ATOM 3214 O O . ASN A 1 399 ? 2.646 7.904 13.929 1.00 74.50 399 ASN A O 1
ATOM 3218 N N . LEU A 1 400 ? 4.454 8.860 13.001 1.00 73.25 400 LEU A N 1
ATOM 3219 C CA . LEU A 1 400 ? 5.209 8.953 14.254 1.00 73.25 400 LEU A CA 1
ATOM 3220 C C . LEU A 1 400 ? 4.560 9.951 15.220 1.00 73.25 400 LEU A C 1
ATOM 3222 O O . LEU A 1 400 ? 4.435 9.665 16.410 1.00 73.25 400 LEU A O 1
ATOM 3226 N N . ALA A 1 401 ? 4.101 11.096 14.709 1.00 73.12 401 ALA A N 1
ATOM 3227 C CA . ALA A 1 401 ? 3.410 12.107 15.497 1.00 73.12 401 ALA A CA 1
ATOM 3228 C C . ALA A 1 401 ? 2.102 11.569 16.095 1.00 73.12 401 ALA A C 1
ATOM 3230 O O . ALA A 1 401 ? 1.813 11.866 17.257 1.00 73.12 401 ALA A O 1
ATOM 3231 N N . ASN A 1 402 ? 1.345 10.773 15.333 1.00 71.75 402 ASN A N 1
ATOM 3232 C CA . ASN A 1 402 ? 0.122 10.112 15.797 1.00 71.75 402 ASN A CA 1
ATOM 3233 C C . ASN A 1 402 ? 0.418 8.977 16.789 1.00 71.75 402 ASN A C 1
ATOM 3235 O O . ASN A 1 402 ? -0.279 8.841 17.790 1.00 71.75 402 ASN A O 1
ATOM 3239 N N . ALA A 1 403 ? 1.459 8.173 16.548 1.00 71.62 403 ALA A N 1
ATOM 3240 C CA . ALA A 1 403 ? 1.852 7.097 17.456 1.00 71.62 403 ALA A CA 1
ATOM 3241 C C . ALA A 1 403 ? 2.284 7.642 18.826 1.00 71.62 403 ALA A C 1
ATOM 3243 O O . ALA A 1 403 ? 1.835 7.135 19.847 1.00 71.62 403 ALA A O 1
ATOM 3244 N N . GLN A 1 404 ? 3.086 8.714 18.846 1.00 72.69 404 GLN A N 1
ATOM 3245 C CA . GLN A 1 404 ? 3.485 9.393 20.084 1.00 72.69 404 GLN A CA 1
ATOM 3246 C C . GLN A 1 404 ? 2.307 10.028 20.833 1.00 72.69 404 GLN A C 1
ATOM 3248 O O . GLN A 1 404 ? 2.362 10.168 22.050 1.00 72.69 404 GLN A O 1
ATOM 3253 N N . GLU A 1 405 ? 1.270 10.469 20.119 1.00 70.12 405 GLU A N 1
ATOM 3254 C CA . GLU A 1 405 ? 0.045 10.994 20.730 1.00 70.12 405 G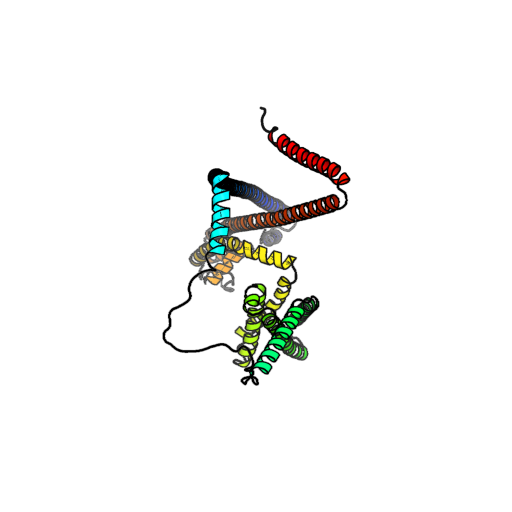LU A CA 1
ATOM 3255 C C . GLU A 1 405 ? -0.736 9.872 21.407 1.00 70.12 405 GLU A C 1
ATOM 3257 O O . GLU A 1 405 ? -1.081 9.994 22.576 1.00 70.12 405 GLU A O 1
ATOM 3262 N N . LEU A 1 406 ? -0.900 8.740 20.720 1.00 71.75 406 LEU A N 1
ATOM 3263 C CA . LEU A 1 406 ? -1.588 7.581 21.276 1.00 71.75 406 LEU A CA 1
ATOM 3264 C C . LEU A 1 406 ? -0.899 7.055 22.545 1.00 71.75 406 LEU A C 1
ATOM 3266 O O . LEU A 1 406 ? -1.576 6.766 23.526 1.00 71.75 406 LEU A O 1
ATOM 3270 N N . THR A 1 407 ? 0.436 6.962 22.543 1.00 74.88 407 THR A N 1
ATOM 3271 C CA . THR A 1 407 ? 1.192 6.493 23.717 1.00 74.88 407 THR A CA 1
ATOM 3272 C C . THR A 1 407 ? 1.118 7.482 24.875 1.00 74.88 407 THR A C 1
ATOM 3274 O O . THR A 1 407 ? 0.955 7.062 26.013 1.00 74.88 407 THR A O 1
ATOM 3277 N N . LYS A 1 408 ? 1.186 8.793 24.600 1.00 78.56 408 LYS A N 1
ATOM 3278 C CA . LYS A 1 408 ? 1.045 9.824 25.641 1.00 78.56 408 LYS A CA 1
ATOM 3279 C C . LYS A 1 408 ? -0.351 9.826 26.253 1.00 78.56 408 LYS A C 1
ATOM 3281 O O . LYS A 1 408 ? -0.469 9.912 27.467 1.00 78.56 408 LYS A O 1
ATOM 3286 N N . ASP A 1 4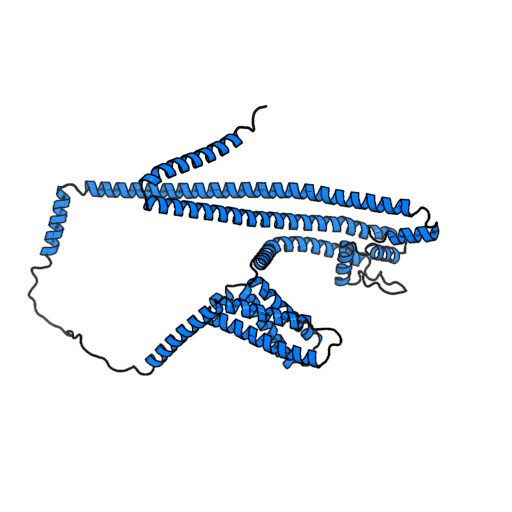09 ? -1.395 9.700 25.438 1.00 77.50 409 ASP A N 1
ATOM 3287 C CA . ASP A 1 409 ? -2.773 9.625 25.929 1.00 77.50 409 ASP A CA 1
ATOM 3288 C C . ASP A 1 409 ? -2.994 8.361 26.782 1.00 77.50 409 ASP A C 1
ATOM 3290 O O . ASP A 1 409 ? -3.700 8.412 27.791 1.00 77.50 409 ASP A O 1
ATOM 3294 N N . GLU A 1 410 ? -2.391 7.224 26.407 1.00 77.38 410 GLU A N 1
ATOM 3295 C CA . GLU A 1 410 ? -2.409 5.993 27.212 1.00 77.38 410 GLU A CA 1
ATOM 3296 C C . GLU A 1 410 ? -1.697 6.179 28.561 1.00 77.38 410 GLU A C 1
ATOM 3298 O O . GLU A 1 410 ? -2.273 5.831 29.595 1.00 77.38 410 GLU A O 1
ATOM 3303 N N . GLU A 1 411 ? -0.510 6.792 28.570 1.00 80.06 411 GLU A N 1
ATOM 3304 C CA . GLU A 1 411 ? 0.238 7.125 29.791 1.00 80.06 411 GLU A CA 1
ATOM 3305 C C . GLU A 1 411 ? -0.548 8.093 30.696 1.00 80.06 411 GLU A C 1
ATOM 3307 O O . GLU A 1 411 ? -0.722 7.827 31.887 1.00 80.06 411 GLU A O 1
ATOM 3312 N N . GLU A 1 412 ? -1.111 9.176 30.145 1.00 82.56 412 GLU A N 1
ATOM 3313 C CA . GLU A 1 412 ? -1.927 10.145 30.894 1.00 82.56 412 GLU A CA 1
ATOM 3314 C C . GLU A 1 412 ? -3.194 9.494 31.483 1.00 82.56 412 GLU A C 1
ATOM 3316 O O . GLU A 1 412 ? -3.591 9.785 32.618 1.00 82.56 412 GLU A O 1
ATOM 3321 N N . MET A 1 413 ? -3.838 8.584 30.742 1.00 77.94 413 MET A N 1
ATOM 3322 C CA . MET A 1 413 ? -4.986 7.822 31.240 1.00 77.94 413 MET A CA 1
ATOM 3323 C C . MET A 1 413 ? -4.598 6.865 32.370 1.00 77.94 413 MET A C 1
ATOM 3325 O O . MET A 1 413 ? -5.355 6.742 33.340 1.00 77.94 413 MET A O 1
ATOM 3329 N N . GLU A 1 414 ? -3.445 6.203 32.271 1.00 82.69 414 GLU A N 1
ATOM 3330 C CA . GLU A 1 414 ? -2.929 5.317 33.315 1.00 82.69 414 GLU A CA 1
ATOM 3331 C C . GLU A 1 414 ? -2.568 6.101 34.585 1.00 82.69 414 GLU A C 1
ATOM 3333 O O . GLU A 1 414 ? -2.970 5.721 35.690 1.00 82.69 414 GLU A O 1
ATOM 3338 N N . GLU A 1 415 ? -1.911 7.253 34.446 1.00 84.44 415 GLU A N 1
ATOM 3339 C CA . GLU A 1 415 ? -1.626 8.157 35.561 1.00 84.44 415 GLU A CA 1
ATOM 3340 C C . GLU A 1 415 ? -2.911 8.659 36.229 1.00 84.44 415 GLU A C 1
ATOM 3342 O O . GLU A 1 415 ? -3.036 8.608 37.457 1.00 84.44 415 GLU A O 1
ATOM 3347 N N . ALA A 1 416 ? -3.905 9.088 35.446 1.00 87.00 416 ALA A N 1
ATOM 3348 C CA . ALA A 1 416 ? -5.194 9.530 35.971 1.00 87.00 416 ALA A CA 1
ATOM 3349 C C . ALA A 1 416 ? -5.956 8.393 36.674 1.00 87.00 416 ALA A C 1
ATOM 3351 O O . ALA A 1 416 ? -6.616 8.623 37.693 1.00 87.00 416 ALA A O 1
ATOM 3352 N N . ALA A 1 417 ? -5.872 7.161 36.163 1.00 87.00 417 ALA A N 1
ATOM 3353 C CA . ALA A 1 417 ? -6.450 5.984 36.806 1.00 87.00 417 ALA A CA 1
ATOM 3354 C C . ALA A 1 417 ? -5.755 5.678 38.141 1.00 87.00 417 ALA A C 1
ATOM 3356 O O . ALA A 1 417 ? -6.434 5.482 39.152 1.00 87.00 417 ALA A O 1
ATOM 3357 N N . ASN A 1 418 ? -4.423 5.730 38.177 1.00 87.50 418 ASN A N 1
ATOM 3358 C CA . ASN A 1 418 ? -3.632 5.539 39.391 1.00 87.50 418 ASN A CA 1
ATOM 3359 C C . ASN A 1 418 ? -3.907 6.630 40.435 1.00 87.50 418 ASN A C 1
ATOM 3361 O O . ASN A 1 418 ? -4.069 6.323 41.618 1.00 87.50 418 ASN A O 1
ATOM 3365 N N . GLN A 1 419 ? -4.046 7.890 40.014 1.00 84.12 419 GLN A N 1
ATOM 3366 C CA . GLN A 1 419 ? -4.439 8.992 40.896 1.00 84.12 419 GLN A CA 1
ATOM 3367 C C . GLN A 1 419 ? -5.850 8.796 41.461 1.00 84.12 419 GLN A C 1
ATOM 3369 O O . GLN A 1 419 ? -6.051 8.953 42.665 1.00 84.12 419 GLN A O 1
ATOM 3374 N N . LYS A 1 420 ? -6.826 8.402 40.631 1.00 85.56 420 LYS A N 1
ATOM 3375 C CA . LYS A 1 420 ? -8.194 8.098 41.091 1.00 85.56 420 LYS A CA 1
ATOM 3376 C C . LYS A 1 420 ? -8.216 6.943 42.087 1.00 85.56 420 LYS A C 1
ATOM 3378 O O . LYS A 1 420 ? -8.886 7.052 43.112 1.00 85.56 420 LYS A O 1
ATOM 3383 N N . LEU A 1 421 ? -7.460 5.878 41.820 1.00 87.06 421 LEU A N 1
ATOM 3384 C CA . LEU A 1 421 ? -7.321 4.736 42.723 1.00 87.06 421 LEU A CA 1
ATOM 3385 C C . LEU A 1 421 ? -6.696 5.161 44.061 1.00 87.06 421 LEU A C 1
ATOM 3387 O O . LEU A 1 421 ? -7.179 4.772 45.122 1.00 87.06 421 LEU A O 1
ATOM 3391 N N . ALA A 1 422 ? -5.644 5.984 44.031 1.00 83.81 422 ALA A N 1
ATOM 3392 C CA . ALA A 1 422 ? -5.006 6.507 45.236 1.00 83.81 422 ALA A CA 1
ATOM 3393 C C . ALA A 1 422 ? -5.960 7.391 46.056 1.00 83.81 422 ALA A C 1
ATOM 3395 O O . ALA A 1 422 ? -5.998 7.287 47.280 1.00 83.81 422 ALA A O 1
ATOM 3396 N N . LEU A 1 423 ? -6.767 8.220 45.389 1.00 82.12 423 LEU A N 1
ATOM 3397 C CA . LEU A 1 423 ? -7.734 9.105 46.036 1.00 82.12 423 LEU A CA 1
ATOM 3398 C C . LEU A 1 423 ? -8.922 8.328 46.628 1.00 82.12 423 LEU A C 1
ATOM 3400 O O . LEU A 1 423 ? -9.398 8.680 47.705 1.00 82.12 423 LEU A O 1
ATOM 3404 N N . GLN A 1 424 ? -9.363 7.246 45.977 1.00 82.75 424 GLN A N 1
ATOM 3405 C CA . GLN A 1 424 ? -10.337 6.306 46.546 1.00 82.75 424 GLN A CA 1
ATOM 3406 C C . GLN A 1 424 ? -9.785 5.611 47.791 1.00 82.75 424 GLN A C 1
ATOM 3408 O O . GLN A 1 424 ? -10.428 5.666 48.833 1.00 82.75 424 GLN A O 1
ATOM 3413 N N . LYS A 1 425 ? -8.564 5.063 47.727 1.00 82.88 425 LYS A N 1
ATOM 3414 C CA . LYS A 1 425 ? -7.902 4.463 48.898 1.00 82.88 425 LYS A CA 1
ATOM 3415 C C . LYS A 1 425 ? -7.752 5.462 50.047 1.00 82.88 425 LYS A C 1
ATOM 3417 O O . LYS A 1 425 ? -7.959 5.103 51.199 1.00 82.88 425 LYS A O 1
ATOM 3422 N N . ALA A 1 426 ? -7.420 6.720 49.753 1.00 77.56 426 ALA A N 1
ATOM 3423 C CA . ALA A 1 426 ? -7.319 7.766 50.770 1.00 77.56 426 ALA A CA 1
ATOM 3424 C C . ALA A 1 426 ? -8.678 8.101 51.411 1.00 77.56 426 ALA A C 1
ATOM 3426 O O . ALA A 1 426 ? -8.735 8.296 52.623 1.00 77.56 426 ALA A O 1
ATOM 3427 N N . LYS A 1 427 ? -9.766 8.137 50.626 1.00 77.88 427 LYS A N 1
ATOM 3428 C CA . LYS A 1 427 ? -11.132 8.315 51.148 1.00 77.88 427 LYS A CA 1
ATOM 3429 C C . LYS A 1 427 ? -11.574 7.135 52.010 1.00 77.88 427 LYS A C 1
ATOM 3431 O O . LYS A 1 427 ? -12.062 7.366 53.107 1.00 77.88 427 LYS A O 1
ATOM 3436 N N . GLU A 1 428 ? -11.334 5.903 51.564 1.00 78.44 428 GLU A N 1
ATOM 3437 C CA . GLU A 1 428 ? -11.624 4.700 52.354 1.00 78.44 428 GLU A CA 1
ATOM 3438 C C . GLU A 1 428 ? -10.876 4.740 53.693 1.00 78.44 428 GLU A C 1
ATOM 3440 O O . GLU A 1 428 ? -11.500 4.606 54.737 1.00 78.44 428 GLU A O 1
ATOM 3445 N N . VAL A 1 429 ? -9.568 5.034 53.698 1.00 73.50 429 VAL A N 1
ATOM 3446 C CA . VAL A 1 429 ? -8.764 5.162 54.933 1.00 73.50 429 VAL A CA 1
ATOM 3447 C C . VAL A 1 429 ? -9.267 6.289 55.846 1.00 73.50 429 VAL A C 1
ATOM 3449 O O . VAL A 1 429 ? -9.250 6.134 57.068 1.00 73.50 429 VAL A O 1
ATOM 3452 N N . ALA A 1 430 ? -9.730 7.407 55.279 1.00 65.88 430 ALA A N 1
ATOM 3453 C CA . ALA A 1 430 ? -10.311 8.508 56.047 1.00 65.88 430 ALA A CA 1
ATOM 3454 C C . ALA A 1 430 ? -11.661 8.139 56.691 1.00 65.88 430 ALA A C 1
ATOM 3456 O O . ALA A 1 430 ? -11.954 8.623 57.782 1.00 65.88 430 ALA A O 1
ATOM 3457 N N . GLU A 1 431 ? -12.450 7.263 56.062 1.00 66.06 431 GLU A N 1
ATOM 3458 C CA . GLU A 1 431 ? -13.710 6.754 56.618 1.00 66.06 431 GLU A CA 1
ATOM 3459 C C . GLU A 1 431 ? -13.493 5.714 57.733 1.00 66.06 431 GLU A C 1
ATOM 3461 O O . GLU A 1 431 ? -14.287 5.671 58.672 1.00 66.06 431 GLU A O 1
ATOM 3466 N N . VAL A 1 432 ? -12.414 4.911 57.697 1.00 68.06 432 VAL A N 1
ATOM 3467 C CA . VAL A 1 432 ? -12.152 3.888 58.738 1.00 68.06 432 VAL A CA 1
ATOM 3468 C C . VAL A 1 432 ? -11.447 4.441 59.989 1.00 68.06 432 VAL A C 1
ATOM 3470 O O . VAL A 1 432 ? -11.523 3.817 61.047 1.00 68.06 432 VAL A O 1
ATOM 3473 N N . SER A 1 433 ? -10.754 5.588 59.914 1.00 55.59 433 SER A N 1
ATOM 3474 C CA . SER A 1 433 ? -10.143 6.225 61.095 1.00 55.59 433 SER A CA 1
ATOM 3475 C C . SER A 1 433 ? -9.877 7.735 60.906 1.00 55.59 433 SER A C 1
ATOM 3477 O O . SER A 1 433 ? -8.969 8.126 60.159 1.00 55.59 433 SER A O 1
ATOM 3479 N N . PRO A 1 434 ? -10.597 8.620 61.627 1.00 55.38 434 PRO A N 1
ATOM 3480 C CA . PRO A 1 434 ? -10.461 10.071 61.475 1.00 55.38 434 PRO A CA 1
ATOM 3481 C C . PRO A 1 434 ? -9.123 10.625 61.999 1.00 55.38 434 PRO A C 1
ATOM 3483 O O . PRO A 1 434 ? -8.667 11.662 61.522 1.00 55.38 434 PRO A O 1
ATOM 3486 N N . MET A 1 435 ? -8.435 9.927 62.916 1.00 49.50 435 MET A N 1
ATOM 3487 C CA . MET A 1 435 ? -7.119 10.362 63.419 1.00 49.50 435 MET A CA 1
ATOM 3488 C C . MET A 1 435 ? -5.971 10.140 62.417 1.00 49.50 435 MET A C 1
ATOM 3490 O O . MET A 1 435 ? -4.990 10.880 62.448 1.00 49.50 435 MET A O 1
ATOM 3494 N N . SER A 1 436 ? -6.080 9.185 61.485 1.00 52.44 436 SER A N 1
ATOM 3495 C CA . SER A 1 436 ? -5.076 8.990 60.420 1.00 52.44 436 SER A CA 1
ATOM 3496 C C . SER A 1 436 ? -5.232 9.953 59.236 1.00 52.44 436 SER A C 1
ATOM 3498 O O . SER A 1 436 ? -4.260 10.208 58.524 1.00 52.44 436 SER A O 1
ATOM 3500 N N . ALA A 1 437 ? -6.422 10.532 59.042 1.00 46.78 437 ALA A N 1
ATOM 3501 C CA . ALA A 1 437 ? -6.711 11.466 57.951 1.00 46.78 437 ALA A CA 1
ATOM 3502 C C . ALA A 1 437 ? -5.931 12.793 58.070 1.00 46.78 437 ALA A C 1
ATOM 3504 O O . ALA A 1 437 ? -5.497 13.350 57.058 1.00 46.78 437 ALA A O 1
ATOM 3505 N N . ALA A 1 438 ? -5.679 13.265 59.296 1.00 50.28 438 ALA A N 1
ATOM 3506 C CA . ALA A 1 438 ? -4.919 14.491 59.551 1.00 50.28 438 ALA A CA 1
ATOM 3507 C C . ALA A 1 438 ? -3.452 14.383 59.087 1.00 50.28 438 ALA A C 1
ATOM 3509 O O . ALA A 1 438 ? -2.927 15.301 58.459 1.00 50.28 438 ALA A O 1
ATOM 3510 N N . ASN A 1 439 ? -2.814 13.228 59.299 1.00 51.88 439 ASN A N 1
ATOM 3511 C CA . ASN A 1 439 ? -1.415 13.013 58.915 1.00 51.88 439 ASN A CA 1
ATOM 3512 C C . ASN A 1 439 ? -1.239 12.828 57.395 1.00 51.88 439 ASN A C 1
ATOM 3514 O O . ASN A 1 439 ? -0.223 13.239 56.833 1.00 51.88 439 ASN A O 1
ATOM 3518 N N . ILE A 1 440 ? -2.238 12.260 56.708 1.00 54.94 440 ILE A N 1
ATOM 3519 C CA . ILE A 1 440 ? -2.218 12.065 55.246 1.00 54.94 440 ILE A CA 1
ATOM 3520 C C . ILE A 1 440 ? -2.536 13.375 54.504 1.00 54.94 440 ILE A C 1
ATOM 3522 O O . ILE A 1 440 ? -1.906 13.661 53.487 1.00 54.94 440 ILE A O 1
ATOM 3526 N N . SER A 1 441 ? -3.446 14.201 55.034 1.00 52.34 441 SER A N 1
ATOM 3527 C CA . SER A 1 441 ? -3.741 15.555 54.533 1.00 52.34 441 SER A CA 1
ATOM 3528 C C . SER A 1 441 ? -2.485 16.437 54.486 1.00 52.34 441 SER A C 1
ATOM 3530 O O . SER A 1 441 ? -2.175 17.034 53.453 1.00 52.34 441 SER A O 1
ATOM 3532 N N . ILE A 1 442 ? -1.690 16.429 55.562 1.00 52.22 442 ILE A N 1
ATOM 3533 C CA . ILE A 1 442 ? -0.429 17.179 55.642 1.00 52.22 442 ILE A CA 1
ATOM 3534 C C . ILE A 1 442 ? 0.593 16.639 54.628 1.00 52.22 442 ILE A C 1
ATOM 3536 O O . ILE A 1 442 ? 1.241 17.417 53.929 1.00 52.22 442 ILE A O 1
ATOM 3540 N N . ALA A 1 443 ? 0.704 15.315 54.472 1.00 51.72 443 ALA A N 1
ATOM 3541 C CA . ALA A 1 443 ? 1.611 14.709 53.495 1.00 51.72 443 ALA A CA 1
ATOM 3542 C C . ALA A 1 443 ? 1.211 15.005 52.034 1.00 51.72 443 ALA A C 1
ATOM 3544 O O . ALA A 1 443 ? 2.082 15.244 51.194 1.00 51.72 443 ALA A O 1
ATOM 3545 N N . ALA A 1 444 ? -0.091 15.028 51.725 1.00 50.47 444 ALA A N 1
ATOM 3546 C CA . ALA A 1 444 ? -0.614 15.379 50.404 1.00 50.47 444 ALA A CA 1
ATOM 3547 C C . ALA A 1 444 ? -0.400 16.867 50.081 1.00 50.47 444 ALA A C 1
ATOM 3549 O O . ALA A 1 444 ? 0.077 17.185 48.991 1.00 50.47 444 ALA A O 1
ATOM 3550 N N . PHE A 1 445 ? -0.645 17.759 51.047 1.00 47.38 445 PHE A N 1
ATOM 3551 C CA . PHE A 1 445 ? -0.377 19.193 50.917 1.00 47.38 445 PHE A CA 1
ATOM 3552 C C . PHE A 1 445 ? 1.117 19.459 50.674 1.00 47.38 445 PHE A C 1
ATOM 3554 O O . PHE A 1 445 ? 1.476 20.143 49.722 1.00 47.38 445 PHE A O 1
ATOM 3561 N N . VAL A 1 446 ? 2.015 18.817 51.432 1.00 50.66 446 VAL A N 1
ATOM 3562 C CA . VAL A 1 446 ? 3.477 18.936 51.246 1.00 50.66 446 VAL A CA 1
ATOM 3563 C C . VAL A 1 446 ? 3.937 18.433 49.868 1.00 50.66 446 VAL A C 1
ATOM 3565 O O . VAL A 1 446 ? 4.851 19.010 49.270 1.00 50.66 446 VAL A O 1
ATOM 3568 N N . LYS A 1 447 ? 3.308 17.382 49.326 1.00 50.72 447 LYS A N 1
ATOM 3569 C CA . LYS A 1 447 ? 3.636 16.842 47.994 1.00 50.72 447 LYS A CA 1
ATOM 3570 C C . LYS A 1 447 ? 3.142 17.755 46.866 1.00 50.72 447 LYS A C 1
ATOM 3572 O O . LYS A 1 447 ? 3.854 17.932 45.879 1.00 50.72 447 LYS A O 1
ATOM 3577 N N . GLN A 1 448 ? 1.976 18.376 47.041 1.00 48.53 448 GLN A N 1
ATOM 3578 C CA . GLN A 1 448 ? 1.411 19.342 46.099 1.00 48.53 448 GLN A CA 1
ATOM 3579 C C . GLN A 1 448 ? 2.255 20.626 46.051 1.00 48.53 448 GLN A C 1
ATOM 3581 O O . GLN A 1 448 ? 2.596 21.072 44.959 1.00 48.53 448 GLN A O 1
ATOM 3586 N N . THR A 1 449 ? 2.711 21.134 47.205 1.00 45.53 449 THR A N 1
ATOM 3587 C CA . THR A 1 449 ? 3.596 22.313 47.299 1.00 45.53 449 THR A CA 1
ATOM 3588 C C . THR A 1 449 ? 4.996 22.052 46.726 1.00 45.53 449 THR A C 1
ATOM 3590 O O . THR A 1 449 ? 5.581 22.928 46.092 1.00 45.53 449 THR A O 1
ATOM 3593 N N . ARG A 1 450 ? 5.544 20.833 46.867 1.00 47.25 450 ARG A N 1
ATOM 3594 C CA . ARG A 1 450 ? 6.823 20.459 46.224 1.00 47.25 450 ARG A CA 1
ATOM 3595 C C . ARG A 1 450 ? 6.732 20.385 44.696 1.00 47.25 450 ARG A C 1
ATOM 3597 O O . ARG A 1 450 ? 7.710 20.723 44.030 1.00 47.25 450 ARG A O 1
ATOM 3604 N N . GLY A 1 451 ? 5.586 19.976 44.147 1.00 45.12 451 GLY A N 1
ATOM 3605 C CA . GLY A 1 451 ? 5.340 19.931 42.699 1.00 45.12 451 GLY A CA 1
ATOM 3606 C C . GLY A 1 451 ? 5.164 21.313 42.056 1.00 45.12 451 GLY A C 1
ATOM 3607 O O . GLY A 1 451 ? 5.584 21.524 40.921 1.00 45.12 451 GLY A O 1
ATOM 3608 N N . THR A 1 452 ? 4.600 22.285 42.778 1.00 46.31 452 THR A N 1
ATOM 3609 C CA . THR A 1 452 ? 4.500 23.680 42.310 1.00 46.31 452 THR A CA 1
ATOM 3610 C C . THR A 1 452 ? 5.838 24.418 42.367 1.00 46.31 452 THR A C 1
ATOM 3612 O O . THR A 1 452 ? 6.152 25.145 41.428 1.00 46.31 452 THR A O 1
ATOM 3615 N N . VAL A 1 453 ? 6.667 24.184 43.393 1.00 43.78 453 VAL A N 1
ATOM 3616 C CA . VAL A 1 453 ? 7.995 24.824 43.522 1.00 43.78 453 VAL A CA 1
ATOM 3617 C C . VAL A 1 453 ? 8.991 24.324 42.465 1.00 43.78 453 VAL A C 1
ATOM 3619 O O . VAL A 1 453 ? 9.779 25.110 41.943 1.00 43.78 453 VAL A O 1
ATOM 3622 N N . THR A 1 454 ? 8.924 23.046 42.074 1.00 41.41 454 THR A N 1
ATOM 3623 C CA . THR A 1 454 ? 9.763 22.505 40.982 1.00 41.41 454 THR A CA 1
ATOM 3624 C C . THR A 1 454 ? 9.360 23.032 39.603 1.00 41.41 454 THR A C 1
ATOM 3626 O O . THR A 1 454 ? 10.220 23.180 38.737 1.00 41.41 454 THR A O 1
ATOM 3629 N N . ARG A 1 455 ? 8.082 23.389 39.406 1.00 44.34 455 ARG A N 1
ATOM 3630 C CA . ARG A 1 455 ? 7.587 24.035 38.178 1.00 44.34 455 ARG A CA 1
ATOM 3631 C C . ARG A 1 455 ? 7.940 25.523 38.087 1.00 44.34 455 ARG A C 1
ATOM 3633 O O . ARG A 1 455 ? 8.092 26.026 36.978 1.00 44.34 455 ARG A O 1
ATOM 3640 N N . SER A 1 456 ? 8.088 26.227 39.213 1.00 41.62 456 SER A N 1
ATOM 3641 C CA . SER A 1 456 ? 8.511 27.636 39.213 1.00 41.62 456 SER A CA 1
ATOM 3642 C C . SER A 1 456 ? 10.024 27.804 39.040 1.00 41.62 456 SER A C 1
ATOM 3644 O O . SER A 1 456 ? 10.452 28.750 38.387 1.00 41.62 456 SER A O 1
ATOM 3646 N N . SER A 1 457 ? 10.844 26.876 39.552 1.00 40.69 457 SER A N 1
ATOM 3647 C CA . SER A 1 457 ? 12.310 26.953 39.425 1.00 40.69 457 SER A CA 1
ATOM 3648 C C . SER A 1 457 ? 12.839 26.669 38.014 1.00 40.69 457 SER A C 1
ATOM 3650 O O . SER A 1 457 ? 13.952 27.072 37.695 1.00 40.69 457 SER A O 1
ATOM 3652 N N . SER A 1 458 ? 12.061 26.006 37.151 1.00 39.62 458 SER A N 1
ATOM 3653 C CA . SER A 1 458 ? 12.428 25.770 35.745 1.00 39.62 458 SER A CA 1
ATOM 3654 C C . SER A 1 458 ? 12.117 26.947 34.811 1.00 39.62 458 SER A C 1
ATOM 3656 O O . SER A 1 458 ? 12.512 26.912 33.651 1.00 39.62 458 SER A O 1
ATOM 3658 N N . VAL A 1 459 ? 11.409 27.981 35.286 1.00 42.16 459 VAL A N 1
ATOM 3659 C CA . VAL A 1 459 ? 11.034 29.162 34.479 1.00 42.16 459 VAL A CA 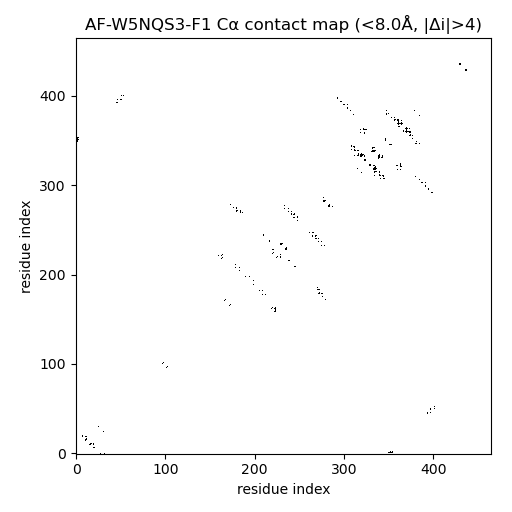1
ATOM 3660 C C . VAL A 1 459 ? 11.987 30.346 34.712 1.00 42.16 459 VAL A C 1
ATOM 3662 O O . VAL A 1 459 ? 12.038 31.259 33.896 1.00 42.16 459 VAL A O 1
ATOM 3665 N N . SER A 1 460 ? 12.802 30.329 35.772 1.00 37.75 460 SER A N 1
ATOM 3666 C CA . SER A 1 460 ? 13.660 31.460 36.160 1.00 37.75 460 SER A CA 1
ATOM 3667 C C . SER A 1 460 ? 15.149 31.330 35.801 1.00 37.75 460 SER A C 1
ATOM 3669 O O . SER A 1 460 ? 15.919 32.210 36.170 1.00 37.75 460 SER A O 1
ATOM 3671 N N . SER A 1 461 ? 15.590 30.276 35.101 1.00 39.56 461 SER A N 1
ATOM 3672 C CA . SER A 1 461 ? 17.006 30.106 34.702 1.00 39.56 461 SER A CA 1
ATOM 3673 C C . SER A 1 461 ? 17.306 30.410 33.228 1.00 39.56 461 SER A C 1
ATOM 3675 O O . SER A 1 461 ? 18.437 30.226 32.788 1.00 39.56 461 SER A O 1
ATOM 3677 N N . VAL A 1 462 ? 16.336 30.927 32.468 1.00 43.56 462 VAL A N 1
ATOM 3678 C CA . VAL A 1 462 ? 16.543 31.430 31.099 1.00 43.56 462 VAL A CA 1
ATOM 3679 C C . VAL A 1 462 ? 16.352 32.943 31.109 1.00 43.56 462 VAL A C 1
ATOM 3681 O O . VAL A 1 462 ? 15.314 33.433 30.687 1.00 43.56 462 VAL A O 1
ATOM 3684 N N . ASN A 1 463 ? 17.292 33.664 31.724 1.00 41.47 463 ASN A N 1
ATOM 3685 C CA . ASN A 1 463 ? 17.635 35.061 31.423 1.00 41.47 463 ASN A CA 1
ATOM 3686 C C . ASN A 1 463 ? 18.622 35.590 32.467 1.00 41.47 463 ASN A C 1
ATOM 3688 O O . ASN A 1 463 ? 18.228 35.993 33.560 1.00 41.47 463 ASN A O 1
ATOM 3692 N N . SER A 1 464 ? 19.901 35.619 32.107 1.00 32.47 464 SER A N 1
ATOM 3693 C CA . SER A 1 464 ? 20.907 36.603 32.536 1.00 32.47 464 SER A CA 1
ATOM 3694 C C . SER A 1 464 ? 22.111 36.472 31.585 1.00 32.47 464 SER A C 1
ATOM 3696 O O . SER A 1 464 ? 22.311 35.373 31.069 1.00 32.47 464 SER A O 1
ATOM 3698 N N . PRO A 1 465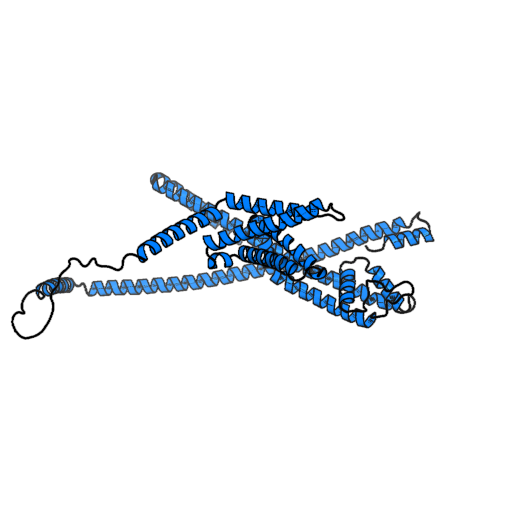 ? 22.799 37.587 31.274 1.00 42.19 465 PRO A N 1
ATOM 3699 C CA . PRO A 1 465 ? 23.399 37.874 29.963 1.00 42.19 465 PRO A CA 1
ATOM 3700 C C . PRO A 1 465 ? 24.558 36.979 29.526 1.00 42.19 465 PRO A C 1
ATOM 3702 O O . PRO A 1 465 ? 25.299 36.481 30.404 1.00 42.19 465 PRO A O 1
#

Foldseek 3Di:
DPCLVVVLVVCCVVPNNPCSCVVSVCCCVVVVVVVVCVLVVVLVVVLVVVLVVVVVVVVVVVVVVVVVVVVVVVVVVVVVVVVVVVVVVVVVVVVVCPDVVNVVVVVVVVVVVVVVVPDDDDDDDDDDDDDDDDPDDDPDDDPDPVVVVVVVVVVLVVVLQVLLVVLPDPVVVVVLVVLLVVLVVLVVPDDPPDDPVSVVVSVVSLVVSLVVLVVNLVSCCSNCPVVSQVVDPLSVLSVVLSVLSVVLVVVCVVDPPPPPVNVVSVCSSVSSNCNVLVVDVVSVVVVVLVVVLVVVLVVLVVVLLVLLQVLLVVQCVLFAVLQQDPVGRDCQGSNDSVSSSVNLVCLLVVHCLVVVLQSQQVSQPHPPGRPVSNVSSVCSNVVSVVSVSVSVSSSVSVSVVVVVVVVVVVVVVVVVVVVVVVVVVLVVVCVVDVVVNVVVVVVVVVVVVVVVVVVVVVVPPPDDD